Protein AF-F0XCD1-F1 (afdb_monomer)

Nearest PDB structures (foldseek):
  5v8f-assembly1_D  TM=5.297E-01  e=4.197E-03  Saccharomyces cerevisiae S288C

pLDDT: mean 74.61, std 18.07, range [35.56, 98.19]

Radius of gyration: 40.82 Å; Cα contacts (8 Å, |Δi|>4): 539; chains: 1; bounding box: 88×44×117 Å

InterPro domains:
  IPR056125 Domain of unknown function DUF7708 [PF24809] (114-246)

Organism: Grosmannia clavigera (strain kw1407 / UAMH 11150) (NCBI:txid655863)

Structure (mmCIF, N/CA/C/O backbone):
data_AF-F0XCD1-F1
#
_entry.id   AF-F0XCD1-F1
#
loop_
_atom_site.group_PDB
_atom_site.id
_atom_site.type_symbol
_atom_site.label_atom_id
_atom_site.label_alt_id
_atom_site.label_comp_id
_atom_site.label_asym_id
_atom_site.label_entity_id
_atom_site.label_seq_id
_atom_site.pdbx_PDB_ins_code
_atom_site.Cartn_x
_atom_site.Cartn_y
_atom_site.Cartn_z
_atom_site.occupancy
_atom_site.B_iso_or_equiv
_atom_site.auth_seq_id
_atom_site.auth_comp_id
_atom_site.auth_asym_id
_atom_site.auth_atom_id
_atom_site.pdbx_PDB_model_num
ATOM 1 N N . MET A 1 1 ? -14.136 23.575 29.968 1.00 46.84 1 MET A N 1
ATOM 2 C CA . MET A 1 1 ? -15.016 23.875 28.810 1.00 46.84 1 MET A CA 1
ATOM 3 C C . MET A 1 1 ? -15.220 22.649 27.916 1.00 46.84 1 MET A C 1
ATOM 5 O O . MET A 1 1 ? -16.312 22.498 27.382 1.00 46.84 1 MET A O 1
ATOM 9 N N . ASP A 1 2 ? -14.236 21.746 27.810 1.00 53.66 2 ASP A N 1
ATOM 10 C CA . ASP A 1 2 ? -14.365 20.495 27.041 1.00 53.66 2 ASP A CA 1
ATOM 11 C C . ASP A 1 2 ? -15.341 19.472 27.637 1.00 53.66 2 ASP A C 1
ATOM 13 O O . ASP A 1 2 ? -16.077 18.836 26.885 1.00 53.66 2 ASP A O 1
ATOM 17 N N . ASP A 1 3 ? -15.438 19.356 28.962 1.00 37.47 3 ASP A N 1
ATOM 18 C CA . ASP A 1 3 ? -16.327 18.355 29.577 1.00 37.47 3 ASP A CA 1
ATOM 19 C C . ASP A 1 3 ? -17.815 18.687 29.400 1.00 37.47 3 ASP A C 1
ATOM 21 O O . ASP A 1 3 ? -18.630 17.799 29.161 1.00 37.47 3 ASP A O 1
ATOM 25 N N . ALA A 1 4 ? -18.176 19.974 29.395 1.00 43.62 4 ALA A N 1
ATOM 26 C CA . ALA A 1 4 ? -19.545 20.416 29.122 1.00 43.62 4 ALA A CA 1
ATOM 27 C C . ALA A 1 4 ? -19.955 20.180 27.656 1.00 43.62 4 ALA A C 1
ATOM 29 O O . ALA A 1 4 ? -21.098 19.811 27.386 1.00 43.62 4 ALA A O 1
ATOM 30 N N . LYS A 1 5 ? -19.021 20.343 26.705 1.00 54.72 5 LYS A N 1
ATOM 31 C CA . LYS A 1 5 ? -19.255 20.035 25.284 1.00 54.72 5 LYS A CA 1
ATOM 32 C C . LYS A 1 5 ? -19.365 18.531 25.037 1.00 54.72 5 LYS A C 1
ATOM 34 O O . LYS A 1 5 ? -20.237 18.118 24.276 1.00 54.72 5 LYS A O 1
ATOM 39 N N . LYS A 1 6 ? -18.546 17.718 25.714 1.00 47.16 6 LYS A N 1
ATOM 40 C CA . LYS A 1 6 ? -18.667 16.251 25.690 1.00 47.16 6 LYS A CA 1
ATOM 41 C C . LYS A 1 6 ? -20.015 15.798 26.246 1.00 47.16 6 LYS A C 1
ATOM 43 O O . LYS A 1 6 ? -20.677 14.994 25.604 1.00 47.16 6 LYS A O 1
ATOM 48 N N . LEU A 1 7 ? -20.461 16.372 27.366 1.00 43.53 7 LEU A N 1
ATOM 49 C CA . LEU A 1 7 ? -21.765 16.069 27.963 1.00 43.53 7 LEU A CA 1
ATOM 50 C C . LEU A 1 7 ? -22.939 16.459 27.042 1.00 43.53 7 LEU A C 1
ATOM 52 O O . LEU A 1 7 ? -23.928 15.735 26.969 1.00 43.53 7 LEU A O 1
ATOM 56 N N . ALA A 1 8 ? -22.842 17.587 26.328 1.00 53.28 8 ALA A N 1
ATOM 57 C CA . ALA A 1 8 ? -23.880 18.049 25.401 1.00 53.28 8 ALA A CA 1
ATOM 58 C C . ALA A 1 8 ? -23.973 17.178 24.136 1.00 53.28 8 ALA A C 1
ATOM 60 O O . ALA A 1 8 ? -25.048 16.667 23.829 1.00 53.28 8 ALA A O 1
ATOM 61 N N . SER A 1 9 ? -22.840 16.931 23.471 1.00 53.12 9 SER A N 1
ATOM 62 C CA . SER A 1 9 ? -22.757 16.038 22.304 1.00 53.12 9 SER A CA 1
ATOM 63 C C . SER A 1 9 ? -23.208 14.613 22.642 1.00 53.12 9 SER A C 1
ATOM 65 O O . SER A 1 9 ? -23.872 13.951 21.845 1.00 53.12 9 SER A O 1
ATOM 67 N N . TRP A 1 10 ? -22.905 14.159 23.858 1.00 55.69 10 TRP A N 1
ATOM 68 C CA . TRP A 1 10 ? -23.367 12.882 24.377 1.00 55.69 10 TRP A CA 1
ATOM 69 C C . TRP A 1 10 ? -24.892 12.838 24.562 1.00 55.69 10 TRP A C 1
ATOM 71 O O . TRP A 1 10 ? -25.521 11.902 24.073 1.00 55.69 10 TRP A O 1
ATOM 81 N N . LYS A 1 11 ? -25.509 13.863 25.177 1.00 48.62 11 LYS A N 1
ATOM 82 C CA . LYS A 1 11 ? -26.980 13.963 25.319 1.00 48.62 11 LYS A CA 1
ATOM 83 C C . LYS A 1 11 ? -27.703 13.928 23.968 1.00 48.62 11 LYS A C 1
ATOM 85 O O . LYS A 1 11 ? -28.800 13.380 23.882 1.00 48.62 11 LYS A O 1
ATOM 90 N N . GLU A 1 12 ? -27.101 14.501 22.930 1.00 59.84 12 GLU A N 1
ATOM 91 C CA . GLU A 1 12 ? -27.623 14.474 21.558 1.00 59.84 12 GLU A CA 1
ATOM 92 C C . GLU A 1 12 ? -27.529 13.090 20.921 1.00 59.84 12 GLU A C 1
ATOM 94 O O . GLU A 1 12 ? -28.547 12.581 20.462 1.00 59.84 12 GLU A O 1
ATOM 99 N N . SER A 1 13 ? -26.363 12.440 20.991 1.00 52.97 13 SER A N 1
ATOM 100 C CA . SER A 1 13 ? -26.188 11.051 20.534 1.00 52.97 13 SER A CA 1
ATOM 101 C C . SER A 1 13 ? -27.176 10.097 21.226 1.00 52.97 13 SER A C 1
ATOM 103 O O . SER A 1 13 ? -27.713 9.167 20.623 1.00 52.97 13 SER A O 1
ATOM 105 N N . TRP A 1 14 ? -27.499 10.392 22.488 1.00 48.72 14 TRP A N 1
ATOM 106 C CA . TRP A 1 14 ? -28.474 9.647 23.272 1.00 48.72 14 TRP A CA 1
ATOM 107 C C . TRP A 1 14 ? -29.919 9.862 22.838 1.00 48.72 14 TRP A C 1
ATOM 109 O O . TRP A 1 14 ? -30.646 8.891 22.631 1.00 48.72 14 TRP A O 1
ATOM 119 N N . LYS A 1 15 ? -30.341 11.119 22.662 1.00 56.00 15 LYS A N 1
ATOM 120 C CA . LYS A 1 15 ? -31.659 11.423 22.088 1.00 56.00 15 LYS A CA 1
ATOM 121 C C . LYS A 1 15 ? -31.836 10.728 20.744 1.00 56.00 15 LYS A C 1
ATOM 123 O O . LYS A 1 15 ? -32.908 10.193 20.480 1.00 56.00 15 LYS A O 1
ATOM 128 N N . ASP A 1 16 ? -30.789 10.705 19.932 1.00 61.84 16 ASP A N 1
ATOM 129 C CA . ASP A 1 16 ? -30.840 10.104 18.608 1.00 61.84 16 ASP A CA 1
ATOM 130 C C . ASP A 1 16 ? -30.977 8.576 18.678 1.00 61.84 16 ASP A C 1
ATOM 132 O O . ASP A 1 16 ? -31.891 8.013 18.076 1.00 61.84 16 ASP A O 1
ATOM 136 N N . TRP A 1 17 ? -30.172 7.893 19.499 1.00 62.25 17 TRP A N 1
ATOM 137 C CA . TRP A 1 17 ? -30.304 6.444 19.701 1.00 62.25 17 TRP A CA 1
ATOM 138 C C . TRP A 1 17 ? -31.656 6.054 20.319 1.00 62.25 17 TRP A C 1
ATOM 140 O O . TRP A 1 17 ? -32.311 5.126 19.840 1.00 62.25 17 TRP A O 1
ATOM 150 N N . VAL A 1 18 ? -32.117 6.772 21.349 1.00 53.91 18 VAL A N 1
ATOM 151 C CA . VAL A 1 18 ? -33.395 6.481 22.021 1.00 53.91 18 VAL A CA 1
ATOM 152 C C . VAL A 1 18 ? -34.587 6.661 21.082 1.00 53.91 18 VAL A C 1
ATOM 154 O O . VAL A 1 18 ? -35.570 5.913 21.171 1.00 53.91 18 VAL A O 1
ATOM 157 N N . ASN A 1 19 ? -34.538 7.657 20.204 1.00 59.50 19 ASN A N 1
ATOM 158 C CA . ASN A 1 19 ? -35.649 7.944 19.307 1.00 59.50 19 ASN A CA 1
ATOM 159 C C . ASN A 1 19 ? -35.626 7.046 18.068 1.00 59.50 19 ASN A C 1
ATOM 161 O O . ASN A 1 19 ? -36.689 6.599 17.635 1.00 59.50 19 ASN A O 1
ATOM 165 N N . ASN A 1 20 ? -34.437 6.717 17.558 1.00 61.00 20 ASN A N 1
ATOM 166 C CA . ASN A 1 20 ? -34.295 6.148 16.220 1.00 61.00 20 ASN A CA 1
ATOM 167 C C . ASN A 1 20 ? -33.812 4.689 16.190 1.00 61.00 20 ASN A C 1
ATOM 169 O O . ASN A 1 20 ? -33.896 4.056 15.138 1.00 61.00 20 ASN A O 1
ATOM 173 N N . SER A 1 21 ? -33.335 4.107 17.299 1.00 59.03 21 SER A N 1
ATOM 174 C CA . SER A 1 21 ? -32.874 2.712 17.285 1.00 59.03 21 SER A CA 1
ATOM 175 C C . SER A 1 21 ? -34.027 1.721 17.495 1.00 59.03 21 SER A C 1
ATOM 177 O O . SER A 1 21 ? -34.815 1.818 18.440 1.00 59.03 21 SER A O 1
ATOM 179 N N . ALA A 1 22 ? -34.099 0.695 16.639 1.00 55.78 22 ALA A N 1
ATOM 180 C CA . ALA A 1 22 ? -35.046 -0.420 16.785 1.00 55.78 22 ALA A CA 1
ATOM 181 C C . ALA A 1 22 ? -34.909 -1.134 18.148 1.00 55.78 22 ALA A C 1
ATOM 183 O O . ALA A 1 22 ? -35.854 -1.728 18.661 1.00 55.78 22 ALA A O 1
ATOM 184 N N . HIS A 1 23 ? -33.729 -1.038 18.760 1.00 49.94 23 HIS A N 1
ATOM 185 C CA . HIS A 1 23 ? -33.396 -1.661 20.034 1.00 49.94 23 HIS A CA 1
ATOM 186 C C . HIS A 1 23 ? -33.895 -0.840 21.228 1.00 49.94 23 HIS A C 1
ATOM 188 O O . HIS A 1 23 ? -34.321 -1.427 22.220 1.00 49.94 23 HIS A O 1
ATOM 194 N N . SER A 1 24 ? -33.911 0.492 21.120 1.00 53.44 24 SER A N 1
ATOM 195 C CA . SER A 1 24 ? -34.586 1.379 22.072 1.00 53.44 24 SER A CA 1
ATOM 196 C C . SER A 1 24 ? -36.092 1.126 22.070 1.00 53.44 24 SER A C 1
ATOM 198 O O . SER A 1 24 ? -36.702 1.016 23.131 1.00 53.44 24 SER A O 1
ATOM 200 N N . GLN A 1 25 ? -36.691 0.944 20.891 1.00 59.41 25 GLN A N 1
ATOM 201 C CA . GLN A 1 25 ? -38.110 0.589 20.776 1.00 59.41 25 GLN A CA 1
ATOM 202 C C . GLN A 1 25 ? -38.414 -0.770 21.422 1.00 59.41 25 GLN A C 1
ATOM 204 O O . GLN A 1 25 ? -39.426 -0.911 22.102 1.00 59.41 25 GLN A O 1
ATOM 209 N N . GLU A 1 26 ? -37.509 -1.742 21.300 1.00 52.06 26 GLU A N 1
ATOM 210 C CA . GLU A 1 26 ? -37.613 -3.033 21.987 1.00 52.06 26 GLU A CA 1
ATOM 211 C C . GLU A 1 26 ? -37.435 -2.914 23.509 1.00 52.06 26 GLU A C 1
ATOM 213 O O . GLU A 1 26 ? -38.167 -3.545 24.261 1.00 52.06 26 GLU A O 1
ATOM 218 N N . ALA A 1 27 ? -36.508 -2.083 23.995 1.00 49.53 27 ALA A N 1
ATOM 219 C CA . ALA A 1 27 ? -36.354 -1.821 25.427 1.00 49.53 27 ALA A CA 1
ATOM 220 C C . ALA A 1 27 ? -37.584 -1.102 26.007 1.00 49.53 27 ALA A C 1
ATOM 222 O O . ALA A 1 27 ? -38.075 -1.490 27.065 1.00 49.53 27 ALA A O 1
ATOM 223 N N . LYS A 1 28 ? -38.132 -0.117 25.282 1.00 55.97 28 LYS A N 1
ATOM 224 C CA . LYS A 1 28 ? -39.416 0.536 25.585 1.00 55.97 28 LYS A CA 1
ATOM 225 C C . LYS A 1 28 ? -40.557 -0.477 25.593 1.00 55.97 28 LYS A C 1
ATOM 227 O O . LYS A 1 28 ? -41.392 -0.444 26.489 1.00 55.97 28 LYS A O 1
ATOM 232 N N . ARG A 1 29 ? -40.576 -1.411 24.637 1.00 60.72 29 ARG A N 1
ATOM 233 C CA . ARG A 1 29 ? -41.556 -2.499 24.573 1.00 60.72 29 ARG A CA 1
ATOM 234 C C . ARG A 1 29 ? -41.433 -3.438 25.766 1.00 60.72 29 ARG A C 1
ATOM 236 O O . ARG A 1 29 ? -42.436 -3.664 26.422 1.00 60.72 29 ARG A O 1
ATOM 243 N N . ILE A 1 30 ? -40.234 -3.906 26.109 1.00 50.72 30 ILE A N 1
ATOM 244 C CA . ILE A 1 30 ? -39.996 -4.739 27.295 1.00 50.72 30 ILE A CA 1
ATOM 245 C C . ILE A 1 30 ? -40.410 -3.977 28.556 1.00 50.72 30 ILE A C 1
ATOM 247 O O . ILE A 1 30 ? -41.132 -4.539 29.367 1.00 50.72 30 ILE A O 1
ATOM 251 N N . LEU A 1 31 ? -40.054 -2.699 28.713 1.00 48.62 31 LEU A N 1
ATOM 252 C CA . LEU A 1 31 ? -40.506 -1.860 29.835 1.00 48.62 31 LEU A CA 1
ATOM 253 C C . LEU A 1 31 ? -42.032 -1.687 29.867 1.00 48.62 31 LEU A C 1
ATOM 255 O O . LEU A 1 31 ? -42.617 -1.609 30.943 1.00 48.62 31 LEU A O 1
ATOM 259 N N . LYS A 1 32 ? -42.692 -1.679 28.710 1.00 56.66 32 LYS A N 1
ATOM 260 C CA . LYS A 1 32 ? -44.152 -1.597 28.584 1.00 56.66 32 LYS A CA 1
ATOM 261 C C . LYS A 1 32 ? -44.868 -2.929 28.824 1.00 56.66 32 LYS A C 1
ATOM 263 O O . LYS A 1 32 ? -45.964 -2.929 29.371 1.00 56.66 32 LYS A O 1
ATOM 268 N N . GLU A 1 33 ? -44.257 -4.045 28.431 1.00 50.91 33 GLU A N 1
ATOM 269 C CA . GLU A 1 33 ? -44.785 -5.411 28.556 1.00 50.91 33 GLU A CA 1
ATOM 270 C C . GLU A 1 33 ? -44.482 -6.030 29.935 1.00 50.91 33 GLU A C 1
ATOM 272 O O . GLU A 1 33 ? -45.305 -6.768 30.471 1.00 50.91 33 GLU A O 1
ATOM 277 N N . THR A 1 34 ? -43.322 -5.721 30.525 1.00 40.62 34 THR A N 1
ATOM 278 C CA . THR A 1 34 ? -42.881 -6.201 31.854 1.00 40.62 34 THR A CA 1
ATOM 279 C C . THR A 1 34 ? -43.068 -5.178 32.968 1.00 40.62 34 THR A C 1
ATOM 281 O O . THR A 1 34 ? -43.092 -5.553 34.142 1.00 40.62 34 THR A O 1
ATOM 284 N N . GLY A 1 35 ? -43.221 -3.895 32.629 1.00 39.53 35 GLY A N 1
ATOM 285 C CA . GLY A 1 35 ? -43.522 -2.856 33.601 1.00 39.53 35 GLY A CA 1
ATOM 286 C C . GLY A 1 35 ? -44.884 -3.127 34.230 1.00 39.53 35 GLY A C 1
ATOM 287 O O . GLY A 1 35 ? -45.872 -3.276 33.506 1.00 39.53 35 GLY A O 1
ATOM 288 N N . PRO A 1 36 ? -44.983 -3.210 35.565 1.00 38.41 36 PRO A N 1
ATOM 289 C CA . PRO A 1 36 ? -46.274 -3.394 36.195 1.00 38.41 36 PRO A CA 1
ATOM 290 C C . PRO A 1 36 ? -47.176 -2.217 35.804 1.00 38.41 36 PRO A C 1
ATOM 292 O O . PRO A 1 36 ? -46.782 -1.060 35.954 1.00 38.41 36 PRO A O 1
ATOM 295 N N . ARG A 1 37 ? -48.418 -2.488 35.371 1.00 41.28 37 ARG A N 1
ATOM 296 C CA . ARG A 1 37 ? -49.500 -1.525 35.622 1.00 41.28 37 ARG A CA 1
ATOM 297 C C . ARG A 1 37 ? -49.476 -1.311 37.128 1.00 41.28 37 ARG A C 1
ATOM 299 O O . ARG A 1 37 ? -49.800 -2.230 37.878 1.00 41.28 37 ARG A O 1
ATOM 306 N N . VAL A 1 38 ? -48.979 -0.160 37.567 1.00 36.19 38 VAL A N 1
ATOM 307 C CA . VAL A 1 38 ? -48.821 0.147 38.986 1.00 36.19 38 VAL A CA 1
ATOM 308 C C . VAL A 1 38 ? -50.214 0.325 39.579 1.00 36.19 38 VAL A C 1
ATOM 310 O O . VAL A 1 38 ? -50.749 1.424 39.642 1.00 36.19 38 VAL A O 1
ATOM 313 N N . ILE A 1 39 ? -50.830 -0.776 39.990 1.00 37.53 39 ILE A N 1
ATOM 314 C CA . ILE A 1 39 ? -52.027 -0.765 40.819 1.00 37.53 39 ILE A CA 1
ATOM 315 C C . ILE A 1 39 ? -51.503 -0.746 42.260 1.00 37.53 39 ILE A C 1
ATOM 317 O O . ILE A 1 39 ? -51.162 -1.798 42.798 1.00 37.53 39 ILE A O 1
ATOM 321 N N . MET A 1 40 ? -51.350 0.440 42.874 1.00 37.16 40 MET A N 1
ATOM 322 C CA . MET A 1 40 ? -51.051 0.532 44.315 1.00 37.16 40 MET A CA 1
ATOM 323 C C . MET A 1 40 ? -52.345 0.481 45.130 1.00 37.16 40 MET A C 1
ATOM 325 O O . MET A 1 40 ? -52.652 1.371 45.923 1.00 37.16 40 MET A O 1
ATOM 329 N N . GLU A 1 41 ? -53.122 -0.583 44.952 1.00 35.56 41 GLU A N 1
ATOM 330 C CA . GLU A 1 41 ? -54.200 -0.879 45.890 1.00 35.56 41 GLU A CA 1
ATOM 331 C C . GLU A 1 41 ? -53.579 -1.284 47.233 1.00 35.56 41 GLU A C 1
ATOM 333 O O . GLU A 1 41 ? -52.928 -2.322 47.355 1.00 35.56 41 GLU A O 1
ATOM 338 N N . GLY A 1 42 ? -53.757 -0.433 48.249 1.00 40.56 42 GLY A N 1
ATOM 339 C CA . GLY A 1 42 ? -53.349 -0.732 49.624 1.00 40.56 42 GLY A CA 1
ATOM 340 C C . GLY A 1 42 ? -52.239 0.136 50.221 1.00 40.56 42 GLY A C 1
ATOM 341 O O . GLY A 1 42 ? -51.689 -0.251 51.256 1.00 40.56 42 GLY A O 1
ATOM 342 N N . VAL A 1 43 ? -51.928 1.312 49.658 1.00 38.34 43 VAL A N 1
ATOM 343 C CA . VAL A 1 43 ? -51.129 2.325 50.376 1.00 38.34 43 VAL A CA 1
ATOM 344 C C . VAL A 1 43 ? -51.849 2.654 51.687 1.00 38.34 43 VAL A C 1
ATOM 346 O O . VAL A 1 43 ? -52.902 3.285 51.685 1.00 38.34 43 VAL A O 1
ATOM 349 N N . SER A 1 44 ? -51.320 2.163 52.813 1.00 43.59 44 SER A N 1
ATOM 350 C CA . SER A 1 44 ? -52.016 2.265 54.102 1.00 43.59 44 SER A CA 1
ATOM 351 C C . SER A 1 44 ? -52.254 3.726 54.487 1.00 43.59 44 SER A C 1
ATOM 353 O O . SER A 1 44 ? -51.362 4.550 54.271 1.00 43.59 44 SER A O 1
ATOM 355 N N . ASP A 1 45 ? -53.374 4.012 55.156 1.00 45.59 45 ASP A N 1
ATOM 356 C CA . ASP A 1 45 ? -53.732 5.345 55.673 1.00 45.59 45 ASP A CA 1
ATOM 357 C C . ASP A 1 45 ? -52.602 6.014 56.468 1.00 45.59 45 ASP A C 1
ATOM 359 O O . ASP A 1 45 ? -52.515 7.231 56.494 1.00 45.59 45 ASP A O 1
ATOM 363 N N . PHE A 1 46 ? -51.690 5.232 57.057 1.00 42.66 46 PHE A N 1
ATOM 364 C CA . PHE A 1 46 ? -50.477 5.722 57.713 1.00 42.66 46 PHE A CA 1
ATOM 365 C C . PHE A 1 46 ? -49.491 6.391 56.743 1.00 42.66 46 PHE A C 1
ATOM 367 O O . PHE A 1 46 ? -49.004 7.470 57.029 1.00 42.66 46 PHE A O 1
ATOM 374 N N . VAL A 1 47 ? -49.216 5.799 55.574 1.00 41.03 47 VAL A N 1
ATOM 375 C CA . VAL A 1 47 ? -48.331 6.406 54.560 1.00 41.03 47 VAL A CA 1
ATOM 376 C C . VAL A 1 47 ? -48.994 7.644 53.967 1.00 41.03 47 VAL A C 1
ATOM 378 O O . VAL A 1 47 ? -48.307 8.635 53.756 1.00 41.03 47 VAL A O 1
ATOM 381 N N . ALA A 1 48 ? -50.318 7.617 53.771 1.00 43.62 48 ALA A N 1
ATOM 382 C CA . ALA A 1 48 ? -51.095 8.781 53.350 1.00 43.62 48 ALA A CA 1
ATOM 383 C C . ALA A 1 48 ? -51.130 9.885 54.427 1.00 43.62 48 ALA A C 1
ATOM 385 O O . ALA A 1 48 ? -51.019 11.056 54.082 1.00 43.62 48 ALA A O 1
ATOM 386 N N . GLN A 1 49 ? -51.216 9.539 55.716 1.00 43.84 49 GLN A N 1
ATOM 387 C CA . GLN A 1 49 ? -51.142 10.477 56.844 1.00 43.84 49 GLN A CA 1
ATOM 388 C C . GLN A 1 49 ? -49.742 11.059 57.032 1.00 43.84 49 GLN A C 1
ATOM 390 O O . GLN A 1 49 ? -49.625 12.261 57.242 1.00 43.84 49 GLN A O 1
ATOM 395 N N . GLU A 1 50 ? -48.683 10.256 56.912 1.00 42.56 50 GLU A N 1
ATOM 396 C CA . GLU A 1 50 ? -47.306 10.753 56.932 1.00 42.56 50 GLU A CA 1
ATOM 397 C C . GLU A 1 50 ? -47.065 11.671 55.720 1.00 42.56 50 GLU A C 1
ATOM 399 O O . GLU A 1 50 ? -46.472 12.735 55.873 1.00 42.56 50 GLU A O 1
ATOM 404 N N . PHE A 1 51 ? -47.597 11.324 54.535 1.00 39.81 51 PHE A N 1
ATOM 405 C CA . PHE A 1 51 ? -47.592 12.197 53.353 1.00 39.81 51 PHE A CA 1
ATOM 406 C C . PHE A 1 51 ? -48.372 13.494 53.599 1.00 39.81 51 PHE A C 1
ATOM 408 O O . PHE A 1 51 ? -47.865 14.561 53.283 1.00 39.81 51 PHE A O 1
ATOM 415 N N . GLN A 1 52 ? -49.572 13.441 54.190 1.00 41.50 52 GLN A N 1
ATOM 416 C CA . GLN A 1 52 ? -50.384 14.618 54.536 1.00 41.50 52 GLN A CA 1
ATOM 417 C C . GLN A 1 52 ? -49.690 15.517 55.570 1.00 41.50 52 GLN A C 1
ATOM 419 O O . GLN A 1 52 ? -49.692 16.741 55.423 1.00 41.50 52 GLN A O 1
ATOM 424 N N . ALA A 1 53 ? -49.066 14.920 56.589 1.00 42.72 53 ALA A N 1
ATOM 425 C CA . ALA A 1 53 ? -48.280 15.621 57.599 1.00 42.72 53 ALA A CA 1
ATOM 426 C C . ALA A 1 53 ? -47.043 16.285 56.974 1.00 42.72 53 ALA A C 1
ATOM 428 O O . ALA A 1 53 ? -46.705 17.417 57.316 1.00 42.72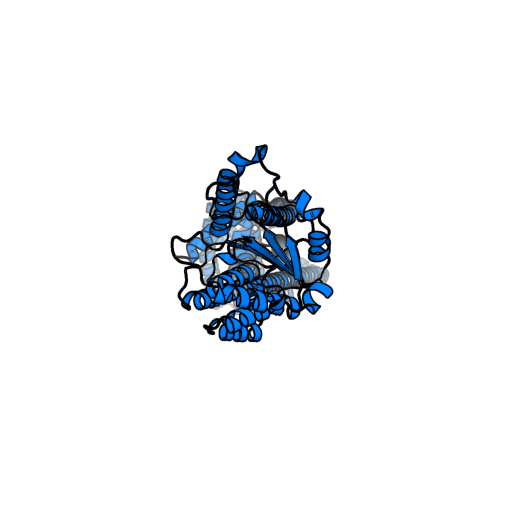 53 ALA A O 1
ATOM 429 N N . MET A 1 54 ? -46.420 15.623 55.996 1.00 36.38 54 MET A N 1
ATOM 430 C CA . MET A 1 54 ? -45.322 16.177 55.208 1.00 36.38 54 MET A CA 1
ATOM 431 C C . MET A 1 54 ? -45.778 17.223 54.183 1.00 36.38 54 MET A C 1
ATOM 433 O O . MET A 1 54 ? -44.976 18.077 53.833 1.00 36.38 54 MET A O 1
ATOM 437 N N . LYS A 1 55 ? -47.039 17.233 53.727 1.00 39.81 55 LYS A N 1
ATOM 438 C CA . LYS A 1 55 ? -47.518 18.154 52.677 1.00 39.81 55 LYS A CA 1
ATOM 439 C C . LYS A 1 55 ? -48.074 19.479 53.195 1.00 39.81 55 LYS A C 1
ATOM 441 O O . LYS A 1 55 ? -48.177 20.419 52.410 1.00 39.81 55 LYS A O 1
ATOM 446 N N . GLY A 1 56 ? -48.454 19.587 54.471 1.00 40.91 56 GLY A N 1
ATOM 447 C CA . GLY A 1 56 ? -49.069 20.806 55.029 1.00 40.91 56 GLY A CA 1
ATOM 448 C C . GLY A 1 56 ? -50.299 21.315 54.252 1.00 40.91 56 GLY A C 1
ATOM 449 O O . GLY A 1 56 ? -50.704 22.460 54.418 1.00 40.91 56 GLY A O 1
ATOM 450 N N . THR A 1 57 ? -50.886 20.491 53.382 1.00 37.78 57 THR A N 1
ATOM 451 C CA . THR A 1 57 ? -51.963 20.863 52.463 1.00 37.78 57 THR A CA 1
ATOM 452 C C . THR A 1 57 ? -53.190 20.012 52.766 1.00 37.78 57 THR A C 1
ATOM 454 O O . THR A 1 57 ? -53.162 18.783 52.718 1.00 37.78 57 THR A O 1
ATOM 457 N N . LYS A 1 58 ? -54.284 20.689 53.128 1.00 38.38 58 LYS A N 1
ATOM 458 C CA . LYS A 1 58 ? -55.602 20.096 53.376 1.00 38.38 58 LYS A CA 1
ATOM 459 C C . LYS A 1 58 ? -56.203 19.687 52.024 1.00 38.38 58 LYS A C 1
ATOM 461 O O . LYS A 1 58 ? -56.706 20.556 51.322 1.00 38.38 58 LYS A O 1
ATOM 466 N N . GLY A 1 59 ? -56.130 18.413 51.632 1.00 39.94 59 GLY A N 1
ATOM 467 C CA . GLY A 1 59 ? -56.680 18.003 50.329 1.00 39.94 59 GLY A CA 1
ATOM 468 C C . GLY A 1 59 ? -56.842 16.504 50.073 1.00 39.94 59 GLY A C 1
ATOM 469 O O . GLY A 1 59 ? -57.968 16.046 49.941 1.00 39.94 59 GLY A O 1
ATOM 470 N N . ALA A 1 60 ? -55.757 15.735 49.993 1.00 38.88 60 ALA A N 1
ATOM 471 C CA . ALA A 1 60 ? -55.799 14.350 49.498 1.00 38.88 60 ALA A CA 1
ATOM 472 C C . ALA A 1 60 ? -56.106 13.354 50.625 1.00 38.88 60 ALA A C 1
ATOM 474 O O . ALA A 1 60 ? -55.307 13.261 51.551 1.00 38.88 60 ALA A O 1
ATOM 475 N N . ARG A 1 61 ? -57.240 12.637 50.594 1.00 40.22 61 ARG A N 1
ATOM 476 C CA . ARG A 1 61 ? -57.775 11.863 51.740 1.00 40.22 61 ARG A CA 1
ATOM 477 C C . ARG A 1 61 ? -57.363 10.386 51.777 1.00 40.22 61 ARG A C 1
ATOM 479 O O . ARG A 1 61 ? -57.598 9.747 52.799 1.00 40.22 61 ARG A O 1
ATOM 486 N N . ASN A 1 62 ? -56.729 9.844 50.739 1.00 45.94 62 ASN A N 1
ATOM 487 C CA . ASN A 1 62 ? -56.281 8.445 50.692 1.00 45.94 62 ASN A CA 1
ATOM 488 C C . ASN A 1 62 ? -55.059 8.255 49.764 1.00 45.94 62 ASN A C 1
ATOM 490 O O . ASN A 1 62 ? -54.663 9.156 49.027 1.00 45.94 62 ASN A O 1
ATOM 494 N N . GLY A 1 63 ? -54.412 7.086 49.829 1.00 37.91 63 GLY A N 1
ATOM 495 C CA . GLY A 1 63 ? -53.199 6.795 49.049 1.00 37.91 63 GLY A CA 1
ATOM 496 C C . GLY A 1 63 ? -53.404 6.743 47.527 1.00 37.91 63 GLY A C 1
ATOM 497 O O . GLY A 1 63 ? -52.444 6.918 46.780 1.00 37.91 63 GLY A O 1
ATOM 498 N N . THR A 1 64 ? -54.647 6.578 47.072 1.00 43.22 64 THR A N 1
ATOM 499 C CA . THR A 1 64 ? -55.051 6.672 45.662 1.00 43.22 64 THR A CA 1
ATOM 500 C C . THR A 1 64 ? -54.975 8.107 45.129 1.00 43.22 64 THR A C 1
ATOM 502 O O . THR A 1 64 ? -54.438 8.293 44.041 1.00 43.22 64 THR A O 1
ATOM 505 N N . ASP A 1 65 ? -55.356 9.124 45.917 1.00 47.53 65 ASP A N 1
ATOM 506 C CA . ASP A 1 65 ? -55.230 10.545 45.529 1.00 47.53 65 ASP A CA 1
ATOM 507 C C . ASP A 1 65 ? -53.762 10.964 45.325 1.00 47.53 65 ASP A C 1
ATOM 509 O O . ASP A 1 65 ? -53.436 11.768 44.452 1.00 47.53 65 ASP A O 1
ATOM 513 N N . VAL A 1 66 ? -52.845 10.426 46.140 1.00 44.69 66 VAL A N 1
ATOM 514 C CA . VAL A 1 66 ? -51.402 10.712 46.030 1.00 44.69 66 VAL A CA 1
ATOM 515 C C . VAL A 1 66 ? -50.834 10.112 44.746 1.00 44.69 66 VAL A C 1
ATOM 517 O O . VAL A 1 66 ? -50.006 10.738 44.088 1.00 44.69 66 VAL A O 1
ATOM 520 N N . GLN A 1 67 ? -51.302 8.925 44.367 1.00 43.62 67 GLN A N 1
ATOM 521 C CA . GLN A 1 67 ? -50.881 8.264 43.142 1.00 43.62 67 GLN A CA 1
ATOM 522 C C . GLN A 1 67 ? -51.447 8.947 41.890 1.00 43.62 67 GLN A C 1
ATOM 524 O O . GLN A 1 67 ? -50.698 9.170 40.943 1.00 43.62 67 GLN A O 1
ATOM 529 N N . GLU A 1 68 ? -52.727 9.327 41.886 1.00 48.03 68 GLU A N 1
ATOM 530 C CA . GLU A 1 68 ? -53.321 10.109 40.793 1.00 48.03 68 GLU A CA 1
ATOM 531 C C . GLU A 1 68 ? -52.625 11.464 40.636 1.00 48.03 68 GLU A C 1
ATOM 533 O O . GLU A 1 68 ? -52.293 11.855 39.521 1.00 48.03 68 GLU A O 1
ATOM 538 N N . SER A 1 69 ? -52.295 12.118 41.754 1.00 46.38 69 SER A N 1
ATOM 539 C CA . SER A 1 69 ? -51.571 13.389 41.771 1.00 46.38 69 SER A CA 1
ATOM 540 C C . SER A 1 69 ? -50.135 13.270 41.246 1.00 46.38 69 SER A C 1
ATOM 542 O O . SER A 1 69 ? -49.695 14.148 40.512 1.00 46.38 69 SER A O 1
ATOM 544 N N . LEU A 1 70 ? -49.401 12.202 41.581 1.00 44.47 70 LEU A N 1
ATOM 545 C CA . LEU A 1 70 ? -48.048 11.961 41.054 1.00 44.47 70 LEU A CA 1
ATOM 546 C C . LEU A 1 70 ? -48.069 11.574 39.569 1.00 44.47 70 LEU A C 1
ATOM 548 O O . LEU A 1 70 ? -47.162 11.947 38.830 1.00 44.47 70 LEU A O 1
ATOM 552 N N . ASN A 1 71 ? -49.110 10.864 39.128 1.00 44.97 71 ASN A N 1
ATOM 553 C CA . ASN A 1 71 ? -49.300 10.486 37.728 1.00 44.97 71 ASN A CA 1
ATOM 554 C C . ASN A 1 71 ? -49.782 11.655 36.851 1.00 44.97 71 ASN A C 1
ATOM 556 O O . ASN A 1 71 ? -49.578 11.621 35.639 1.00 44.97 71 ASN A O 1
ATOM 560 N N . SER A 1 72 ? -50.422 12.672 37.440 1.00 46.53 72 SER A N 1
ATOM 561 C CA . SER A 1 72 ? -50.900 13.866 36.733 1.00 46.53 72 SER A CA 1
ATOM 562 C C . SER A 1 72 ? -49.887 15.015 36.689 1.00 46.53 72 SER A C 1
ATOM 564 O O . SER A 1 72 ? -50.129 15.993 35.987 1.00 46.53 72 SER A O 1
ATOM 566 N N . MET A 1 73 ? -48.796 14.943 37.459 1.00 45.25 73 MET A N 1
ATOM 567 C CA . MET A 1 73 ? -47.770 15.990 37.502 1.00 45.25 73 MET A CA 1
ATOM 568 C C . MET A 1 73 ? -46.900 15.979 36.247 1.00 45.25 73 MET A C 1
ATOM 570 O O . MET A 1 73 ? -46.460 14.933 35.765 1.00 45.25 73 MET A O 1
ATOM 574 N N . THR A 1 74 ? -46.599 17.173 35.750 1.00 44.66 74 THR A N 1
ATOM 575 C CA . THR A 1 74 ? -45.597 17.370 34.704 1.00 44.66 74 THR A CA 1
ATOM 576 C C . THR A 1 74 ? -44.179 17.164 35.249 1.00 44.66 74 THR A C 1
ATOM 578 O O . THR A 1 74 ? -43.935 17.126 36.458 1.00 44.66 74 THR A O 1
ATOM 581 N N . LEU A 1 75 ? -43.211 17.001 34.346 1.00 37.12 75 LEU A N 1
ATOM 582 C CA . LEU A 1 75 ? -41.820 16.678 34.675 1.00 37.12 75 LEU A CA 1
ATOM 583 C C . LEU A 1 75 ? -41.166 17.738 35.584 1.00 37.12 75 LEU A C 1
ATOM 585 O O . LEU A 1 75 ? -40.488 17.395 36.555 1.00 37.12 75 LEU A O 1
ATOM 589 N N . GLU A 1 76 ? -41.380 19.016 35.284 1.00 42.88 76 GLU A N 1
ATOM 590 C CA . GLU A 1 76 ? -40.901 20.154 36.068 1.00 42.88 76 GLU A CA 1
ATOM 591 C C . GLU A 1 76 ? -41.562 20.211 37.452 1.00 42.88 76 GLU A C 1
ATOM 593 O O . GLU A 1 76 ? -40.875 20.464 38.440 1.00 42.88 76 GLU A O 1
ATOM 598 N N . GLU A 1 77 ? -42.852 19.882 37.551 1.00 47.34 77 GLU A N 1
ATOM 599 C CA . GLU A 1 77 ? -43.590 19.837 38.820 1.00 47.34 77 GLU A CA 1
ATOM 600 C C . GLU A 1 77 ? -43.123 18.685 39.710 1.00 47.34 77 GLU A C 1
ATOM 602 O O . GLU A 1 77 ? -42.917 18.884 40.903 1.00 47.34 77 GLU A O 1
ATOM 607 N N . LEU A 1 78 ? -42.871 17.499 39.146 1.00 42.62 78 LEU A N 1
ATOM 608 C CA . LEU A 1 78 ? -42.334 16.365 39.900 1.00 42.62 78 LEU A CA 1
ATOM 609 C C . LEU A 1 78 ? -40.891 16.636 40.359 1.00 42.62 78 LEU A C 1
ATOM 611 O O . LEU A 1 78 ? -40.486 16.213 41.439 1.00 42.62 78 LEU A O 1
ATOM 615 N N . ARG A 1 79 ? -40.099 17.355 39.551 1.00 42.19 79 ARG A N 1
ATOM 616 C CA . ARG A 1 79 ? -38.718 17.733 39.882 1.00 42.19 79 ARG A CA 1
ATOM 617 C C . ARG A 1 79 ? -38.660 18.789 40.981 1.00 42.19 79 ARG A C 1
ATOM 619 O O . ARG A 1 79 ? -37.843 18.638 41.884 1.00 42.19 79 ARG A O 1
ATOM 626 N N . GLU A 1 80 ? -39.503 19.816 40.917 1.00 49.41 80 GLU A N 1
ATOM 627 C CA . GLU A 1 80 ? -39.666 20.799 41.996 1.00 49.41 80 GLU A CA 1
ATOM 628 C C . GLU A 1 80 ? -40.273 20.158 43.250 1.00 49.41 80 GLU A C 1
ATOM 630 O O . GLU A 1 80 ? -39.858 20.480 44.359 1.00 49.41 80 GLU A O 1
ATOM 635 N N . HIS A 1 81 ? -41.159 19.169 43.097 1.00 47.12 81 HIS A N 1
ATOM 636 C CA . HIS A 1 81 ? -41.684 18.391 44.217 1.00 47.12 81 HIS A CA 1
ATOM 637 C C . HIS A 1 81 ? -40.580 17.580 44.909 1.00 47.12 81 HIS A C 1
ATOM 639 O O . HIS A 1 81 ? -40.388 17.725 46.112 1.00 47.12 81 HIS A O 1
ATOM 645 N N . VAL A 1 82 ? -39.781 16.813 44.157 1.00 45.16 82 VAL A N 1
ATOM 646 C CA . VAL A 1 82 ? -38.658 16.027 44.701 1.00 45.16 82 VAL A CA 1
ATOM 647 C C . VAL A 1 82 ? -37.561 16.932 45.274 1.00 45.16 82 VAL A C 1
ATOM 649 O O . VAL A 1 82 ? -37.064 16.666 46.365 1.00 45.16 82 VAL A O 1
ATOM 652 N N . LYS A 1 83 ? -37.196 18.028 44.593 1.00 48.28 83 LYS A N 1
ATOM 653 C CA . LYS A 1 83 ? -36.242 19.019 45.126 1.00 48.28 83 LYS A CA 1
ATOM 654 C C . LYS A 1 83 ? -36.759 19.708 46.384 1.00 48.28 83 LYS A C 1
ATOM 656 O O . LYS A 1 83 ? -35.957 19.985 47.267 1.00 48.28 83 LYS A O 1
ATOM 661 N N . GLY A 1 84 ? -38.056 19.994 46.463 1.00 49.78 84 GLY A N 1
ATOM 662 C CA . GLY A 1 84 ? -38.696 20.565 47.646 1.00 49.78 84 GLY A CA 1
ATOM 663 C C . GLY A 1 84 ? -38.797 19.572 48.805 1.00 49.78 84 GLY A C 1
ATOM 664 O O . GLY A 1 84 ? -38.744 19.974 49.968 1.00 49.78 84 GLY A O 1
ATOM 665 N N . ASP A 1 85 ? -38.880 18.277 48.502 1.00 47.84 85 ASP A N 1
ATOM 666 C CA . ASP A 1 85 ? -38.993 17.214 49.497 1.00 47.84 85 ASP A CA 1
ATOM 667 C C . ASP A 1 85 ? -37.637 16.787 50.076 1.00 47.84 85 ASP A C 1
ATOM 669 O O . ASP A 1 85 ? -37.598 16.376 51.233 1.00 47.84 85 ASP A O 1
ATOM 673 N N . ILE A 1 86 ? -36.520 16.943 49.349 1.00 45.50 86 ILE A N 1
ATOM 674 C CA . ILE A 1 86 ? -35.167 16.616 49.849 1.00 45.50 86 ILE A CA 1
ATOM 675 C C . ILE A 1 86 ? -34.817 17.408 51.134 1.00 45.50 86 ILE A C 1
ATOM 677 O O . ILE A 1 86 ? -34.584 16.773 52.162 1.00 45.50 86 ILE A O 1
ATOM 681 N N . PRO A 1 87 ? -34.892 18.757 51.181 1.00 48.38 87 PRO A N 1
ATOM 682 C CA . PRO A 1 87 ? -34.643 19.516 52.411 1.00 48.38 87 PRO A CA 1
ATOM 683 C C . PRO A 1 87 ? -35.654 19.224 53.529 1.00 48.38 87 PRO A C 1
ATOM 685 O O . PRO A 1 87 ? -35.327 19.336 54.710 1.00 48.38 87 PRO A O 1
ATOM 688 N N . ARG A 1 88 ? -36.897 18.853 53.186 1.00 50.06 88 ARG A N 1
ATOM 689 C CA . ARG A 1 88 ? -37.923 18.466 54.174 1.00 50.06 88 ARG A CA 1
ATOM 690 C C . ARG A 1 88 ? -37.645 17.092 54.762 1.00 50.06 88 ARG A C 1
ATOM 692 O O . ARG A 1 88 ? -37.905 16.879 55.944 1.00 50.06 88 ARG A O 1
ATOM 699 N N . LEU A 1 89 ? -37.109 16.174 53.966 1.00 44.97 89 LEU A N 1
ATOM 700 C CA . LEU A 1 89 ? -36.632 14.884 54.432 1.00 44.97 89 LEU A CA 1
ATOM 701 C C . LEU A 1 89 ? -35.410 15.044 55.322 1.00 44.97 89 LEU A C 1
ATOM 703 O O . LEU A 1 89 ? -35.402 14.424 56.381 1.00 44.97 89 LEU A O 1
ATOM 707 N N . ASP A 1 90 ? -34.448 15.889 54.953 1.00 48.59 90 ASP A N 1
ATOM 708 C CA . ASP A 1 90 ? -33.289 16.213 55.792 1.00 48.59 90 ASP A CA 1
ATOM 709 C C . ASP A 1 90 ? -33.737 16.848 57.110 1.00 48.59 90 ASP A C 1
ATOM 711 O O . ASP A 1 90 ? -33.375 16.383 58.190 1.00 48.59 90 ASP A O 1
ATOM 715 N N . GLY A 1 91 ? -34.644 17.826 57.047 1.00 54.81 91 GLY A N 1
ATOM 716 C CA . GLY A 1 91 ? -35.272 18.415 58.229 1.00 54.81 91 GLY A CA 1
ATOM 717 C C . GLY A 1 91 ? -36.031 17.385 59.072 1.00 54.81 91 GLY A C 1
ATOM 718 O O . GLY A 1 91 ? -35.933 17.393 60.295 1.00 54.81 91 GLY A O 1
ATOM 719 N N . GLY A 1 92 ? -36.733 16.443 58.442 1.00 50.44 92 GLY A N 1
ATOM 720 C CA . GLY A 1 92 ? -37.413 15.338 59.113 1.00 50.44 92 GLY A CA 1
ATOM 721 C C . GLY A 1 92 ? -36.452 14.295 59.691 1.00 50.44 92 GLY A C 1
ATOM 722 O O . GLY A 1 92 ? -36.751 13.704 60.725 1.00 50.44 92 GLY A O 1
ATOM 723 N N . VAL A 1 93 ? -35.293 14.055 59.066 1.00 48.12 93 VAL A N 1
ATOM 724 C CA . VAL A 1 93 ? -34.190 13.243 59.604 1.00 48.12 93 VAL A CA 1
ATOM 725 C C . VAL A 1 93 ? -33.639 13.912 60.858 1.00 48.12 93 VAL A C 1
ATOM 727 O O . VAL A 1 93 ? -33.541 13.244 61.884 1.00 48.12 93 VAL A O 1
ATOM 730 N N . GLU A 1 94 ? -33.345 15.208 60.810 1.00 55.28 94 GLU A N 1
ATOM 731 C CA . GLU A 1 94 ? -32.791 15.961 61.939 1.00 55.28 94 GLU A CA 1
ATOM 732 C C . GLU A 1 94 ? -33.799 16.123 63.083 1.00 55.28 94 GLU A C 1
ATOM 734 O O . GLU A 1 94 ? -33.480 15.856 64.242 1.00 55.28 94 GLU A O 1
ATOM 739 N N . GLN A 1 95 ? -35.061 16.429 62.780 1.00 55.81 95 GLN A N 1
ATOM 740 C CA . GLN A 1 95 ? -36.129 16.510 63.777 1.00 55.81 95 GLN A CA 1
ATOM 741 C C . GLN A 1 95 ? -36.428 15.143 64.404 1.00 55.81 95 GLN A C 1
ATOM 743 O O . GLN A 1 95 ? -36.672 15.038 65.605 1.00 55.81 95 GLN A O 1
ATOM 748 N N . TRP A 1 96 ? -36.380 14.064 63.624 1.00 52.12 96 TRP A N 1
ATOM 749 C CA . TRP A 1 96 ? -36.524 12.707 64.146 1.00 52.12 96 TRP A CA 1
ATOM 750 C C . TRP A 1 96 ? -35.318 12.282 64.993 1.00 52.12 96 TRP A C 1
ATOM 752 O O . TRP A 1 96 ? -35.509 11.667 66.048 1.00 52.12 96 TRP A O 1
ATOM 762 N N . LYS A 1 97 ? -34.092 12.638 64.575 1.00 52.56 97 LYS A N 1
ATOM 763 C CA . LYS A 1 97 ? -32.867 12.457 65.367 1.00 52.56 97 LYS A CA 1
ATOM 764 C C . LYS A 1 97 ? -33.005 13.177 66.711 1.00 52.56 97 LYS A C 1
ATOM 766 O O . LYS A 1 97 ? -32.770 12.556 67.745 1.00 52.56 97 LYS A O 1
ATOM 771 N N . ALA A 1 98 ? -33.491 14.417 66.712 1.00 61.12 98 ALA A N 1
ATOM 772 C CA . ALA A 1 98 ? -33.740 15.209 67.916 1.00 61.12 98 ALA A CA 1
ATOM 773 C C . ALA A 1 98 ? -34.838 14.598 68.813 1.00 61.12 98 ALA A C 1
ATOM 775 O O . ALA A 1 98 ? -34.617 14.353 69.999 1.00 61.12 98 ALA A O 1
ATOM 776 N N . ASN A 1 99 ? -35.991 14.229 68.242 1.00 54.06 99 ASN A N 1
ATOM 777 C CA . ASN A 1 99 ? -37.120 13.646 68.981 1.00 54.06 99 ASN A CA 1
ATOM 778 C C . ASN A 1 99 ? -36.791 12.284 69.623 1.00 54.06 99 ASN A C 1
ATOM 780 O O . ASN A 1 99 ? -37.416 11.892 70.610 1.00 54.06 99 ASN A O 1
ATOM 784 N N . ARG A 1 100 ? -35.811 11.540 69.088 1.00 52.97 100 ARG A N 1
ATOM 785 C CA . ARG A 1 100 ? -35.357 10.250 69.641 1.00 52.97 100 ARG A CA 1
ATOM 786 C C . ARG A 1 100 ? -34.032 10.305 70.403 1.00 52.97 100 ARG A C 1
ATOM 788 O O . ARG A 1 100 ? -33.688 9.319 71.052 1.00 52.97 100 ARG A O 1
ATOM 795 N N . GLN A 1 101 ? -33.329 11.436 70.401 1.00 54.03 101 GLN A N 1
ATOM 796 C CA . GLN A 1 101 ? -32.244 11.703 71.352 1.00 54.03 101 GLN A CA 1
ATOM 797 C C . GLN A 1 101 ? -32.770 11.927 72.781 1.00 54.03 101 GLN A C 1
ATOM 799 O O . GLN A 1 101 ? -32.017 11.737 73.735 1.00 54.03 101 GLN A O 1
ATOM 804 N N . HIS A 1 102 ? -34.050 12.283 72.948 1.00 51.22 102 HIS A N 1
ATOM 805 C CA . HIS A 1 102 ? -34.655 12.587 74.256 1.00 51.22 102 HIS A CA 1
ATOM 806 C C . HIS A 1 102 ? -35.745 11.595 74.716 1.00 51.22 102 HIS A C 1
ATOM 808 O O . HIS A 1 102 ? -36.267 11.729 75.819 1.00 51.22 102 HIS A O 1
ATOM 814 N N . GLY A 1 103 ? -36.078 10.573 73.917 1.00 52.44 103 GLY A N 1
ATOM 815 C CA . GLY A 1 103 ? -37.077 9.549 74.262 1.00 52.44 103 GLY A CA 1
ATOM 816 C C . GLY A 1 103 ? -36.476 8.193 74.662 1.00 52.44 103 GLY A C 1
ATOM 817 O O . GLY A 1 103 ? -35.371 7.845 74.255 1.00 52.44 103 GLY A O 1
ATOM 818 N N . ALA A 1 104 ? -37.248 7.361 75.377 1.00 47.91 104 ALA A N 1
ATOM 819 C CA . ALA A 1 104 ? -36.850 6.026 75.872 1.00 47.91 104 ALA A CA 1
ATOM 820 C C . ALA A 1 104 ? -36.413 5.003 74.790 1.00 47.91 104 ALA A C 1
ATOM 822 O O . ALA A 1 104 ? -35.972 3.901 75.109 1.00 47.91 104 ALA A O 1
ATOM 823 N N . LYS A 1 105 ? -36.513 5.347 73.500 1.00 51.00 105 LYS A N 1
ATOM 824 C CA . LYS A 1 105 ? -36.040 4.542 72.366 1.00 51.00 105 LYS A CA 1
ATOM 825 C C . LYS A 1 105 ? -34.807 5.201 71.749 1.00 51.00 105 LYS A C 1
ATOM 827 O O . LYS A 1 105 ? -34.909 5.883 70.731 1.00 51.00 105 LYS A O 1
ATOM 832 N N . LYS A 1 106 ? -33.651 4.970 72.379 1.00 53.34 106 LYS A N 1
ATOM 833 C CA . LYS A 1 106 ? -32.322 5.369 71.890 1.00 53.34 106 LYS A CA 1
ATOM 834 C C . LYS A 1 106 ? -32.160 4.959 70.421 1.00 53.34 106 LYS A C 1
ATOM 836 O O . LYS A 1 106 ? -32.414 3.806 70.065 1.00 53.34 106 LYS A O 1
ATOM 841 N N . ILE A 1 107 ? -31.737 5.893 69.572 1.00 52.31 107 ILE A N 1
ATOM 842 C CA . ILE A 1 107 ? -31.396 5.612 68.173 1.00 52.31 107 ILE A CA 1
ATOM 843 C C . ILE A 1 107 ? -30.253 4.596 68.173 1.00 52.31 107 ILE A C 1
ATOM 845 O O . ILE A 1 107 ? -29.163 4.875 68.668 1.00 52.31 107 ILE A O 1
ATOM 849 N N . SER A 1 108 ? -30.500 3.392 67.655 1.00 58.50 108 SER A N 1
ATOM 850 C CA . SER A 1 108 ? -29.426 2.416 67.494 1.00 58.50 108 SER A CA 1
ATOM 851 C C . SER A 1 108 ? -28.524 2.870 66.347 1.00 58.50 108 SER A C 1
ATOM 853 O O . SER A 1 108 ? -29.038 3.261 65.297 1.00 58.50 108 SER A O 1
ATOM 855 N N . LYS A 1 109 ? -27.205 2.756 66.522 1.00 63.84 109 LYS A N 1
ATOM 856 C CA . LYS A 1 109 ? -26.167 3.035 65.512 1.00 63.84 109 LYS A CA 1
ATOM 857 C C . LYS A 1 109 ? -26.525 2.528 64.099 1.00 63.84 109 LYS A C 1
ATOM 859 O O . LYS A 1 109 ? -26.292 3.220 63.120 1.00 63.84 109 LYS A O 1
ATOM 864 N N . LYS A 1 110 ? -27.217 1.386 64.019 1.00 58.12 110 LYS A N 1
ATOM 865 C CA . LYS A 1 110 ? -27.671 0.743 62.775 1.00 58.12 110 LYS A CA 1
ATOM 866 C C . LYS A 1 110 ? -28.621 1.583 61.916 1.00 58.12 110 LYS A C 1
ATOM 868 O O . LYS A 1 110 ? -28.676 1.376 60.714 1.00 58.12 110 LYS A O 1
ATOM 873 N N . VAL A 1 111 ? -29.402 2.490 62.510 1.00 59.16 111 VAL A N 1
ATOM 874 C CA . VAL A 1 111 ? -30.321 3.347 61.736 1.00 59.16 111 VAL A CA 1
ATOM 875 C C . VAL A 1 111 ? -29.571 4.501 61.090 1.00 59.16 111 VAL A C 1
ATOM 877 O O . VAL A 1 111 ? -29.906 4.882 59.978 1.00 59.16 111 VAL A O 1
ATOM 880 N N . VAL A 1 112 ? -28.557 5.034 61.773 1.00 63.28 112 VAL A N 1
ATOM 881 C CA . VAL A 1 112 ? -27.683 6.068 61.208 1.00 63.28 112 VAL A CA 1
ATOM 882 C C . VAL A 1 112 ? -26.880 5.475 60.050 1.00 63.28 112 VAL A C 1
ATOM 884 O O . VAL A 1 112 ? -26.958 5.996 58.949 1.00 63.28 112 VAL A O 1
ATOM 887 N N . GLU A 1 113 ? -26.252 4.312 60.264 1.00 68.19 113 GLU A N 1
ATOM 888 C CA . GLU A 1 113 ? -25.533 3.576 59.209 1.00 68.19 113 GLU A CA 1
ATOM 889 C C . GLU A 1 113 ? -26.430 3.269 57.994 1.00 68.19 113 GLU A C 1
ATOM 891 O O . GLU A 1 113 ? -25.985 3.370 56.857 1.00 68.19 113 GLU A O 1
ATOM 896 N N . PHE A 1 114 ? -27.710 2.946 58.216 1.00 66.62 114 PHE A N 1
ATOM 897 C CA . PHE A 1 114 ? -28.664 2.741 57.125 1.00 66.62 114 PHE A CA 1
ATOM 898 C C . PHE A 1 114 ? -28.974 4.020 56.337 1.00 66.62 114 PHE A C 1
ATOM 900 O O . PHE A 1 114 ? -29.090 3.958 55.117 1.00 66.62 114 PHE A O 1
ATOM 907 N N . VAL A 1 115 ? -29.156 5.160 57.013 1.00 66.25 115 VAL A N 1
ATOM 908 C CA . VAL A 1 115 ? -29.441 6.434 56.333 1.00 66.25 115 VAL A CA 1
ATOM 909 C C . VAL A 1 115 ? -28.262 6.829 55.447 1.00 66.25 115 VAL A C 1
ATOM 911 O O . VAL A 1 115 ? -28.495 7.191 54.300 1.00 66.25 115 VAL A O 1
ATOM 914 N N . ASP A 1 116 ? -27.030 6.658 55.925 1.00 69.94 116 ASP A N 1
ATOM 915 C CA . ASP A 1 116 ? -25.819 6.951 55.146 1.00 69.94 116 ASP A CA 1
ATOM 916 C C . ASP A 1 116 ? -25.658 5.996 53.942 1.00 69.94 116 ASP A C 1
ATOM 918 O O . ASP A 1 116 ? -25.373 6.427 52.819 1.00 69.94 116 ASP A O 1
ATOM 922 N N . ASP A 1 117 ? -25.897 4.691 54.143 1.00 67.75 117 ASP A N 1
ATOM 923 C CA . ASP A 1 117 ? -25.883 3.692 53.062 1.00 67.75 117 ASP A CA 1
ATOM 924 C C . ASP A 1 117 ? -26.980 3.983 52.012 1.00 67.75 117 ASP A C 1
ATOM 926 O O . ASP A 1 117 ? -26.788 3.754 50.815 1.00 67.75 117 ASP A O 1
ATOM 930 N N . PHE A 1 118 ? -28.137 4.491 52.446 1.00 68.00 118 PHE A N 1
ATOM 931 C CA . PHE A 1 118 ? -29.252 4.816 51.564 1.00 68.00 118 PHE A CA 1
ATOM 932 C C . PHE A 1 118 ? -29.068 6.134 50.810 1.00 68.00 118 PHE A C 1
ATOM 934 O O . PHE A 1 118 ? -29.435 6.222 49.641 1.00 68.00 118 PHE A O 1
ATOM 941 N N . ASP A 1 119 ? -28.494 7.148 51.446 1.00 66.50 119 ASP A N 1
ATOM 942 C CA . ASP A 1 119 ? -28.174 8.407 50.778 1.00 66.50 119 ASP A CA 1
ATOM 943 C C . ASP A 1 119 ? -27.161 8.162 49.646 1.00 66.50 119 ASP A C 1
ATOM 945 O O . ASP A 1 119 ? -27.353 8.586 48.505 1.00 66.50 119 ASP A O 1
ATOM 949 N N . SER A 1 120 ? -26.169 7.303 49.907 1.00 66.50 120 SER A N 1
ATOM 950 C CA . SER A 1 120 ? -25.237 6.802 48.887 1.00 66.50 120 SER A CA 1
ATOM 951 C C . SER A 1 120 ? -25.949 6.034 47.761 1.00 66.50 120 SER A C 1
ATOM 953 O O . SER A 1 120 ? -25.625 6.201 46.583 1.00 66.50 120 SER A O 1
ATOM 955 N N . PHE A 1 121 ? -26.950 5.213 48.101 1.00 70.00 121 PHE A N 1
ATOM 956 C CA . PHE A 1 121 ? -27.794 4.525 47.121 1.00 70.00 121 PHE A CA 1
ATOM 957 C C . PHE A 1 121 ? -28.579 5.513 46.248 1.00 70.00 121 PHE A C 1
ATOM 959 O O . PHE A 1 121 ? -28.589 5.358 45.028 1.00 70.00 121 PHE A O 1
ATOM 966 N N . LEU A 1 122 ? -29.219 6.527 46.840 1.00 66.69 122 LEU A N 1
ATOM 967 C CA . LEU A 1 122 ? -29.984 7.535 46.104 1.00 66.69 122 LEU A CA 1
ATOM 968 C C . LEU A 1 122 ? -29.093 8.379 45.205 1.00 66.69 122 LEU A C 1
ATOM 970 O O . LEU A 1 122 ? -29.491 8.666 44.080 1.00 66.69 122 LEU A O 1
ATOM 974 N N . ALA A 1 123 ? -27.897 8.743 45.662 1.00 67.00 123 ALA A N 1
ATOM 975 C CA . ALA A 1 123 ? -26.932 9.464 44.845 1.00 67.00 123 ALA A CA 1
ATOM 976 C C . ALA A 1 123 ? -26.567 8.661 43.584 1.00 67.00 123 ALA A C 1
ATOM 978 O O . ALA A 1 123 ? -26.637 9.195 42.476 1.00 67.00 123 ALA A O 1
ATOM 979 N N . GLY A 1 124 ? -26.281 7.361 43.730 1.00 65.69 124 GLY A N 1
ATOM 980 C CA . GLY A 1 124 ? -26.044 6.463 42.595 1.00 65.69 124 GLY A CA 1
ATOM 981 C C . GLY A 1 124 ? -27.284 6.261 41.715 1.00 65.69 124 GLY A C 1
ATOM 982 O O . GLY A 1 124 ? -27.186 6.257 40.491 1.00 65.69 124 GLY A O 1
ATOM 983 N N . PHE A 1 125 ? -28.468 6.141 42.320 1.00 65.56 125 PHE A N 1
ATOM 984 C CA . PHE A 1 125 ? -29.731 5.928 41.609 1.00 65.56 125 PHE A CA 1
ATOM 985 C C . PHE A 1 125 ? -30.254 7.191 40.899 1.00 65.56 125 PHE A C 1
ATOM 987 O O . PHE A 1 125 ? -30.952 7.094 39.893 1.00 65.56 125 PHE A O 1
ATOM 994 N N . SER A 1 126 ? -29.905 8.388 41.369 1.00 61.84 126 SER A N 1
ATOM 995 C CA . SER A 1 126 ? -30.338 9.664 40.786 1.00 61.84 126 SER A CA 1
ATOM 996 C C . SER A 1 126 ? -29.848 9.834 39.344 1.00 61.84 126 SER A C 1
ATOM 998 O O . SER A 1 126 ? -30.647 10.150 38.461 1.00 61.84 126 SER A O 1
ATOM 1000 N N . GLY A 1 127 ? -28.576 9.516 39.067 1.00 62.16 127 GLY A N 1
ATOM 1001 C CA . GLY A 1 127 ? -28.038 9.531 37.698 1.00 62.16 127 GLY A CA 1
ATOM 1002 C C . GLY A 1 127 ? -28.785 8.574 36.760 1.00 62.16 127 GLY A C 1
ATOM 1003 O O . GLY A 1 127 ? -29.035 8.875 35.596 1.00 62.16 127 GLY A O 1
ATOM 1004 N N . ILE A 1 128 ? -29.260 7.455 37.300 1.00 56.25 128 ILE A N 1
ATOM 1005 C CA . ILE A 1 128 ? -30.000 6.421 36.571 1.00 56.25 128 ILE A CA 1
ATOM 1006 C C . ILE A 1 128 ? -31.433 6.862 36.270 1.00 56.25 128 ILE A C 1
ATOM 1008 O O . ILE A 1 128 ? -31.946 6.630 35.175 1.00 56.25 128 ILE A O 1
ATOM 1012 N N . VAL A 1 129 ? -32.088 7.525 37.222 1.00 58.50 129 VAL A N 1
ATOM 1013 C CA . VAL A 1 129 ? -33.410 8.129 37.015 1.00 58.50 129 VAL A CA 1
ATOM 1014 C C . VAL A 1 129 ? -33.365 9.124 35.862 1.00 58.50 129 VAL A C 1
ATOM 1016 O O . VAL A 1 129 ? -34.302 9.168 35.070 1.00 58.50 129 VAL A O 1
ATOM 1019 N N . GLU A 1 130 ? -32.294 9.909 35.737 1.00 58.66 130 GLU A N 1
ATOM 1020 C CA . GLU A 1 130 ? -32.122 10.829 34.607 1.00 58.66 130 GLU A CA 1
ATOM 1021 C C . GLU A 1 130 ? -32.015 10.098 33.260 1.00 58.66 130 GLU A C 1
ATOM 1023 O O . GLU A 1 130 ? -32.587 10.557 32.272 1.00 58.66 130 GLU A O 1
ATOM 1028 N N . VAL A 1 131 ? -31.383 8.924 33.227 1.00 52.88 131 VAL A N 1
ATOM 1029 C CA . VAL A 1 131 ? -31.291 8.074 32.030 1.00 52.88 131 VAL A CA 1
ATOM 1030 C C . VAL A 1 131 ? -32.638 7.447 31.665 1.00 52.88 131 VAL A C 1
ATOM 1032 O O . VAL A 1 131 ? -33.061 7.517 30.512 1.00 52.88 131 VAL A O 1
ATOM 1035 N N . VAL A 1 132 ? -33.358 6.878 32.635 1.00 52.12 132 VAL A N 1
ATOM 1036 C CA . VAL A 1 132 ? -34.686 6.279 32.399 1.00 52.12 132 VAL A CA 1
ATOM 1037 C C . VAL A 1 132 ? -35.698 7.345 31.960 1.00 52.12 132 VAL A C 1
ATOM 1039 O O . VAL A 1 132 ? -36.522 7.075 31.089 1.00 52.12 132 VAL A O 1
ATOM 1042 N N . LYS A 1 133 ? -35.584 8.580 32.474 1.00 56.69 133 LYS A N 1
ATOM 1043 C CA . LYS A 1 133 ? -36.373 9.742 32.022 1.00 56.69 133 LYS A CA 1
ATOM 1044 C C . LYS A 1 133 ? -36.167 10.066 30.541 1.00 56.69 133 LYS A C 1
ATOM 1046 O O . LYS A 1 133 ? -37.118 10.460 29.881 1.00 56.69 133 LYS A O 1
ATOM 1051 N N . LEU A 1 134 ? -34.956 9.889 30.005 1.00 51.38 134 LEU A N 1
ATOM 1052 C CA . LEU A 1 134 ? -34.692 10.109 28.578 1.00 51.38 134 LEU A CA 1
ATOM 1053 C C . LEU A 1 134 ? -35.357 9.047 27.693 1.00 51.38 134 LEU A C 1
ATOM 1055 O O . LEU A 1 134 ? -35.696 9.348 26.551 1.00 51.38 134 LEU A O 1
ATOM 1059 N N . VAL A 1 135 ? -35.552 7.829 28.212 1.00 48.84 135 VAL A N 1
ATOM 1060 C CA . VAL A 1 135 ? -36.201 6.719 27.499 1.00 48.84 135 VAL A CA 1
ATOM 1061 C C . VAL A 1 135 ? -37.723 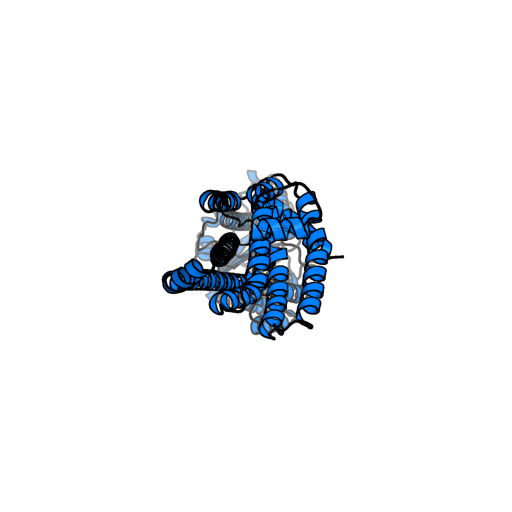6.852 27.536 1.00 48.84 135 VAL A C 1
ATOM 1063 O O . VAL A 1 135 ? -38.359 6.712 26.493 1.00 48.84 135 VAL A O 1
ATOM 1066 N N . ASP A 1 136 ? -38.304 7.142 28.702 1.00 52.62 136 ASP A N 1
ATOM 1067 C CA . ASP A 1 136 ? -39.735 7.406 28.866 1.00 52.62 136 ASP A CA 1
ATOM 1068 C C . ASP A 1 136 ? -40.000 8.201 30.162 1.00 52.62 136 ASP A C 1
ATOM 1070 O O . ASP A 1 136 ? -39.715 7.749 31.279 1.00 52.62 136 ASP A O 1
ATOM 1074 N N . ASN A 1 137 ? -40.581 9.395 30.004 1.00 54.84 137 ASN A N 1
ATOM 1075 C CA . ASN A 1 137 ? -40.877 10.323 31.098 1.00 54.84 137 ASN A CA 1
ATOM 1076 C C . ASN A 1 137 ? -41.774 9.709 32.193 1.00 54.84 137 ASN A C 1
ATOM 1078 O O . ASN A 1 137 ? -41.663 10.111 33.353 1.00 54.84 137 ASN A O 1
ATOM 1082 N N . GLN A 1 138 ? -42.629 8.729 31.873 1.00 52.88 138 GLN A N 1
ATOM 1083 C CA . GLN A 1 138 ? -43.568 8.134 32.835 1.00 52.88 138 GLN A CA 1
ATOM 1084 C C . GLN A 1 138 ? -42.892 7.127 33.780 1.00 52.88 138 GLN A C 1
ATOM 1086 O O . GLN A 1 138 ? -43.187 7.075 34.981 1.00 52.88 138 GLN A O 1
ATOM 1091 N N . TYR A 1 139 ? -41.933 6.351 33.273 1.00 55.22 139 TYR A N 1
ATOM 1092 C CA . TYR A 1 139 ? -41.243 5.330 34.067 1.00 55.22 139 TYR A CA 1
ATOM 1093 C C . TYR A 1 139 ? -40.206 5.940 35.011 1.00 55.22 139 TYR A C 1
ATOM 1095 O O . TYR A 1 139 ? -40.059 5.476 36.143 1.00 55.22 139 TYR A O 1
ATOM 1103 N N . GLY A 1 140 ? -39.543 7.022 34.590 1.00 59.69 140 GLY A N 1
ATOM 1104 C CA . GLY A 1 140 ? -38.583 7.745 35.426 1.00 59.69 140 GLY A CA 1
ATOM 1105 C C . GLY A 1 140 ? -39.210 8.331 36.699 1.00 59.69 140 GLY A C 1
ATOM 1106 O O . GLY A 1 140 ? -38.634 8.215 37.786 1.00 59.69 140 GLY A O 1
ATOM 1107 N N . GLY A 1 141 ? -40.411 8.912 36.583 1.00 62.31 141 GLY A N 1
ATOM 1108 C CA . GLY A 1 141 ? -41.173 9.427 37.728 1.00 62.31 141 GLY A CA 1
ATOM 1109 C C . GLY A 1 141 ? -41.659 8.315 38.662 1.00 62.31 141 GLY A C 1
ATOM 1110 O O . GLY A 1 141 ? -41.469 8.391 39.876 1.00 62.31 141 GLY A O 1
ATOM 1111 N N . THR A 1 142 ? -42.188 7.232 38.089 1.00 62.50 142 THR A N 1
ATOM 1112 C CA . THR A 1 142 ? -42.672 6.063 38.842 1.00 62.50 142 THR A CA 1
ATOM 1113 C C . THR A 1 142 ? -41.552 5.387 39.638 1.00 62.50 142 THR A C 1
ATOM 1115 O O . THR A 1 142 ? -41.724 5.091 40.820 1.00 62.50 142 THR A O 1
ATOM 1118 N N . ALA A 1 143 ? -40.378 5.185 39.032 1.00 63.16 143 ALA A N 1
ATOM 1119 C CA . ALA A 1 143 ? -39.226 4.576 39.697 1.00 63.16 143 ALA A CA 1
ATOM 1120 C C . ALA A 1 143 ? -38.738 5.411 40.893 1.00 63.16 143 ALA A C 1
ATOM 1122 O O . ALA A 1 143 ? -38.469 4.865 41.964 1.00 63.16 143 ALA A O 1
ATOM 1123 N N . SER A 1 144 ? -38.689 6.739 40.733 1.00 63.41 144 SER A N 1
ATOM 1124 C CA . SER A 1 144 ? -38.336 7.661 41.822 1.00 63.41 144 SER A CA 1
ATOM 1125 C C . SER A 1 144 ? -39.344 7.601 42.968 1.00 63.41 144 SER A C 1
ATOM 1127 O O . SER A 1 144 ? -38.948 7.499 44.127 1.00 63.41 144 SER A O 1
ATOM 1129 N N . ALA A 1 145 ? -40.643 7.594 42.654 1.00 64.00 145 ALA A N 1
ATOM 1130 C CA . ALA A 1 145 ? -41.698 7.502 43.658 1.00 64.00 145 ALA A CA 1
ATOM 1131 C C . ALA A 1 145 ? -41.647 6.171 44.429 1.00 64.00 145 ALA A C 1
ATOM 1133 O O . ALA A 1 145 ? -41.710 6.167 45.656 1.00 64.00 145 ALA A O 1
ATOM 1134 N N . VAL A 1 146 ? -41.467 5.040 43.738 1.00 67.38 146 VAL A N 1
ATOM 1135 C CA . VAL A 1 146 ? -41.372 3.714 44.375 1.00 67.38 146 VAL A CA 1
ATOM 1136 C C . VAL A 1 146 ? -40.185 3.641 45.337 1.00 67.38 146 VAL A C 1
ATOM 1138 O O . VAL A 1 146 ? -40.327 3.127 46.446 1.00 67.38 146 VAL A O 1
ATOM 1141 N N . LEU A 1 147 ? -39.030 4.190 44.962 1.00 67.12 147 LEU A N 1
ATOM 1142 C CA . LEU A 1 147 ? -37.847 4.199 45.826 1.00 67.12 147 LEU A CA 1
ATOM 1143 C C . LEU A 1 147 ? -37.967 5.158 47.001 1.00 67.12 147 LEU A C 1
ATOM 1145 O O . LEU A 1 147 ? -37.509 4.844 48.098 1.00 67.12 147 LEU A O 1
ATOM 1149 N N . PHE A 1 148 ? -38.628 6.291 46.801 1.00 68.69 148 PHE A N 1
ATOM 1150 C CA . PHE A 1 148 ? -38.942 7.219 47.877 1.00 68.69 148 PHE A CA 1
ATOM 1151 C C . PHE A 1 148 ? -39.887 6.585 48.906 1.00 68.69 148 PHE A C 1
ATOM 1153 O O . PHE A 1 148 ? -39.657 6.664 50.115 1.00 68.69 148 PHE A O 1
ATOM 1160 N N . ILE A 1 149 ? -40.931 5.892 48.442 1.00 65.44 149 ILE A N 1
ATOM 1161 C CA . ILE A 1 149 ? -41.850 5.168 49.325 1.00 65.44 149 ILE A CA 1
ATOM 1162 C C . ILE A 1 149 ? -41.097 4.042 50.037 1.00 65.44 149 ILE A C 1
ATOM 1164 O O . ILE A 1 149 ? -41.244 3.887 51.252 1.00 65.44 149 ILE A O 1
ATOM 1168 N N . MET A 1 150 ? -40.247 3.295 49.329 1.00 69.75 150 MET A N 1
ATOM 1169 C 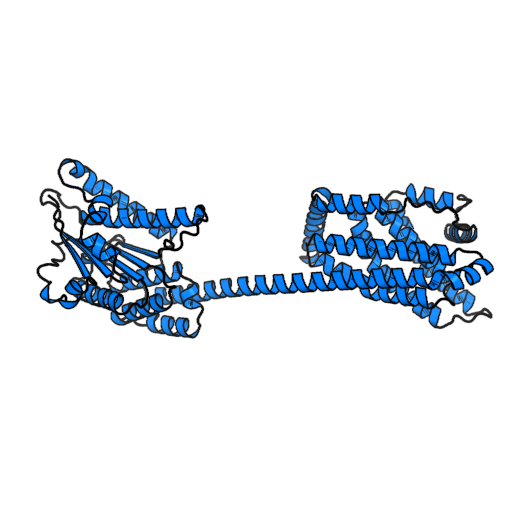CA . MET A 1 150 ? -39.386 2.283 49.935 1.00 69.75 150 MET A CA 1
ATOM 1170 C C . MET A 1 150 ? -38.534 2.895 51.048 1.00 69.75 150 MET A C 1
ATOM 1172 O O . MET A 1 150 ? -38.540 2.371 52.158 1.00 69.75 150 MET A O 1
ATOM 1176 N N . PHE A 1 151 ? -37.887 4.036 50.807 1.00 67.69 151 PHE A N 1
ATOM 1177 C CA . PHE A 1 151 ? -37.090 4.733 51.811 1.00 67.69 151 PHE A CA 1
ATOM 1178 C C . PHE A 1 151 ? -37.885 5.081 53.059 1.00 67.69 151 PHE A C 1
ATOM 1180 O O . PHE A 1 151 ? -37.499 4.699 54.163 1.00 67.69 151 PHE A O 1
ATOM 1187 N N . ALA A 1 152 ? -39.011 5.777 52.889 1.00 63.50 152 ALA A N 1
ATOM 1188 C CA . ALA A 1 152 ? -39.861 6.187 53.997 1.00 63.50 152 ALA A CA 1
ATOM 1189 C C . ALA A 1 152 ? -40.317 4.965 54.810 1.00 63.50 152 ALA A C 1
ATOM 1191 O O . ALA A 1 152 ? -40.318 4.977 56.044 1.00 63.50 152 ALA A O 1
ATOM 1192 N N . THR A 1 153 ? -40.629 3.869 54.114 1.00 63.12 153 THR A N 1
ATOM 1193 C CA . THR A 1 153 ? -41.126 2.645 54.736 1.00 63.12 153 THR A CA 1
ATOM 1194 C C . THR A 1 153 ? -40.016 1.868 55.460 1.00 63.12 153 THR A C 1
ATOM 1196 O O . THR A 1 153 ? -40.225 1.413 56.587 1.00 63.12 153 THR A O 1
ATOM 1199 N N . VAL A 1 154 ? -38.823 1.760 54.868 1.00 63.81 154 VAL A N 1
ATOM 1200 C CA . VAL A 1 154 ? -37.636 1.126 55.464 1.00 63.81 154 VAL A CA 1
ATOM 1201 C C . VAL A 1 154 ? -37.156 1.963 56.659 1.00 63.81 154 VAL A C 1
ATOM 1203 O O . VAL A 1 154 ? -37.020 1.436 57.759 1.00 63.81 154 VAL A O 1
ATOM 1206 N N . LYS A 1 155 ? -37.056 3.290 56.539 1.00 64.88 155 LYS A N 1
ATOM 1207 C CA . LYS A 1 155 ? -36.716 4.203 57.649 1.00 64.88 155 LYS A CA 1
ATOM 1208 C C . LYS A 1 155 ? -37.670 4.065 58.845 1.00 64.88 155 LYS A C 1
ATOM 1210 O O . LYS A 1 155 ? -37.232 4.092 59.996 1.00 64.88 155 LYS A O 1
ATOM 1215 N N . ALA A 1 156 ? -38.965 3.864 58.595 1.00 62.00 156 ALA A N 1
ATOM 1216 C CA . ALA A 1 156 ? -39.964 3.695 59.650 1.00 62.00 156 ALA A CA 1
ATOM 1217 C C . ALA A 1 156 ? -39.937 2.304 60.322 1.00 62.00 156 ALA A C 1
ATOM 1219 O O . ALA A 1 156 ? -40.334 2.185 61.485 1.00 62.00 156 ALA A O 1
ATOM 1220 N N . LYS A 1 157 ? -39.514 1.244 59.610 1.00 63.31 157 LYS A N 1
ATOM 1221 C CA . LYS A 1 157 ? -39.780 -0.157 60.009 1.00 63.31 157 LYS A CA 1
ATOM 1222 C C . LYS A 1 157 ? -38.578 -1.117 59.969 1.00 63.31 157 LYS A C 1
ATOM 1224 O O . LYS A 1 157 ? -38.703 -2.227 60.481 1.00 63.31 157 LYS A O 1
ATOM 1229 N N . ALA A 1 158 ? -37.425 -0.725 59.430 1.00 57.66 158 ALA A N 1
ATOM 1230 C CA . ALA A 1 158 ? -36.323 -1.636 59.088 1.00 57.66 158 ALA A CA 1
ATOM 1231 C C . ALA A 1 158 ? -35.360 -1.999 60.220 1.00 57.66 158 ALA A C 1
ATOM 1233 O O . ALA A 1 158 ? -34.430 -2.768 60.002 1.00 57.66 158 ALA A O 1
ATOM 1234 N N . LEU A 1 159 ? -35.596 -1.532 61.448 1.00 55.88 159 LEU A N 1
ATOM 1235 C CA . LEU A 1 159 ? -34.754 -1.885 62.599 1.00 55.88 159 LEU A CA 1
ATOM 1236 C C . LEU A 1 159 ? -34.618 -3.405 62.837 1.00 55.88 159 LEU A C 1
ATOM 1238 O O . LEU A 1 159 ? -33.664 -3.824 63.490 1.00 55.88 159 LEU A O 1
ATOM 1242 N N . ASN A 1 160 ? -35.530 -4.218 62.291 1.00 58.12 160 ASN A N 1
ATOM 1243 C CA . ASN A 1 160 ? -35.605 -5.652 62.560 1.00 58.12 160 ASN A CA 1
ATOM 1244 C C . ASN A 1 160 ? -35.269 -6.572 61.371 1.00 58.12 160 ASN A C 1
ATOM 1246 O O . ASN A 1 160 ? -35.183 -7.775 61.600 1.00 58.12 160 ASN A O 1
ATOM 1250 N N . ASP A 1 161 ? -35.055 -6.070 60.145 1.00 71.19 161 ASP A N 1
ATOM 1251 C CA . ASP A 1 161 ? -34.926 -6.945 58.964 1.00 71.19 161 ASP A CA 1
ATOM 1252 C C . ASP A 1 161 ? -33.582 -6.798 58.233 1.00 71.19 161 ASP A C 1
ATOM 1254 O O . ASP A 1 161 ? -33.372 -5.909 57.408 1.00 71.19 161 ASP A O 1
ATOM 1258 N N . LYS A 1 162 ? -32.636 -7.680 58.578 1.00 72.44 162 LYS A N 1
ATOM 1259 C CA . LYS A 1 162 ? -31.251 -7.644 58.082 1.00 72.44 162 LYS A CA 1
ATOM 1260 C C . LYS A 1 162 ? -31.122 -7.992 56.597 1.00 72.44 162 LYS A C 1
ATOM 1262 O O . LYS A 1 162 ? -30.175 -7.524 55.974 1.00 72.44 162 LYS A O 1
ATOM 1267 N N . ALA A 1 163 ? -32.023 -8.808 56.046 1.00 71.75 163 ALA A N 1
ATOM 1268 C CA . ALA A 1 163 ? -31.905 -9.296 54.672 1.00 71.75 163 ALA A CA 1
ATOM 1269 C C . ALA A 1 163 ? -32.089 -8.152 53.667 1.00 71.75 163 ALA A C 1
ATOM 1271 O O . ALA A 1 163 ? -31.201 -7.888 52.866 1.00 71.75 163 ALA A O 1
ATOM 1272 N N . ILE A 1 164 ? -33.177 -7.386 53.805 1.00 75.50 164 ILE A N 1
ATOM 1273 C CA . ILE A 1 164 ? -33.465 -6.239 52.932 1.00 75.50 164 ILE A CA 1
ATOM 1274 C C . ILE A 1 164 ? -32.370 -5.169 53.050 1.00 75.50 164 ILE A C 1
ATOM 1276 O O . ILE A 1 164 ? -31.934 -4.625 52.039 1.00 75.50 164 ILE A O 1
ATOM 1280 N N . LEU A 1 165 ? -31.878 -4.907 54.268 1.00 75.69 165 LEU A N 1
ATOM 1281 C CA . LEU A 1 165 ? -30.766 -3.977 54.496 1.00 75.69 165 LEU A CA 1
ATOM 1282 C C . LEU A 1 165 ? -29.479 -4.424 53.784 1.00 75.69 165 LEU A C 1
ATOM 1284 O O . LEU A 1 165 ? -28.794 -3.599 53.183 1.00 75.69 165 LEU A O 1
ATOM 1288 N N . SER A 1 166 ? -29.165 -5.722 53.818 1.00 79.56 166 SER A N 1
ATOM 1289 C CA . SER A 1 166 ? -28.002 -6.293 53.129 1.00 79.56 166 SER A CA 1
ATOM 1290 C C . SER A 1 166 ? -28.109 -6.131 51.612 1.00 79.56 166 SER A C 1
ATOM 1292 O O . SER A 1 166 ? -27.179 -5.617 50.988 1.00 79.56 166 SER A O 1
ATOM 1294 N N . SER A 1 167 ? -29.253 -6.491 51.017 1.00 80.00 167 SER A N 1
ATOM 1295 C CA . SER A 1 167 ? -29.452 -6.363 49.569 1.00 80.00 167 SER A CA 1
ATOM 1296 C C . SER A 1 167 ? -29.433 -4.890 49.128 1.00 80.00 167 SER A C 1
ATOM 1298 O O . SER A 1 167 ? -28.864 -4.567 48.090 1.00 80.00 167 SER A O 1
ATOM 1300 N N . MET A 1 168 ? -29.972 -3.966 49.935 1.00 75.56 168 MET A N 1
ATOM 1301 C CA . MET A 1 168 ? -29.886 -2.523 49.665 1.00 75.56 168 MET A CA 1
ATOM 1302 C C . MET A 1 168 ? -28.446 -2.009 49.685 1.00 75.56 168 MET A C 1
ATOM 1304 O O . MET A 1 168 ? -28.049 -1.275 48.784 1.00 75.56 168 MET A O 1
ATOM 1308 N N . LYS A 1 169 ? -27.647 -2.416 50.675 1.00 79.19 169 LYS A N 1
ATOM 1309 C CA . LYS A 1 169 ? -26.238 -2.013 50.779 1.00 79.19 169 LYS A CA 1
ATOM 1310 C C . LYS A 1 169 ? -25.416 -2.506 49.587 1.00 79.19 169 LYS A C 1
ATOM 1312 O O . LYS A 1 169 ? -24.580 -1.774 49.054 1.00 79.19 169 LYS A O 1
ATOM 1317 N N . LEU A 1 170 ? -25.683 -3.734 49.150 1.00 81.44 170 LEU A N 1
ATOM 1318 C CA . LEU A 1 170 ? -25.090 -4.316 47.953 1.00 81.44 170 LEU A CA 1
ATOM 1319 C C . LEU A 1 170 ? -25.461 -3.516 46.694 1.00 81.44 170 LEU A C 1
ATOM 1321 O O . LEU A 1 170 ? -24.586 -3.223 45.882 1.00 81.44 170 LEU A O 1
ATOM 1325 N N . LEU A 1 171 ? -26.731 -3.126 46.549 1.00 79.12 171 LEU A N 1
ATOM 1326 C CA . LEU A 1 171 ? -27.188 -2.288 45.439 1.00 79.12 171 LEU A CA 1
ATOM 1327 C C . LEU A 1 171 ? -26.538 -0.905 45.451 1.00 79.12 171 LEU A C 1
ATOM 1329 O O . LEU A 1 171 ? -26.070 -0.450 44.409 1.00 79.12 171 LEU A O 1
ATOM 1333 N N . ALA A 1 172 ? -26.436 -0.280 46.624 1.00 76.19 172 ALA A N 1
ATOM 1334 C CA . ALA A 1 172 ? -25.790 1.019 46.800 1.00 76.19 172 ALA A CA 1
ATOM 1335 C C . ALA A 1 172 ? -24.347 1.018 46.273 1.00 76.19 172 ALA A C 1
ATOM 1337 O O . ALA A 1 172 ? -23.918 1.969 45.630 1.00 76.19 172 ALA A O 1
ATOM 1338 N N . HIS A 1 173 ? -23.620 -0.084 46.483 1.00 79.94 173 HIS A N 1
ATOM 1339 C CA . HIS A 1 173 ? -22.246 -0.236 46.003 1.00 79.94 173 HIS A CA 1
ATOM 1340 C C . HIS A 1 173 ? -22.139 -0.504 44.496 1.00 79.94 173 HIS A C 1
ATOM 1342 O O . HIS A 1 173 ? -21.082 -0.267 43.924 1.00 79.94 173 HIS A O 1
ATOM 1348 N N . ARG A 1 174 ? -23.183 -1.039 43.850 1.00 80.56 174 ARG A N 1
ATOM 1349 C CA . ARG A 1 174 ? -23.134 -1.482 42.442 1.00 80.56 174 ARG A CA 1
ATOM 1350 C C . ARG A 1 174 ? -23.746 -0.500 41.457 1.00 80.56 174 ARG A C 1
ATOM 1352 O O . ARG A 1 174 ? -23.359 -0.497 40.295 1.00 80.56 174 ARG A O 1
ATOM 1359 N N . LEU A 1 175 ? -24.694 0.319 41.895 1.00 74.62 175 LEU A N 1
ATOM 1360 C CA . LEU A 1 175 ? -25.367 1.282 41.025 1.00 74.62 175 LEU A CA 1
ATOM 1361 C C . LEU A 1 175 ? -24.434 2.359 40.445 1.00 74.62 175 LEU A C 1
ATOM 1363 O O . LEU A 1 175 ? -24.580 2.640 39.256 1.00 74.62 175 LEU A O 1
ATOM 1367 N N . PRO A 1 176 ? -23.447 2.903 41.189 1.00 74.81 176 PRO A N 1
ATOM 1368 C CA . PRO A 1 176 ? -22.487 3.848 40.615 1.00 74.81 176 PRO A CA 1
ATOM 1369 C C . PRO A 1 176 ? -21.662 3.247 39.467 1.00 74.81 176 PRO A C 1
ATOM 1371 O O . PRO A 1 176 ? -21.401 3.926 38.477 1.00 74.81 176 PRO A O 1
ATOM 1374 N N . ASP A 1 177 ? -21.307 1.957 39.552 1.00 77.50 177 ASP A N 1
ATOM 1375 C CA . ASP A 1 177 ? -20.568 1.264 38.487 1.00 77.50 177 ASP A CA 1
ATOM 1376 C C . ASP A 1 177 ? -21.368 1.247 37.173 1.00 77.50 177 ASP A C 1
ATOM 1378 O O . ASP A 1 177 ? -20.794 1.349 36.089 1.00 77.50 177 ASP A O 1
ATOM 1382 N N . LEU A 1 178 ? -22.700 1.143 37.260 1.00 73.00 178 LEU A N 1
ATOM 1383 C CA . LEU A 1 178 ? -23.567 1.108 36.085 1.00 73.00 178 LEU A CA 1
ATOM 1384 C C . LEU A 1 178 ? -23.573 2.430 35.317 1.00 73.00 178 LEU A C 1
ATOM 1386 O O . LEU A 1 178 ? -23.575 2.401 34.088 1.00 73.00 178 LEU A O 1
ATOM 1390 N N . ASP A 1 179 ? -23.537 3.561 36.023 1.00 66.44 179 ASP A N 1
ATOM 1391 C CA . ASP A 1 179 ? -23.445 4.887 35.402 1.00 66.44 179 ASP A CA 1
ATOM 1392 C C . ASP A 1 179 ? -22.116 5.040 34.645 1.00 66.44 179 ASP A C 1
ATOM 1394 O O . ASP A 1 179 ? -22.087 5.443 33.483 1.00 66.44 179 ASP A O 1
ATOM 1398 N N . ILE A 1 180 ? -21.013 4.581 35.243 1.00 73.50 180 ILE A N 1
ATOM 1399 C CA . ILE A 1 180 ? -19.697 4.580 34.590 1.00 73.50 180 ILE A CA 1
ATOM 1400 C C . ILE A 1 180 ? -19.707 3.691 33.339 1.00 73.50 180 ILE A C 1
ATOM 1402 O O . ILE A 1 180 ? -19.246 4.103 32.273 1.00 73.50 180 ILE A O 1
ATOM 1406 N N . TYR A 1 181 ? -20.234 2.467 33.432 1.00 73.19 181 TYR A N 1
ATOM 1407 C CA . TYR A 1 181 ? -20.298 1.549 32.290 1.00 73.19 181 TYR A CA 1
ATOM 1408 C C . TYR A 1 181 ? -21.127 2.110 31.141 1.00 73.19 181 TYR A C 1
ATOM 1410 O O . TYR A 1 181 ? -20.754 1.988 29.974 1.00 73.19 181 TYR A O 1
ATOM 1418 N N . TYR A 1 182 ? -22.215 2.775 31.481 1.00 64.88 182 TYR A N 1
ATOM 1419 C CA . TYR A 1 182 ? -23.093 3.415 30.531 1.00 64.88 182 TYR A CA 1
ATOM 1420 C C . TYR A 1 182 ? -22.459 4.643 29.851 1.00 64.88 182 TYR A C 1
ATOM 1422 O O . TYR A 1 182 ? -22.586 4.812 28.639 1.00 64.88 182 TYR A O 1
ATOM 1430 N N . GLN A 1 183 ? -21.715 5.468 30.593 1.00 68.50 183 GLN A N 1
ATOM 1431 C CA . GLN A 1 183 ? -21.006 6.626 30.035 1.00 68.50 183 GLN A CA 1
ATOM 1432 C C . GLN A 1 183 ? -19.864 6.227 29.091 1.00 68.50 183 GLN A C 1
ATOM 1434 O O . GLN A 1 183 ? -19.569 6.937 28.129 1.00 68.50 183 GLN A O 1
ATOM 1439 N N . VAL A 1 184 ? -19.204 5.098 29.356 1.00 69.19 184 VAL A N 1
ATOM 1440 C CA . VAL A 1 184 ? -17.996 4.696 28.624 1.00 69.19 184 VAL A CA 1
ATOM 1441 C C . VAL A 1 184 ? -18.314 3.884 27.361 1.00 69.19 184 VAL A C 1
ATOM 1443 O O . VAL A 1 184 ? -17.572 3.992 26.374 1.00 69.19 184 VAL A O 1
ATOM 1446 N N . TYR A 1 185 ? -19.391 3.090 27.336 1.00 69.31 185 TYR A N 1
ATOM 1447 C CA . TYR A 1 185 ? -19.664 2.136 26.251 1.00 69.31 185 TYR A CA 1
ATOM 1448 C C . TYR A 1 185 ? -21.020 2.363 25.566 1.00 69.31 185 TYR A C 1
ATOM 1450 O O . TYR A 1 185 ? -22.073 2.111 26.141 1.00 69.31 185 TYR A O 1
ATOM 1458 N N . ALA A 1 186 ? -20.991 2.743 24.284 1.00 70.62 186 ALA A N 1
ATOM 1459 C CA . ALA A 1 186 ? -22.159 2.708 23.404 1.00 70.62 186 ALA A CA 1
ATOM 1460 C C . ALA A 1 186 ? -22.335 1.285 22.836 1.00 70.62 186 ALA A C 1
ATOM 1462 O O . ALA A 1 186 ? -21.888 0.998 21.729 1.00 70.62 186 ALA A O 1
ATOM 1463 N N . ASP A 1 187 ? -22.903 0.374 23.632 1.00 80.44 187 ASP A N 1
ATOM 1464 C CA . ASP A 1 187 ? -23.172 -1.020 23.246 1.00 80.44 187 ASP A CA 1
ATOM 1465 C C . ASP A 1 187 ? -24.640 -1.381 23.515 1.00 80.44 187 ASP A C 1
ATOM 1467 O O . ASP A 1 187 ? -25.120 -1.279 24.645 1.00 80.44 187 ASP A O 1
ATOM 1471 N N . ASP A 1 188 ? -25.354 -1.832 22.481 1.00 75.56 188 ASP A N 1
ATOM 1472 C CA . ASP A 1 188 ? -26.794 -2.123 22.557 1.00 75.56 188 ASP A CA 1
ATOM 1473 C C . ASP A 1 188 ? -27.112 -3.269 23.526 1.00 75.56 188 ASP A C 1
ATOM 1475 O O . ASP A 1 188 ? -28.141 -3.267 24.207 1.00 75.56 188 ASP A O 1
ATOM 1479 N N . ILE A 1 189 ? -26.228 -4.268 23.592 1.00 81.56 189 ILE A N 1
ATOM 1480 C CA . ILE A 1 189 ? -26.387 -5.420 24.482 1.00 81.56 189 ILE A CA 1
ATOM 1481 C C . ILE A 1 189 ? -26.217 -4.959 25.930 1.00 81.56 189 ILE A C 1
ATOM 1483 O O . ILE A 1 189 ? -27.077 -5.239 26.766 1.00 81.56 189 ILE A O 1
ATOM 1487 N N . LEU A 1 190 ? -25.167 -4.187 26.214 1.00 81.06 190 LEU A N 1
ATOM 1488 C CA . LEU A 1 190 ? -24.938 -3.589 27.522 1.00 81.06 190 LEU A CA 1
ATOM 1489 C C . LEU A 1 190 ? -26.108 -2.696 27.953 1.00 81.06 190 LEU A C 1
ATOM 1491 O O . LEU A 1 190 ? -26.560 -2.813 29.088 1.00 81.06 190 LEU A O 1
ATOM 1495 N N . ALA A 1 191 ? -26.661 -1.874 27.054 1.00 75.56 191 ALA A N 1
ATOM 1496 C CA . ALA A 1 191 ? -27.823 -1.033 27.348 1.00 75.56 191 ALA A CA 1
ATOM 1497 C C . ALA A 1 191 ? -29.056 -1.858 27.765 1.00 75.56 191 ALA A C 1
ATOM 1499 O O . ALA A 1 191 ? -29.747 -1.508 28.727 1.00 75.56 191 ALA A O 1
ATOM 1500 N N . LYS A 1 192 ? -29.310 -2.995 27.100 1.00 77.25 192 LYS A N 1
ATOM 1501 C CA . LYS A 1 192 ? -30.384 -3.930 27.484 1.00 77.25 192 LYS A CA 1
ATOM 1502 C C . LYS A 1 192 ? -30.130 -4.569 28.850 1.00 77.25 192 LYS A C 1
ATOM 1504 O O . LYS A 1 192 ? -31.052 -4.674 29.657 1.00 77.25 192 LYS A O 1
ATOM 1509 N N . MET A 1 193 ? -28.892 -4.975 29.125 1.00 82.44 193 MET A N 1
ATOM 1510 C CA . MET A 1 193 ? -28.511 -5.582 30.405 1.00 82.44 193 MET A CA 1
ATOM 1511 C C . MET A 1 193 ? -28.629 -4.584 31.562 1.00 82.44 193 MET A C 1
ATOM 1513 O O . MET A 1 193 ? -29.197 -4.921 32.599 1.00 82.44 193 MET A O 1
ATOM 1517 N N . LEU A 1 194 ? -28.177 -3.344 31.353 1.00 78.69 194 LEU A N 1
ATOM 1518 C CA . LEU A 1 194 ? -28.348 -2.224 32.282 1.00 78.69 194 LEU A CA 1
ATOM 1519 C C . LEU A 1 194 ? -29.831 -1.962 32.562 1.00 78.69 194 LEU A C 1
ATOM 1521 O O . LEU A 1 194 ? -30.243 -1.933 33.718 1.00 78.69 194 LEU A O 1
ATOM 1525 N N . SER A 1 195 ? -30.650 -1.871 31.509 1.00 75.44 195 SER A N 1
ATOM 1526 C CA . SER A 1 195 ? -32.104 -1.684 31.629 1.00 75.44 195 SER A CA 1
ATOM 1527 C C . SER A 1 195 ? -32.751 -2.787 32.470 1.00 75.44 195 SER A C 1
ATOM 1529 O O . SER A 1 195 ? -33.542 -2.501 33.366 1.00 75.44 195 SER A O 1
ATOM 1531 N N . LYS A 1 196 ? -32.373 -4.050 32.236 1.00 79.06 196 LYS A N 1
ATOM 1532 C CA . LYS A 1 196 ? -32.857 -5.194 33.017 1.00 79.06 196 LYS A CA 1
ATOM 1533 C C . LYS A 1 196 ? -32.434 -5.110 34.488 1.00 79.06 196 LYS A C 1
ATOM 1535 O O . LYS A 1 196 ? -33.265 -5.328 35.365 1.00 79.06 196 LYS A O 1
ATOM 1540 N N . ALA A 1 197 ? -31.180 -4.753 34.772 1.00 82.56 197 ALA A N 1
ATOM 1541 C CA . ALA A 1 197 ? -30.714 -4.561 36.145 1.00 82.56 197 ALA A CA 1
ATOM 1542 C C . ALA A 1 197 ? -31.509 -3.460 36.868 1.00 82.56 197 ALA A C 1
ATOM 1544 O O . ALA A 1 197 ? -31.852 -3.624 38.036 1.00 82.56 197 ALA A O 1
ATOM 1545 N N . TYR A 1 198 ? -31.880 -2.378 36.177 1.00 74.38 198 TYR A N 1
ATOM 1546 C CA . TYR A 1 198 ? -32.719 -1.326 36.759 1.00 74.38 198 TYR A CA 1
ATOM 1547 C C . TYR A 1 198 ? -34.150 -1.774 37.039 1.00 74.38 198 TYR A C 1
ATOM 1549 O O . TYR A 1 198 ? -34.686 -1.455 38.102 1.00 74.38 198 TYR A O 1
ATOM 1557 N N . VAL A 1 199 ? -34.755 -2.541 36.129 1.00 76.88 199 VAL A N 1
ATOM 1558 C CA . VAL A 1 199 ? -36.074 -3.146 36.363 1.00 76.88 199 VAL A CA 1
ATOM 1559 C C . VAL A 1 199 ? -36.043 -4.016 37.619 1.00 76.88 199 VAL A C 1
ATOM 1561 O O . VAL A 1 199 ? -36.921 -3.879 38.470 1.00 76.88 199 VAL A O 1
ATOM 1564 N N . ASP A 1 200 ? -35.004 -4.834 37.795 1.00 80.19 200 ASP A N 1
ATOM 1565 C CA . ASP A 1 200 ? -34.866 -5.674 38.987 1.00 80.19 200 ASP A CA 1
ATOM 1566 C C . ASP A 1 200 ? -34.770 -4.843 40.282 1.00 80.19 200 ASP A C 1
ATOM 1568 O O . ASP A 1 200 ? -35.395 -5.204 41.282 1.00 80.19 200 ASP A O 1
ATOM 1572 N N . VAL A 1 201 ? -34.068 -3.701 40.268 1.00 79.19 201 VAL A N 1
ATOM 1573 C CA . VAL A 1 201 ? -33.987 -2.788 41.427 1.00 79.19 201 VAL A CA 1
ATOM 1574 C C . VAL A 1 201 ? -35.341 -2.163 41.758 1.00 79.19 201 VAL A C 1
ATOM 1576 O O . VAL A 1 201 ? -35.715 -2.089 42.930 1.00 79.19 201 VAL A O 1
ATOM 1579 N N . ILE A 1 202 ? -36.108 -1.749 40.747 1.00 74.75 202 ILE A N 1
ATOM 1580 C CA . ILE A 1 202 ? -37.453 -1.189 40.943 1.00 74.75 202 ILE A CA 1
ATOM 1581 C C . ILE A 1 202 ? -38.394 -2.257 41.512 1.00 74.75 202 ILE A C 1
ATOM 1583 O O . ILE A 1 202 ? -39.116 -1.997 42.477 1.00 74.75 202 ILE A O 1
ATOM 1587 N N . LEU A 1 203 ? -38.356 -3.476 40.966 1.00 77.94 203 LEU A N 1
ATOM 1588 C CA . LEU A 1 203 ? -39.155 -4.600 41.457 1.00 77.94 203 LEU A CA 1
ATOM 1589 C C . LEU A 1 203 ? -38.778 -4.980 42.892 1.00 77.94 203 LEU A C 1
ATOM 1591 O O . LEU A 1 203 ? -39.660 -5.261 43.710 1.00 77.94 203 LEU A O 1
ATOM 1595 N N . PHE A 1 204 ? -37.485 -4.964 43.218 1.00 82.56 204 PHE A N 1
ATOM 1596 C CA . PHE A 1 204 ? -37.001 -5.160 44.580 1.00 82.56 204 PHE A CA 1
ATOM 1597 C C . PHE A 1 204 ? -37.558 -4.088 45.523 1.00 82.56 204 PHE A C 1
ATOM 1599 O O . PHE A 1 204 ? -38.133 -4.424 46.562 1.00 82.56 204 PHE A O 1
ATOM 1606 N N . ALA A 1 205 ? -37.476 -2.813 45.139 1.00 78.56 205 ALA A N 1
ATOM 1607 C CA . ALA A 1 205 ? -37.980 -1.699 45.934 1.00 78.56 205 ALA A CA 1
ATOM 1608 C C . ALA A 1 205 ? -39.494 -1.763 46.165 1.00 78.56 205 ALA A C 1
ATOM 1610 O O . ALA A 1 205 ? -39.974 -1.557 47.285 1.00 78.56 205 ALA A O 1
ATOM 1611 N N . GLN A 1 206 ? -40.252 -2.124 45.130 1.00 75.88 206 GLN A N 1
ATOM 1612 C CA . GLN A 1 206 ? -41.696 -2.309 45.215 1.00 75.88 206 GLN A CA 1
ATOM 1613 C C . GLN A 1 206 ? -42.054 -3.453 46.172 1.00 75.88 206 GLN A C 1
ATOM 1615 O O . GLN A 1 206 ? -42.878 -3.289 47.074 1.00 75.88 206 GLN A O 1
ATOM 1620 N N . LYS A 1 207 ? -41.405 -4.615 46.026 1.00 78.69 207 LYS A N 1
ATOM 1621 C CA . LYS A 1 207 ? -41.650 -5.770 46.899 1.00 78.69 207 LYS A CA 1
ATOM 1622 C C . LYS A 1 207 ? -41.243 -5.489 48.341 1.00 78.69 207 LYS A C 1
ATOM 1624 O O . LYS A 1 207 ? -41.974 -5.867 49.254 1.00 78.69 207 LYS A O 1
ATOM 1629 N N . ALA A 1 208 ? -40.116 -4.817 48.571 1.00 77.88 208 ALA A N 1
ATOM 1630 C CA . ALA A 1 208 ? -39.691 -4.398 49.906 1.00 77.88 208 ALA A CA 1
ATOM 1631 C C . ALA A 1 208 ? -40.728 -3.463 50.551 1.00 77.88 208 ALA A C 1
ATOM 1633 O O . ALA A 1 208 ? -41.142 -3.678 51.691 1.00 77.88 208 ALA A O 1
ATOM 1634 N N . THR A 1 209 ? -41.219 -2.480 49.796 1.00 72.88 209 THR A N 1
ATOM 1635 C CA . THR A 1 209 ? -42.268 -1.553 50.239 1.00 72.88 209 THR A CA 1
ATOM 1636 C C . THR A 1 209 ? -43.538 -2.289 50.661 1.00 72.88 209 THR A C 1
ATOM 1638 O O . THR A 1 209 ? -44.012 -2.109 51.786 1.00 72.88 209 THR A O 1
ATOM 1641 N N . ASN A 1 210 ? -44.052 -3.171 49.799 1.00 75.06 210 ASN A N 1
ATOM 1642 C CA . ASN A 1 210 ? -45.271 -3.939 50.060 1.00 75.06 210 ASN A CA 1
ATOM 1643 C C . ASN A 1 210 ? -45.150 -4.802 51.323 1.00 75.06 210 ASN A C 1
ATOM 1645 O O . ASN A 1 210 ? -46.079 -4.879 52.130 1.00 75.06 210 ASN A O 1
ATOM 1649 N N . TYR A 1 211 ? -43.986 -5.418 51.536 1.00 75.25 211 TYR A N 1
ATOM 1650 C CA . TYR A 1 211 ? -43.716 -6.199 52.740 1.00 75.25 211 TYR A CA 1
ATOM 1651 C C . TYR A 1 211 ? -43.770 -5.354 54.009 1.00 75.25 211 TYR A C 1
ATOM 1653 O O . TYR A 1 211 ? -44.445 -5.721 54.978 1.00 75.25 211 TYR A O 1
ATOM 1661 N N . PHE A 1 212 ? -43.141 -4.180 54.004 1.00 69.25 212 PHE A N 1
ATOM 1662 C CA . PHE A 1 212 ? -43.188 -3.308 55.168 1.00 69.25 212 PHE A CA 1
ATOM 1663 C C . PHE A 1 212 ? -44.570 -2.670 55.387 1.00 69.25 212 PHE A C 1
ATOM 1665 O O . PHE A 1 212 ? -44.912 -2.352 56.532 1.00 69.25 212 PHE A O 1
ATOM 1672 N N . GLN A 1 213 ? -45.399 -2.505 54.353 1.00 69.38 213 GLN A N 1
ATOM 1673 C CA . GLN A 1 213 ? -46.757 -1.957 54.477 1.00 69.38 213 GLN A CA 1
ATOM 1674 C C . GLN A 1 213 ? -47.755 -2.894 55.193 1.00 69.38 213 GLN A C 1
ATOM 1676 O O . GLN A 1 213 ? -48.712 -2.401 55.789 1.00 69.38 213 GLN A O 1
ATOM 1681 N N . GLY A 1 214 ? -47.515 -4.211 55.259 1.00 71.75 214 GLY A N 1
ATOM 1682 C CA . GLY A 1 214 ? -48.416 -5.160 55.938 1.00 71.75 214 GLY A CA 1
ATOM 1683 C C . GLY A 1 214 ? -48.671 -4.862 57.433 1.00 71.75 214 GLY A C 1
ATOM 1684 O O . GLY A 1 214 ? -47.814 -4.323 58.138 1.00 71.75 214 GLY A O 1
ATOM 1685 N N . ARG A 1 215 ? -49.846 -5.218 57.981 1.00 69.38 215 ARG A N 1
ATOM 1686 C CA . ARG A 1 215 ? -50.161 -5.056 59.425 1.00 69.38 215 ARG A CA 1
ATOM 1687 C C . ARG A 1 215 ? -49.343 -6.026 60.307 1.00 69.38 215 ARG A C 1
ATOM 1689 O O . ARG A 1 215 ? -49.004 -7.126 59.880 1.00 69.38 215 ARG A O 1
ATOM 1696 N N . GLY A 1 216 ? -49.016 -5.602 61.535 1.00 58.97 216 GLY A N 1
ATOM 1697 C CA . GLY A 1 216 ? -47.922 -6.130 62.376 1.00 58.97 216 GLY A CA 1
ATOM 1698 C C . GLY A 1 216 ? -47.868 -7.645 62.631 1.00 58.97 216 GLY A C 1
ATOM 1699 O O . GLY A 1 216 ? -46.773 -8.193 62.634 1.00 58.97 216 GLY A O 1
ATOM 1700 N N . LEU A 1 217 ? -49.001 -8.341 62.773 1.00 48.88 217 LEU A N 1
ATOM 1701 C CA . LEU A 1 217 ? -49.022 -9.803 62.976 1.00 48.88 217 LEU A CA 1
ATOM 1702 C C . LEU A 1 217 ? -48.949 -10.595 61.660 1.00 48.88 217 LEU A C 1
ATOM 1704 O O . LEU A 1 217 ? -48.236 -11.591 61.575 1.00 48.88 217 LEU A O 1
ATOM 1708 N N . GLY A 1 218 ? -49.599 -10.107 60.598 1.00 57.84 218 GLY A N 1
ATOM 1709 C CA . GLY A 1 218 ? -49.493 -10.701 59.260 1.00 57.84 218 GLY A CA 1
ATOM 1710 C C . GLY A 1 218 ? -48.090 -10.572 58.660 1.00 57.84 218 GLY A C 1
ATOM 1711 O O . GLY A 1 218 ? -47.701 -11.388 57.832 1.00 57.84 218 GLY A O 1
ATOM 1712 N N . ARG A 1 219 ? -47.311 -9.581 59.115 1.00 60.44 219 ARG A N 1
ATOM 1713 C CA . ARG A 1 219 ? -45.904 -9.380 58.736 1.00 60.44 219 ARG A CA 1
ATOM 1714 C C . ARG A 1 219 ? -44.988 -10.467 59.289 1.00 60.44 219 ARG A C 1
ATOM 1716 O O . ARG A 1 219 ? -44.147 -10.965 58.557 1.00 60.44 219 ARG A O 1
ATOM 1723 N N . VAL A 1 220 ? -45.183 -10.860 60.548 1.00 52.59 220 VAL A N 1
ATOM 1724 C CA . VAL A 1 220 ? -44.397 -11.933 61.176 1.00 52.59 220 VAL A CA 1
ATOM 1725 C C . VAL A 1 220 ? -44.703 -13.266 60.494 1.00 52.59 220 VAL A C 1
ATOM 1727 O O . VAL A 1 220 ? -43.782 -13.963 60.088 1.00 52.59 220 VAL A O 1
ATOM 1730 N N . VAL A 1 221 ? -45.983 -13.576 60.260 1.00 52.59 221 VAL A N 1
ATOM 1731 C CA . VAL A 1 221 ? -46.390 -14.818 59.579 1.00 52.59 221 VAL A CA 1
ATOM 1732 C C . VAL A 1 221 ? -45.901 -14.857 58.125 1.00 52.59 221 VAL A C 1
ATOM 1734 O O . VAL A 1 221 ? -45.326 -15.858 57.707 1.00 52.59 221 VAL A O 1
ATOM 1737 N N . LYS A 1 222 ? -46.036 -13.759 57.362 1.00 56.62 222 LYS A N 1
ATOM 1738 C CA . LYS A 1 222 ? -45.492 -13.688 55.993 1.00 56.62 222 LYS A CA 1
ATOM 1739 C C . LYS A 1 222 ? -43.963 -13.731 55.964 1.00 56.62 222 LYS A C 1
ATOM 1741 O O . LYS A 1 222 ? -43.414 -14.388 55.083 1.00 56.62 222 LYS A O 1
ATOM 1746 N N . GLY A 1 223 ? -43.294 -13.112 56.936 1.00 53.66 223 GLY A N 1
ATOM 1747 C CA . GLY A 1 223 ? -41.837 -13.140 57.092 1.00 53.66 223 GLY A CA 1
ATOM 1748 C C . GLY A 1 223 ? -41.275 -14.546 57.320 1.00 53.66 223 GLY A C 1
ATOM 1749 O O . GLY A 1 223 ? -40.196 -14.846 56.825 1.00 53.66 223 GLY A O 1
ATOM 1750 N N . PHE A 1 224 ? -42.030 -15.443 57.967 1.00 51.75 224 PHE A N 1
ATOM 1751 C CA . PHE A 1 224 ? -41.659 -16.860 58.089 1.00 51.75 224 PHE A CA 1
ATOM 1752 C C . PHE A 1 224 ? -41.885 -17.676 56.801 1.00 51.75 224 PHE A C 1
ATOM 1754 O O . PHE A 1 224 ? -41.233 -18.697 56.615 1.00 51.75 224 PHE A O 1
ATOM 1761 N N . THR A 1 225 ? -42.764 -17.233 55.893 1.00 49.66 225 THR A N 1
ATOM 1762 C CA . THR A 1 225 ? -43.116 -17.976 54.660 1.00 49.66 225 THR A CA 1
ATOM 1763 C C . THR A 1 225 ? -42.487 -17.446 53.365 1.00 49.66 225 THR A C 1
ATOM 1765 O O . THR A 1 225 ? -42.464 -18.167 52.375 1.00 49.66 225 THR A O 1
ATOM 1768 N N . GLN A 1 226 ? -41.986 -16.205 53.337 1.00 58.66 226 GLN A N 1
ATOM 1769 C CA . GLN A 1 226 ? -41.428 -15.555 52.137 1.00 58.66 226 GLN A CA 1
ATOM 1770 C C . GLN A 1 226 ? -39.912 -15.206 52.133 1.00 58.66 226 GLN A C 1
ATOM 1772 O O . GLN A 1 226 ? -39.530 -14.382 51.297 1.00 58.66 226 GLN A O 1
ATOM 1777 N N . PRO A 1 227 ? -39.006 -15.793 52.955 1.00 60.62 227 PRO A N 1
ATOM 1778 C CA . PRO A 1 227 ? -37.564 -15.502 52.855 1.00 60.62 227 PRO A CA 1
ATOM 1779 C C . PRO A 1 227 ? -36.972 -15.723 51.454 1.00 60.62 227 PRO A C 1
ATOM 1781 O O . PRO A 1 227 ? -36.047 -15.022 51.047 1.00 60.62 227 PRO A O 1
ATOM 1784 N N . THR A 1 228 ? -37.521 -16.681 50.704 1.00 71.06 228 THR A N 1
ATOM 1785 C CA . THR A 1 228 ? -37.018 -17.081 49.385 1.00 71.06 228 THR A CA 1
ATOM 1786 C C . THR A 1 228 ? -37.184 -15.988 48.334 1.00 71.06 228 THR A C 1
ATOM 1788 O O . THR A 1 228 ? -36.286 -15.782 47.531 1.00 71.06 228 THR A O 1
ATOM 1791 N N . VAL A 1 229 ? -38.259 -15.196 48.385 1.00 75.06 229 VAL A N 1
ATOM 1792 C CA . VAL A 1 229 ? -38.555 -14.203 47.338 1.00 75.06 229 VAL A CA 1
ATOM 1793 C C . VAL A 1 229 ? -37.498 -13.094 47.273 1.00 75.06 229 VAL A C 1
ATOM 1795 O O . VAL A 1 229 ? -37.153 -12.641 46.183 1.00 75.06 229 VAL A O 1
ATOM 1798 N N . TYR A 1 230 ? -36.980 -12.646 48.421 1.00 74.88 230 TYR A N 1
ATOM 1799 C CA . TYR A 1 230 ? -35.923 -11.628 48.462 1.00 74.88 230 TYR A CA 1
ATOM 1800 C C . TYR A 1 230 ? -34.559 -12.204 48.105 1.00 74.88 230 TYR A C 1
ATOM 1802 O O . TYR A 1 230 ? -33.810 -11.553 47.381 1.00 74.88 230 TYR A O 1
ATOM 1810 N N . ALA A 1 231 ? -34.272 -13.428 48.552 1.00 78.25 231 ALA A N 1
ATOM 1811 C CA . ALA A 1 231 ? -33.057 -14.139 48.176 1.00 78.25 231 ALA A CA 1
ATOM 1812 C C . ALA A 1 231 ? -32.986 -14.376 46.656 1.00 78.25 231 ALA A C 1
ATOM 1814 O O . ALA A 1 231 ? -31.944 -14.135 46.049 1.00 78.25 231 ALA A O 1
ATOM 1815 N N . ASP A 1 232 ? -34.101 -14.751 46.025 1.00 81.06 232 ASP A N 1
ATOM 1816 C CA . ASP A 1 232 ? -34.184 -14.971 44.578 1.00 81.06 232 ASP A CA 1
ATOM 1817 C C . ASP A 1 232 ? -33.987 -13.665 43.788 1.00 81.06 232 ASP A C 1
ATOM 1819 O O . ASP A 1 232 ? -33.285 -13.642 42.775 1.00 81.06 232 ASP A O 1
ATOM 1823 N N . LEU A 1 233 ? -34.562 -12.551 44.262 1.00 78.81 233 LEU A N 1
ATOM 1824 C CA . LEU A 1 233 ? -34.364 -11.226 43.656 1.00 78.81 233 LEU A CA 1
ATOM 1825 C C . LEU A 1 233 ? -32.926 -10.743 43.802 1.00 78.81 233 LEU A C 1
ATOM 1827 O O . LEU A 1 233 ? -32.347 -10.249 42.838 1.00 78.81 233 LEU A O 1
ATOM 1831 N N . GLU A 1 234 ? -32.345 -10.896 44.990 1.00 82.75 234 GLU A N 1
ATOM 1832 C CA . GLU A 1 234 ? -30.946 -10.562 45.236 1.00 82.75 234 GLU A CA 1
ATOM 1833 C C . GLU A 1 234 ? -30.026 -11.378 44.326 1.00 82.75 234 GLU A C 1
ATOM 1835 O O . GLU A 1 234 ? -29.136 -10.817 43.685 1.00 82.75 234 GLU A O 1
ATOM 1840 N N . GLN A 1 235 ? -30.281 -12.681 44.189 1.00 85.94 235 GLN A N 1
ATOM 1841 C CA . GLN A 1 235 ? -29.507 -13.544 43.306 1.00 85.94 235 GLN A CA 1
ATOM 1842 C C . GLN A 1 235 ? -29.675 -13.163 41.826 1.00 85.94 235 GLN A C 1
ATOM 1844 O O . GLN A 1 235 ? -28.685 -13.161 41.092 1.00 85.94 235 GLN A O 1
ATOM 1849 N N . SER A 1 236 ? -30.888 -12.814 41.381 1.00 85.00 236 SER A N 1
ATOM 1850 C CA . SER A 1 236 ? -31.138 -12.320 40.016 1.00 85.00 236 SER A CA 1
ATOM 1851 C C . SER A 1 236 ? -30.362 -11.034 39.734 1.00 85.00 236 SER A C 1
ATOM 1853 O O . SER A 1 236 ? -29.641 -10.951 38.737 1.00 85.00 236 SER A O 1
ATOM 1855 N N . MET A 1 237 ? -30.439 -10.061 40.647 1.00 84.12 237 MET A N 1
ATOM 1856 C CA . MET A 1 237 ? -29.715 -8.794 40.538 1.00 84.12 237 MET A CA 1
ATOM 1857 C C . MET A 1 237 ? -28.205 -9.025 40.482 1.00 84.12 237 MET A C 1
ATOM 1859 O O . MET A 1 237 ? -27.534 -8.503 39.595 1.00 84.12 237 MET A O 1
ATOM 1863 N N . LEU A 1 238 ? -27.668 -9.858 41.380 1.00 85.88 238 LEU A N 1
ATOM 1864 C CA . LEU A 1 238 ? -26.250 -10.218 41.402 1.00 85.88 238 LEU A CA 1
ATOM 1865 C C . LEU A 1 238 ? -25.778 -10.831 40.083 1.00 85.88 238 LEU A C 1
ATOM 1867 O O . LEU A 1 238 ? -24.719 -10.442 39.591 1.00 85.88 238 LEU A O 1
ATOM 1871 N N . ARG A 1 239 ? -26.558 -11.749 39.502 1.00 89.19 239 ARG A N 1
ATOM 1872 C CA . ARG A 1 239 ? -26.249 -12.335 38.190 1.00 89.19 239 ARG A CA 1
ATOM 1873 C C . ARG A 1 239 ? -26.245 -11.268 37.099 1.00 89.19 239 ARG A C 1
ATOM 1875 O O . ARG A 1 239 ? -25.256 -11.154 36.387 1.00 89.19 239 ARG A O 1
ATOM 1882 N N . ASN A 1 240 ? -27.270 -10.415 37.036 1.00 86.38 240 ASN A N 1
ATOM 1883 C CA . ASN A 1 240 ? -27.321 -9.340 36.041 1.00 86.38 240 ASN A CA 1
ATOM 1884 C C . ASN A 1 240 ? -26.128 -8.369 36.176 1.00 86.38 240 ASN A C 1
ATOM 1886 O O . ASN A 1 240 ? -25.526 -8.006 35.169 1.00 86.38 240 ASN A O 1
ATOM 1890 N N . PHE A 1 241 ? -25.722 -7.988 37.395 1.00 87.06 241 PHE A N 1
ATOM 1891 C CA . PHE A 1 241 ? -24.528 -7.152 37.599 1.00 87.06 241 PHE A CA 1
ATOM 1892 C C . PHE A 1 241 ? -23.230 -7.854 37.177 1.00 87.06 241 PHE A C 1
ATOM 1894 O O . PHE A 1 241 ? -22.337 -7.212 36.620 1.00 87.06 241 PHE A O 1
ATOM 1901 N N . GLN A 1 242 ? -23.104 -9.157 37.441 1.00 88.38 242 GLN A N 1
ATOM 1902 C CA . GLN A 1 242 ? -21.951 -9.947 37.001 1.00 88.38 242 GLN A CA 1
ATOM 1903 C C . GLN A 1 242 ? -21.881 -10.022 35.476 1.00 88.38 242 GLN A C 1
ATOM 1905 O O . GLN A 1 242 ? -20.809 -9.794 34.912 1.00 88.38 242 GLN A O 1
ATOM 1910 N N . ASP A 1 243 ? -23.014 -10.258 34.818 1.00 89.75 243 ASP A N 1
ATOM 1911 C CA . ASP A 1 243 ? -23.092 -10.315 33.362 1.00 89.75 243 ASP A CA 1
ATOM 1912 C C . ASP A 1 243 ? -22.731 -8.954 32.745 1.00 89.75 243 ASP A C 1
ATOM 1914 O O . ASP A 1 243 ? -21.937 -8.890 31.803 1.00 89.75 243 ASP A O 1
ATOM 1918 N N . ILE A 1 244 ? -23.244 -7.850 33.308 1.00 86.31 244 ILE A N 1
ATOM 1919 C CA . ILE A 1 244 ? -22.893 -6.481 32.888 1.00 86.31 244 ILE A CA 1
ATOM 1920 C C . ILE A 1 244 ? -21.382 -6.278 32.986 1.00 86.31 244 ILE A C 1
ATOM 1922 O O . ILE A 1 244 ? -20.744 -5.843 32.029 1.00 86.31 244 ILE A O 1
ATOM 1926 N N . ARG A 1 245 ? -20.784 -6.641 34.125 1.00 88.19 245 ARG A N 1
ATOM 1927 C CA . ARG A 1 245 ? -19.342 -6.502 34.337 1.00 88.19 245 ARG A CA 1
ATOM 1928 C C . ARG A 1 245 ? -18.535 -7.338 33.344 1.00 88.19 245 ARG A C 1
ATOM 1930 O O . ARG A 1 245 ? -17.522 -6.862 32.834 1.00 88.19 245 ARG A O 1
ATOM 1937 N N . TYR A 1 246 ? -18.974 -8.561 33.051 1.00 90.19 246 TYR A N 1
ATOM 1938 C CA . TYR A 1 246 ? -18.340 -9.412 32.047 1.00 90.19 246 TYR A CA 1
ATOM 1939 C C . TYR A 1 246 ? -18.392 -8.766 30.657 1.00 90.19 246 TYR A C 1
ATOM 1941 O O . TYR A 1 246 ? -17.365 -8.684 29.980 1.00 90.19 246 TYR A O 1
ATOM 1949 N N . ARG A 1 247 ? -19.554 -8.228 30.260 1.00 88.75 247 ARG A N 1
ATOM 1950 C CA . ARG A 1 247 ? -19.715 -7.514 28.986 1.00 88.75 247 ARG A CA 1
ATOM 1951 C C . ARG A 1 247 ? -18.814 -6.283 28.909 1.00 88.75 247 ARG A C 1
ATOM 1953 O O . ARG A 1 247 ? -18.130 -6.108 27.904 1.00 88.75 247 ARG A O 1
ATOM 1960 N N . CYS A 1 248 ? -18.744 -5.481 29.969 1.00 84.75 248 CYS A N 1
ATOM 1961 C CA . CYS A 1 248 ? -17.841 -4.332 30.040 1.00 84.75 248 CYS A CA 1
ATOM 1962 C C . CYS A 1 248 ? -16.376 -4.742 29.882 1.00 84.75 248 CYS A C 1
ATOM 1964 O O . CYS A 1 248 ? -15.662 -4.136 29.091 1.00 84.75 248 CYS A O 1
ATOM 1966 N N . ASN A 1 249 ? -15.931 -5.796 30.572 1.00 85.44 249 ASN A N 1
ATOM 1967 C CA . ASN A 1 249 ? -14.564 -6.300 30.428 1.00 85.44 249 ASN A CA 1
ATOM 1968 C C . ASN A 1 249 ? -14.272 -6.752 28.989 1.00 85.44 249 ASN A C 1
ATOM 1970 O O . ASN A 1 249 ? -13.207 -6.443 28.462 1.00 85.44 249 ASN A O 1
ATOM 1974 N N . ALA A 1 250 ? -15.220 -7.423 28.328 1.00 85.06 250 ALA A N 1
ATOM 1975 C CA . ALA A 1 250 ? -15.072 -7.809 26.926 1.00 85.06 250 ALA A CA 1
ATOM 1976 C C . ALA A 1 250 ? -14.943 -6.584 25.998 1.00 85.06 250 ALA A C 1
ATOM 1978 O O . ALA A 1 250 ? -14.070 -6.562 25.130 1.00 85.06 250 ALA A O 1
ATOM 1979 N N . LEU A 1 251 ? -15.751 -5.540 26.216 1.00 83.19 251 LEU A N 1
ATOM 1980 C CA . LEU A 1 251 ? -15.687 -4.286 25.453 1.00 83.19 251 LEU A CA 1
ATOM 1981 C C . LEU A 1 251 ? -14.378 -3.517 25.699 1.00 83.19 251 LEU A C 1
ATOM 1983 O O . LEU A 1 251 ? -13.798 -2.978 24.757 1.00 83.19 251 LEU A O 1
ATOM 1987 N N . VAL A 1 252 ? -13.875 -3.501 26.940 1.00 85.94 252 VAL A N 1
ATOM 1988 C CA . VAL A 1 252 ? -12.537 -2.974 27.268 1.00 85.94 252 VAL A CA 1
ATOM 1989 C C . VAL A 1 252 ? -11.477 -3.715 26.464 1.00 85.94 252 VAL A C 1
ATOM 1991 O O . VAL A 1 252 ? -10.661 -3.079 25.801 1.00 85.94 252 VAL A O 1
ATOM 1994 N N . SER A 1 253 ? -11.481 -5.050 26.503 1.00 82.56 253 SER A N 1
ATOM 1995 C CA . SER A 1 253 ? -10.502 -5.868 25.785 1.00 82.56 253 SER A CA 1
ATOM 1996 C C . SER A 1 253 ? -10.551 -5.631 24.276 1.00 82.56 253 SER A C 1
ATOM 1998 O O . SER A 1 253 ? -9.498 -5.496 23.654 1.00 82.56 253 SER A O 1
ATOM 2000 N N . GLN A 1 254 ? -11.749 -5.503 23.699 1.00 81.81 254 GLN A N 1
ATOM 2001 C CA . GLN A 1 254 ? -11.923 -5.152 22.292 1.00 81.81 254 GLN A CA 1
ATOM 2002 C C . GLN A 1 254 ? -11.300 -3.785 21.978 1.00 81.81 254 GLN A C 1
ATOM 2004 O O . GLN A 1 254 ? -10.461 -3.691 21.084 1.00 81.81 254 GLN A O 1
ATOM 2009 N N . ARG A 1 255 ? -11.627 -2.742 22.752 1.00 83.31 255 ARG A N 1
ATOM 2010 C CA . ARG A 1 255 ? -11.060 -1.399 22.550 1.00 83.31 255 ARG A CA 1
ATOM 2011 C C . ARG A 1 255 ? -9.548 -1.354 22.746 1.00 83.31 255 ARG A C 1
ATOM 2013 O O . ARG A 1 255 ? -8.869 -0.649 22.010 1.00 83.31 255 ARG A O 1
ATOM 2020 N N . ILE A 1 256 ? -9.001 -2.095 23.712 1.00 82.94 256 ILE A N 1
ATOM 2021 C CA . ILE A 1 256 ? -7.547 -2.212 23.899 1.00 82.94 256 ILE A CA 1
ATOM 2022 C C . ILE A 1 256 ? -6.906 -2.849 22.661 1.00 82.94 256 ILE A C 1
ATOM 2024 O O . ILE A 1 256 ? -5.869 -2.370 22.207 1.00 82.94 256 ILE A O 1
ATOM 2028 N N . SER A 1 257 ? -7.523 -3.888 22.092 1.00 82.19 257 SER A N 1
ATOM 2029 C CA . SER A 1 257 ? -7.045 -4.524 20.860 1.00 82.19 257 SER A CA 1
ATOM 2030 C C . SER A 1 257 ? -7.091 -3.561 19.670 1.00 82.19 257 SER A C 1
ATOM 2032 O O . SER A 1 257 ? -6.099 -3.421 18.957 1.00 82.19 257 SER A O 1
ATOM 2034 N N . GLU A 1 258 ? -8.205 -2.849 19.482 1.00 81.44 258 GLU A N 1
ATOM 2035 C CA . GLU A 1 258 ? -8.369 -1.838 18.428 1.00 81.44 258 GLU A CA 1
ATOM 2036 C C . GLU A 1 258 ? -7.361 -0.690 18.583 1.00 81.44 258 GLU A C 1
ATOM 2038 O O . GLU A 1 258 ? -6.707 -0.297 17.617 1.00 81.44 258 GLU A O 1
ATOM 2043 N N . LEU A 1 259 ? -7.168 -0.185 19.805 1.00 83.44 259 LEU A N 1
ATOM 2044 C CA . LEU A 1 259 ? -6.207 0.877 20.094 1.00 83.44 259 LEU A CA 1
ATOM 2045 C C . LEU A 1 259 ? -4.764 0.402 19.894 1.00 83.44 259 LEU A C 1
ATOM 2047 O O . LEU A 1 259 ? -3.945 1.142 19.355 1.00 83.44 259 LEU A O 1
ATOM 2051 N N . SER A 1 260 ? -4.445 -0.833 20.283 1.00 83.25 260 SER A N 1
ATOM 2052 C CA . SER A 1 260 ? -3.140 -1.448 20.022 1.00 83.25 260 SER A CA 1
ATOM 2053 C C . SER A 1 260 ? -2.881 -1.575 18.516 1.00 83.25 260 SER A C 1
ATOM 2055 O O . SER A 1 260 ? -1.811 -1.200 18.027 1.00 83.25 260 SER A O 1
ATOM 2057 N N . GLN A 1 261 ? -3.887 -1.997 17.748 1.00 80.56 261 GLN A N 1
ATOM 2058 C CA . GLN A 1 261 ? -3.819 -2.061 16.289 1.00 80.56 261 GLN A CA 1
ATOM 2059 C C . GLN A 1 261 ? -3.683 -0.666 15.652 1.00 80.56 261 GLN A C 1
ATOM 2061 O O . GLN A 1 261 ? -2.895 -0.470 14.729 1.00 80.56 261 GLN A O 1
ATOM 2066 N N . SER A 1 262 ? -4.391 0.338 16.167 1.00 80.50 262 SER A N 1
ATOM 2067 C CA . SER A 1 262 ? -4.265 1.719 15.695 1.00 80.50 262 SER A CA 1
ATOM 2068 C C . SER A 1 262 ? -2.887 2.304 16.015 1.00 80.50 262 SER A C 1
ATOM 2070 O O . SER A 1 262 ? -2.267 2.928 15.157 1.00 80.50 262 SER A O 1
ATOM 2072 N N . ASN A 1 263 ? -2.370 2.079 17.224 1.00 80.81 263 ASN A N 1
ATOM 2073 C CA . ASN A 1 263 ? -1.050 2.557 17.637 1.00 80.81 263 ASN A CA 1
ATOM 2074 C C . ASN A 1 263 ? 0.073 1.902 16.831 1.00 80.81 263 ASN A C 1
ATOM 2076 O O . ASN A 1 263 ? 1.019 2.587 16.448 1.00 80.81 263 ASN A O 1
ATOM 2080 N N . THR A 1 264 ? -0.034 0.604 16.532 1.00 79.38 264 THR A N 1
ATOM 2081 C CA . THR A 1 264 ? 0.924 -0.077 15.647 1.00 79.38 264 THR A CA 1
ATOM 2082 C C . THR A 1 264 ? 0.885 0.510 14.236 1.00 79.38 264 THR A C 1
ATOM 2084 O O . THR A 1 264 ? 1.937 0.858 13.710 1.00 79.38 264 THR A O 1
ATOM 2087 N N . ASN A 1 265 ? -0.302 0.761 13.672 1.00 75.69 265 ASN A N 1
ATOM 2088 C CA . ASN A 1 265 ? -0.436 1.424 12.370 1.00 75.69 265 ASN A CA 1
ATOM 2089 C C . ASN A 1 265 ? 0.160 2.848 12.354 1.00 75.69 265 ASN A C 1
ATOM 2091 O O . ASN A 1 265 ? 0.875 3.199 11.418 1.00 75.69 265 ASN A O 1
ATOM 2095 N N . ILE A 1 266 ? -0.092 3.667 13.383 1.00 80.94 266 ILE A N 1
ATOM 2096 C CA . ILE A 1 266 ? 0.465 5.031 13.491 1.00 80.94 266 ILE A CA 1
ATOM 2097 C C . ILE A 1 266 ? 1.989 4.990 13.648 1.00 80.94 266 ILE A C 1
ATOM 2099 O O . ILE A 1 266 ? 2.704 5.807 13.064 1.00 80.94 266 ILE A O 1
ATOM 2103 N N . ASN A 1 267 ? 2.508 4.046 14.433 1.00 81.50 267 ASN A N 1
ATOM 2104 C CA . ASN A 1 267 ? 3.945 3.880 14.598 1.00 81.50 267 ASN A CA 1
ATOM 2105 C C . ASN A 1 267 ? 4.613 3.464 13.277 1.00 81.50 267 ASN A C 1
ATOM 2107 O O . ASN A 1 267 ? 5.615 4.066 12.893 1.00 81.50 267 ASN A O 1
ATOM 2111 N N . ASP A 1 268 ? 4.011 2.525 12.540 1.00 76.00 268 ASP A N 1
ATOM 2112 C CA . ASP A 1 268 ? 4.462 2.123 11.202 1.00 76.00 268 ASP A CA 1
ATOM 2113 C C . ASP A 1 268 ? 4.478 3.316 10.228 1.00 76.00 268 ASP A C 1
ATOM 2115 O O . ASP A 1 268 ? 5.422 3.485 9.452 1.00 76.00 268 ASP A O 1
ATOM 2119 N N . GLU A 1 269 ? 3.459 4.183 10.277 1.00 78.62 269 GLU A N 1
ATOM 2120 C CA . GLU A 1 269 ? 3.414 5.415 9.483 1.00 78.62 269 GLU A CA 1
ATOM 2121 C C . GLU A 1 269 ? 4.528 6.394 9.849 1.00 78.62 269 GLU A C 1
ATOM 2123 O O . GLU A 1 269 ? 5.148 6.987 8.962 1.00 78.62 269 GLU A O 1
ATOM 2128 N N . ASN A 1 270 ? 4.794 6.577 11.141 1.00 80.06 270 ASN A N 1
ATOM 2129 C CA . ASN A 1 270 ? 5.825 7.493 11.611 1.00 80.06 270 ASN A CA 1
ATOM 2130 C C . ASN A 1 270 ? 7.230 7.012 11.244 1.00 80.06 270 ASN A C 1
ATOM 2132 O O . ASN A 1 270 ? 8.030 7.819 10.767 1.00 80.06 270 ASN A O 1
ATOM 2136 N N . GLU A 1 271 ? 7.527 5.722 11.402 1.00 79.00 271 GLU A N 1
ATOM 2137 C CA . GLU A 1 271 ? 8.814 5.152 10.989 1.00 79.00 271 GLU A CA 1
ATOM 2138 C C . GLU A 1 271 ? 8.985 5.199 9.468 1.00 79.00 271 GLU A C 1
ATOM 2140 O O . GLU A 1 271 ? 10.024 5.649 8.981 1.00 79.00 271 GLU A O 1
ATOM 2145 N N . SER A 1 272 ? 7.929 4.894 8.705 1.00 76.06 272 SER A N 1
ATOM 2146 C CA . SER A 1 272 ? 7.929 5.084 7.248 1.00 76.06 272 SER A CA 1
ATOM 2147 C C . SER A 1 272 ? 8.218 6.536 6.869 1.00 76.06 272 SER A C 1
ATOM 2149 O O . SER A 1 272 ? 9.068 6.801 6.023 1.00 76.06 272 SER A O 1
ATOM 2151 N N . ARG A 1 273 ? 7.577 7.510 7.526 1.00 79.50 273 ARG A N 1
ATOM 2152 C CA . ARG A 1 273 ? 7.835 8.939 7.282 1.00 79.50 273 ARG A CA 1
ATOM 2153 C C . ARG A 1 273 ? 9.259 9.353 7.654 1.00 79.50 273 ARG A C 1
ATOM 2155 O O . ARG A 1 273 ? 9.841 10.167 6.940 1.00 79.50 273 ARG A O 1
ATOM 2162 N N . LYS A 1 274 ? 9.826 8.833 8.748 1.00 83.75 274 LYS A N 1
ATOM 2163 C CA . LYS A 1 274 ? 11.216 9.112 9.150 1.00 83.75 274 LYS A CA 1
ATOM 2164 C C . LYS A 1 274 ? 12.208 8.566 8.131 1.00 83.75 274 LYS A C 1
ATOM 2166 O O . LYS A 1 274 ? 13.105 9.306 7.730 1.00 83.75 274 LYS A O 1
ATOM 2171 N N . LEU A 1 275 ? 12.032 7.320 7.692 1.00 77.94 275 LEU A N 1
ATOM 2172 C CA . LEU A 1 275 ? 12.910 6.715 6.696 1.00 77.94 275 LEU A CA 1
ATOM 2173 C C . LEU A 1 275 ? 12.807 7.442 5.357 1.00 77.94 275 LEU A C 1
ATOM 2175 O O . LEU A 1 275 ? 13.834 7.799 4.793 1.00 77.94 275 LEU A O 1
ATOM 2179 N N . ARG A 1 276 ? 11.588 7.760 4.897 1.00 77.88 276 ARG A N 1
ATOM 2180 C CA . ARG A 1 276 ? 11.392 8.586 3.696 1.00 77.88 276 ARG A CA 1
ATOM 2181 C C . ARG A 1 276 ? 12.133 9.911 3.828 1.00 77.88 276 ARG A C 1
ATOM 2183 O O . ARG A 1 276 ? 12.931 10.245 2.971 1.00 77.88 276 ARG A O 1
ATOM 2190 N N . LYS A 1 277 ? 11.992 10.623 4.952 1.00 82.38 277 LYS A N 1
ATOM 2191 C CA . LYS A 1 277 ? 12.760 11.857 5.202 1.00 82.38 277 LYS A CA 1
ATOM 2192 C C . LYS A 1 277 ? 14.277 11.662 5.141 1.00 82.38 277 LYS A C 1
ATOM 2194 O O . LYS A 1 277 ? 14.961 12.592 4.731 1.00 82.38 277 LYS A O 1
ATOM 2199 N N . LYS A 1 278 ? 14.810 10.507 5.549 1.00 79.62 278 LYS A N 1
ATOM 2200 C CA . LYS A 1 278 ? 16.242 10.197 5.419 1.00 79.62 278 LYS A CA 1
ATOM 2201 C C . LYS A 1 278 ? 16.646 9.923 3.972 1.00 79.62 278 LYS A C 1
ATOM 2203 O O . LYS A 1 278 ? 17.612 10.525 3.525 1.00 79.62 278 LYS A O 1
ATOM 2208 N N . LEU A 1 279 ? 15.860 9.134 3.236 1.00 72.56 279 LEU A N 1
ATOM 2209 C CA . LEU A 1 279 ? 16.051 8.916 1.795 1.00 72.56 279 LEU A CA 1
ATOM 2210 C C . LEU A 1 279 ? 16.010 10.225 0.996 1.00 72.56 279 LEU A C 1
ATOM 2212 O O . LEU A 1 279 ? 16.620 10.320 -0.051 1.00 72.56 279 LEU A O 1
ATOM 2216 N N . LEU A 1 280 ? 15.338 11.260 1.503 1.00 69.62 280 LEU A N 1
ATOM 2217 C CA . LEU A 1 280 ? 15.323 12.586 0.878 1.00 69.62 280 LEU A CA 1
ATOM 2218 C C . LEU A 1 280 ? 16.517 13.468 1.241 1.00 69.62 280 LEU A C 1
ATOM 2220 O O . LEU A 1 280 ? 16.837 14.405 0.509 1.00 69.62 280 LEU A O 1
ATOM 2224 N N . ARG A 1 281 ? 17.180 13.211 2.375 1.00 68.88 281 ARG A N 1
ATOM 2225 C CA . ARG A 1 281 ? 18.338 14.004 2.817 1.00 68.88 281 ARG A CA 1
ATOM 2226 C C . ARG A 1 281 ? 19.574 13.776 1.945 1.00 68.88 281 ARG A C 1
ATOM 2228 O O . ARG A 1 281 ? 20.447 14.637 1.969 1.00 68.88 281 ARG A O 1
ATOM 2235 N N . SER A 1 282 ? 19.621 12.710 1.136 1.00 62.03 282 SER A N 1
ATOM 2236 C CA . SER A 1 282 ? 20.633 12.530 0.079 1.00 62.03 282 SER A CA 1
ATOM 2237 C C . SER A 1 282 ? 20.523 13.547 -1.065 1.00 62.03 282 SER A C 1
ATOM 2239 O O . SER A 1 282 ? 21.415 13.612 -1.903 1.00 62.03 282 SER A O 1
ATOM 2241 N N . GLY A 1 283 ? 19.510 14.422 -1.051 1.00 53.03 283 GLY A N 1
ATOM 2242 C CA . GLY A 1 283 ? 19.569 15.715 -1.732 1.00 53.03 283 GLY A CA 1
ATOM 2243 C C . GLY A 1 283 ? 18.984 15.755 -3.138 1.00 53.03 283 GLY A C 1
ATOM 2244 O O . GLY A 1 283 ? 19.156 16.766 -3.820 1.00 53.03 283 GLY A O 1
ATOM 2245 N N . HIS A 1 284 ? 18.303 14.710 -3.607 1.00 60.09 284 HIS A N 1
ATOM 2246 C CA . HIS A 1 284 ? 17.759 14.664 -4.966 1.00 60.09 284 HIS A CA 1
ATOM 2247 C C . HIS A 1 284 ? 16.239 14.469 -4.917 1.00 60.09 284 HIS A C 1
ATOM 2249 O O . HIS A 1 284 ? 15.716 13.366 -4.970 1.00 60.09 284 HIS A O 1
ATOM 2255 N N . SER A 1 285 ? 15.545 15.609 -4.822 1.00 60.22 285 SER A N 1
ATOM 2256 C CA . SER A 1 285 ? 14.099 15.787 -5.010 1.00 60.22 285 SER A CA 1
ATOM 2257 C C . SER A 1 285 ? 13.151 15.240 -3.931 1.00 60.22 285 SER A C 1
ATOM 2259 O O . SER A 1 285 ? 13.274 14.117 -3.464 1.00 60.22 285 SER A O 1
ATOM 2261 N N . GLU A 1 286 ? 12.112 16.018 -3.595 1.00 69.62 286 GLU A N 1
ATOM 2262 C CA . GLU A 1 286 ? 10.992 15.526 -2.780 1.00 69.62 286 GLU A CA 1
ATOM 2263 C C . GLU A 1 286 ? 10.321 14.307 -3.440 1.00 69.62 286 GLU A C 1
ATOM 2265 O O . GLU A 1 286 ? 10.156 14.287 -4.674 1.00 69.62 286 GLU A O 1
ATOM 2270 N N . PRO A 1 287 ? 9.913 13.297 -2.643 1.00 70.75 287 PRO A N 1
ATOM 2271 C CA . PRO A 1 287 ? 9.313 12.098 -3.174 1.00 70.75 287 PRO A CA 1
ATOM 2272 C C . PRO A 1 287 ? 7.936 12.494 -3.668 1.00 70.75 287 PRO A C 1
ATOM 2274 O O . PRO A 1 287 ? 7.115 13.067 -2.946 1.00 70.75 287 PRO A O 1
ATOM 2277 N N . LEU A 1 288 ? 7.691 12.214 -4.936 1.00 78.81 288 LEU A N 1
ATOM 2278 C CA . LEU A 1 288 ? 6.433 12.583 -5.546 1.00 78.81 288 LEU A CA 1
ATOM 2279 C C . LEU A 1 288 ? 5.319 11.731 -4.924 1.00 78.81 288 LEU A C 1
ATOM 2281 O O . LEU A 1 288 ? 5.448 10.502 -4.894 1.00 78.81 288 LEU A O 1
ATOM 2285 N N . PRO A 1 289 ? 4.225 12.351 -4.444 1.00 84.56 289 PRO A N 1
ATOM 2286 C CA . PRO A 1 289 ? 3.062 11.613 -3.974 1.00 84.56 289 PRO A CA 1
ATOM 2287 C C . PRO A 1 289 ? 2.595 10.599 -5.022 1.00 84.56 289 PRO A C 1
ATOM 2289 O O . PRO A 1 289 ? 2.657 10.878 -6.222 1.00 84.56 289 PRO A O 1
ATOM 2292 N N . LYS A 1 290 ? 2.071 9.444 -4.587 1.00 86.25 290 LYS A N 1
ATOM 2293 C CA . LYS A 1 290 ? 1.543 8.405 -5.493 1.00 86.25 290 LYS A CA 1
ATOM 2294 C C . LYS A 1 290 ? 0.589 8.969 -6.557 1.00 86.25 290 LYS A C 1
ATOM 2296 O O . LYS A 1 290 ? 0.680 8.576 -7.715 1.00 86.25 290 LYS A O 1
ATOM 2301 N N . SER A 1 291 ? -0.288 9.905 -6.185 1.00 85.94 291 SER A N 1
ATOM 2302 C CA . SER A 1 291 ? -1.189 10.591 -7.122 1.00 85.94 291 SER A CA 1
ATOM 2303 C C . SER A 1 291 ? -0.421 11.356 -8.199 1.00 85.94 291 SER A C 1
ATOM 2305 O O . SER A 1 291 ? -0.695 11.180 -9.379 1.00 85.94 291 SER A O 1
ATOM 2307 N N . THR A 1 292 ? 0.586 12.140 -7.813 1.00 86.88 292 THR A N 1
ATOM 2308 C CA . THR A 1 292 ? 1.439 12.887 -8.742 1.00 86.88 292 THR A CA 1
ATOM 2309 C C . THR A 1 292 ? 2.225 11.963 -9.666 1.00 86.88 292 THR A C 1
ATOM 2311 O O . THR A 1 292 ? 2.311 12.249 -10.856 1.00 86.88 292 THR A O 1
ATOM 2314 N N . ARG A 1 293 ? 2.754 10.838 -9.161 1.00 86.06 293 ARG A N 1
ATOM 2315 C CA . ARG A 1 293 ? 3.443 9.840 -10.001 1.00 86.06 293 ARG A CA 1
ATOM 2316 C C . ARG A 1 293 ? 2.507 9.217 -11.030 1.00 86.06 293 ARG A C 1
ATOM 2318 O O . ARG A 1 293 ? 2.881 9.100 -12.189 1.00 86.06 293 ARG A O 1
ATOM 2325 N N . ASN A 1 294 ? 1.286 8.867 -10.628 1.00 87.81 294 ASN A N 1
ATOM 2326 C CA . ASN A 1 294 ? 0.286 8.344 -11.557 1.00 87.81 294 ASN A CA 1
ATOM 2327 C C . ASN A 1 294 ? -0.079 9.388 -12.621 1.00 87.81 294 ASN A C 1
ATOM 2329 O O . ASN A 1 294 ? -0.096 9.065 -13.802 1.00 87.81 294 ASN A O 1
ATOM 2333 N N . THR A 1 295 ? -0.265 10.652 -12.230 1.00 89.19 295 THR A N 1
ATOM 2334 C CA . THR A 1 295 ? -0.493 11.749 -13.181 1.00 89.19 295 THR A CA 1
ATOM 2335 C C . THR A 1 295 ? 0.689 11.936 -14.134 1.00 89.19 295 THR A C 1
ATOM 2337 O O . THR A 1 295 ? 0.483 12.166 -15.320 1.00 89.19 295 THR A O 1
ATOM 2340 N N . GLN A 1 296 ? 1.931 11.825 -13.654 1.00 87.88 296 GLN A N 1
ATOM 2341 C CA . GLN A 1 296 ? 3.119 11.882 -14.511 1.00 87.88 296 GLN A CA 1
ATOM 2342 C C . GLN A 1 296 ? 3.184 10.706 -15.482 1.00 87.88 296 GLN A C 1
ATOM 2344 O O . GLN A 1 296 ? 3.466 10.921 -16.656 1.00 87.88 296 GLN A O 1
ATOM 2349 N N . LEU A 1 297 ? 2.875 9.489 -15.025 1.00 89.88 297 LEU A N 1
ATOM 2350 C CA . LEU A 1 297 ? 2.799 8.310 -15.884 1.00 89.88 297 LEU A CA 1
ATOM 2351 C C . LEU A 1 297 ? 1.722 8.485 -16.962 1.00 89.88 297 LEU A C 1
ATOM 2353 O O . LEU A 1 297 ? 1.979 8.204 -18.127 1.00 89.88 297 LEU A O 1
ATOM 2357 N N . ASP A 1 298 ? 0.551 9.011 -16.603 1.00 90.81 298 ASP A N 1
ATOM 2358 C CA . ASP A 1 298 ? -0.530 9.291 -17.550 1.00 90.81 298 ASP A CA 1
ATOM 2359 C C . ASP A 1 298 ? -0.152 10.393 -18.545 1.00 90.81 298 ASP A C 1
ATOM 2361 O O . ASP A 1 298 ? -0.417 10.271 -19.741 1.00 90.81 298 ASP A O 1
ATOM 2365 N N . ASN A 1 299 ? 0.501 11.459 -18.079 1.00 91.00 299 ASN A N 1
ATOM 2366 C CA . ASN A 1 299 ? 1.009 12.521 -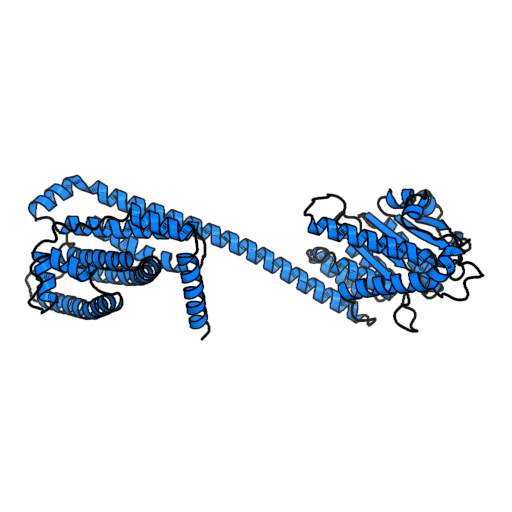18.942 1.00 91.00 299 ASN A CA 1
ATOM 2367 C C . ASN A 1 299 ? 2.095 11.996 -19.887 1.00 91.00 299 ASN A C 1
ATOM 2369 O O . ASN A 1 299 ? 2.097 12.345 -21.066 1.00 91.00 299 ASN A O 1
ATOM 2373 N N . HIS A 1 300 ? 2.980 11.122 -19.398 1.00 91.44 300 HIS A N 1
ATOM 2374 C CA . HIS A 1 300 ? 3.979 10.436 -20.215 1.00 91.44 300 HIS A CA 1
ATOM 2375 C C . HIS A 1 300 ? 3.324 9.547 -21.268 1.00 91.44 300 HIS A C 1
ATOM 2377 O O . HIS A 1 300 ? 3.681 9.626 -22.438 1.00 91.44 300 HIS A O 1
ATOM 2383 N N . ALA A 1 301 ? 2.314 8.764 -20.883 1.00 92.25 301 ALA A N 1
ATOM 2384 C CA . ALA A 1 301 ? 1.554 7.922 -21.802 1.00 92.25 301 ALA A CA 1
ATOM 2385 C C . ALA A 1 301 ? 0.909 8.756 -22.918 1.00 92.25 301 ALA A C 1
ATOM 2387 O O . ALA A 1 301 ? 0.996 8.398 -24.089 1.00 92.25 301 ALA A O 1
ATOM 2388 N N . ARG A 1 302 ? 0.306 9.901 -22.567 1.00 93.12 302 ARG A N 1
ATOM 2389 C CA . ARG A 1 302 ? -0.284 10.837 -23.537 1.00 93.12 302 ARG A CA 1
ATOM 2390 C C . ARG A 1 302 ? 0.764 11.457 -24.453 1.00 93.12 302 ARG A C 1
ATOM 2392 O O . ARG A 1 302 ? 0.504 11.573 -25.644 1.00 93.12 302 ARG A O 1
ATOM 2399 N N . LEU A 1 303 ? 1.928 11.832 -23.921 1.00 91.56 303 LEU A N 1
ATOM 2400 C CA . LEU A 1 303 ? 3.037 12.370 -24.711 1.00 91.56 303 LEU A CA 1
ATOM 2401 C C . LEU A 1 303 ? 3.558 11.331 -25.712 1.00 91.56 303 LEU A C 1
ATOM 2403 O O . LEU A 1 303 ? 3.723 11.643 -26.887 1.00 91.56 303 LEU A O 1
ATOM 2407 N N . LEU A 1 304 ? 3.775 10.092 -25.263 1.00 91.94 304 LEU A N 1
ATOM 2408 C CA . LEU A 1 304 ? 4.185 8.982 -26.123 1.00 91.94 304 LEU A CA 1
ATOM 2409 C C . LEU A 1 304 ? 3.141 8.710 -27.203 1.00 91.94 304 LEU A C 1
ATOM 2411 O O . LEU A 1 304 ? 3.488 8.640 -28.378 1.00 91.94 304 LEU A O 1
ATOM 2415 N N . ALA A 1 305 ? 1.867 8.608 -26.818 1.00 92.12 305 ALA A N 1
ATOM 2416 C CA . ALA A 1 305 ? 0.779 8.427 -27.765 1.00 92.12 305 ALA A CA 1
ATOM 2417 C C . ALA A 1 305 ? 0.773 9.561 -28.793 1.00 92.12 305 ALA A C 1
ATOM 2419 O O . ALA A 1 305 ? 0.841 9.280 -29.976 1.00 92.12 305 ALA A O 1
ATOM 2420 N N . HIS A 1 306 ? 0.803 10.826 -28.371 1.00 92.00 306 HIS A N 1
ATOM 2421 C CA . HIS A 1 306 ? 0.818 11.969 -29.284 1.00 92.00 306 HIS A CA 1
ATOM 2422 C C . HIS A 1 306 ? 2.001 11.938 -30.266 1.00 92.00 306 HIS A C 1
ATOM 2424 O O . HIS A 1 306 ? 1.802 12.100 -31.468 1.00 92.00 306 HIS A O 1
ATOM 2430 N N . ASN A 1 307 ? 3.216 11.668 -29.776 1.00 90.44 307 ASN A N 1
ATOM 2431 C CA . ASN A 1 307 ? 4.421 11.653 -30.608 1.00 90.44 307 ASN A CA 1
ATOM 2432 C C . ASN A 1 307 ? 4.414 10.519 -31.645 1.00 90.44 307 ASN A C 1
ATOM 2434 O O . ASN A 1 307 ? 4.972 10.690 -32.732 1.00 90.44 307 ASN A O 1
ATOM 2438 N N . PHE A 1 308 ? 3.802 9.375 -31.316 1.00 90.75 308 PHE A N 1
ATOM 2439 C CA . PHE A 1 308 ? 3.781 8.188 -32.174 1.00 90.75 308 PHE A CA 1
ATOM 2440 C C . PHE A 1 308 ? 2.464 7.973 -32.943 1.00 90.75 308 PHE A C 1
ATOM 2442 O O . PHE A 1 308 ? 2.457 7.202 -33.901 1.00 90.75 308 PHE A O 1
ATOM 2449 N N . ASP A 1 309 ? 1.368 8.657 -32.599 1.00 90.50 309 ASP A N 1
ATOM 2450 C CA . ASP A 1 309 ? 0.055 8.483 -33.247 1.00 90.50 309 ASP A CA 1
ATOM 2451 C C . ASP A 1 309 ? 0.069 8.960 -34.703 1.00 90.50 309 ASP A C 1
ATOM 2453 O O . ASP A 1 309 ? -0.494 8.298 -35.574 1.00 90.50 309 ASP A O 1
ATOM 2457 N N . GLN A 1 310 ? 0.827 10.021 -35.003 1.00 88.56 310 GLN A N 1
ATOM 2458 C CA . GLN A 1 310 ? 1.047 10.487 -36.379 1.00 88.56 310 GLN A CA 1
ATOM 2459 C C . GLN A 1 310 ? 1.670 9.413 -37.289 1.00 88.56 310 GLN A C 1
ATOM 2461 O O . GLN A 1 310 ? 1.454 9.427 -38.498 1.00 88.56 310 GLN A O 1
ATOM 2466 N N . TYR A 1 311 ? 2.385 8.443 -36.710 1.00 87.44 311 TYR A N 1
ATOM 2467 C CA . TYR A 1 311 ? 3.037 7.357 -37.439 1.00 87.44 311 TYR A CA 1
ATOM 2468 C C . TYR A 1 311 ? 2.283 6.023 -37.354 1.00 87.44 311 TYR A C 1
ATOM 2470 O O . TYR A 1 311 ? 2.734 5.016 -37.900 1.00 87.44 311 TYR A O 1
ATOM 2478 N N . ARG A 1 312 ? 1.125 5.985 -36.683 1.00 86.69 312 ARG A N 1
ATOM 2479 C CA . ARG A 1 312 ? 0.381 4.747 -36.401 1.00 86.69 312 ARG A CA 1
ATOM 2480 C C . ARG A 1 312 ? -0.062 3.996 -37.655 1.00 86.69 312 ARG A C 1
ATOM 2482 O O . ARG A 1 312 ? -0.170 2.774 -37.621 1.00 86.69 312 ARG A O 1
ATOM 2489 N N . ASN A 1 313 ? -0.323 4.728 -38.736 1.00 89.31 313 ASN A N 1
ATOM 2490 C CA . ASN A 1 313 ? -0.726 4.160 -40.025 1.00 89.31 313 ASN A CA 1
ATOM 2491 C C . ASN A 1 313 ? 0.470 3.760 -40.901 1.00 89.31 313 ASN A C 1
ATOM 2493 O O . ASN A 1 313 ? 0.279 3.061 -41.891 1.00 89.31 313 ASN A O 1
ATOM 2497 N N . MET A 1 314 ? 1.676 4.221 -40.559 1.00 88.88 314 MET A N 1
ATOM 2498 C CA . MET A 1 314 ? 2.892 3.996 -41.343 1.00 88.88 314 MET A CA 1
ATOM 2499 C C . MET A 1 314 ? 3.713 2.832 -40.792 1.00 88.88 314 MET A C 1
ATOM 2501 O O . MET A 1 314 ? 4.241 2.050 -41.574 1.00 88.88 314 MET A O 1
ATOM 2505 N N . PHE A 1 315 ? 3.773 2.678 -39.464 1.00 90.12 315 PHE A N 1
ATOM 2506 C CA . PHE A 1 315 ? 4.636 1.690 -38.814 1.00 90.12 315 PHE A CA 1
ATOM 2507 C C . PHE A 1 315 ? 3.878 0.723 -37.916 1.00 90.12 315 PHE A C 1
ATOM 2509 O O . PHE A 1 315 ? 2.802 1.006 -37.379 1.00 90.12 315 PHE A O 1
ATOM 2516 N N . THR A 1 316 ? 4.493 -0.433 -37.680 1.00 88.62 316 THR A N 1
ATOM 2517 C CA . THR A 1 316 ? 3.926 -1.428 -36.768 1.00 88.62 316 THR A CA 1
ATOM 2518 C C . THR A 1 316 ? 3.993 -0.945 -35.319 1.00 88.62 316 THR A C 1
ATOM 2520 O O . THR A 1 316 ? 5.067 -0.708 -34.775 1.00 88.62 316 THR A O 1
ATOM 2523 N N . THR A 1 317 ? 2.845 -0.888 -34.639 1.00 90.38 317 THR A N 1
ATOM 2524 C CA . THR A 1 317 ? 2.785 -0.614 -33.194 1.00 90.38 317 THR A CA 1
ATOM 2525 C C . THR A 1 317 ? 2.905 -1.895 -32.366 1.00 90.38 317 THR A C 1
ATOM 2527 O O . THR A 1 317 ? 2.354 -2.951 -32.718 1.00 90.38 317 THR A O 1
ATOM 2530 N N . MET A 1 318 ? 3.622 -1.806 -31.244 1.00 95.25 318 MET A N 1
ATOM 2531 C CA . MET A 1 318 ? 3.702 -2.860 -30.238 1.00 95.25 318 MET A CA 1
ATOM 2532 C C . MET A 1 318 ? 2.589 -2.622 -29.226 1.00 95.25 318 MET A C 1
ATOM 2534 O O . MET A 1 318 ? 2.585 -1.606 -28.544 1.00 95.25 318 MET A O 1
ATOM 2538 N N . THR A 1 319 ? 1.643 -3.552 -29.139 1.00 95.50 319 THR A N 1
ATOM 2539 C CA . THR A 1 319 ? 0.571 -3.512 -28.138 1.00 95.50 319 THR A CA 1
ATOM 2540 C C . THR A 1 319 ? 0.904 -4.452 -26.990 1.00 95.50 319 THR A C 1
ATOM 2542 O O . THR A 1 319 ? 1.685 -5.393 -27.162 1.00 95.50 319 THR A O 1
ATOM 2545 N N . VAL A 1 320 ? 0.267 -4.266 -25.832 1.00 96.50 320 VAL A N 1
ATOM 2546 C CA . VAL A 1 320 ? 0.445 -5.186 -24.697 1.00 96.50 320 VAL A CA 1
ATOM 2547 C C . VAL A 1 320 ? 0.084 -6.625 -25.078 1.00 96.50 320 VAL A C 1
ATOM 2549 O O . VAL A 1 320 ? 0.825 -7.542 -24.746 1.00 96.50 320 VAL A O 1
ATOM 2552 N N . ALA A 1 321 ? -0.980 -6.834 -25.858 1.00 97.06 321 ALA A N 1
ATOM 2553 C CA . ALA A 1 321 ? -1.355 -8.165 -26.342 1.00 97.06 321 ALA A CA 1
ATOM 2554 C C . ALA A 1 321 ? -0.271 -8.790 -27.242 1.00 97.06 321 ALA A C 1
ATOM 2556 O O . ALA A 1 321 ? 0.047 -9.972 -27.101 1.00 97.06 321 ALA A O 1
ATOM 2557 N N . LYS A 1 322 ? 0.340 -7.996 -28.137 1.00 97.12 322 LYS A N 1
ATOM 2558 C CA . LYS A 1 322 ? 1.468 -8.460 -28.960 1.00 97.12 322 LYS A CA 1
ATOM 2559 C C . LYS A 1 322 ? 2.670 -8.812 -28.089 1.00 97.12 322 LYS A C 1
ATOM 2561 O O . LYS A 1 322 ? 3.226 -9.890 -28.276 1.00 97.12 322 LYS A O 1
ATOM 2566 N N . LEU A 1 323 ? 3.023 -7.968 -27.117 1.00 97.50 323 LEU A N 1
ATOM 2567 C CA . LEU A 1 323 ? 4.081 -8.256 -26.147 1.00 97.50 323 LEU A CA 1
ATOM 2568 C C . LEU A 1 323 ? 3.794 -9.562 -25.390 1.00 97.50 323 LEU A C 1
ATOM 2570 O O . LEU A 1 323 ? 4.645 -10.439 -25.345 1.00 97.50 323 LEU A O 1
ATOM 2574 N N . GLN A 1 324 ? 2.578 -9.737 -24.876 1.00 97.19 324 GLN A N 1
ATOM 2575 C CA . GLN A 1 324 ? 2.168 -10.933 -24.135 1.00 97.19 324 GLN A CA 1
ATOM 2576 C C . GLN A 1 324 ? 2.205 -12.217 -24.971 1.00 97.19 324 GLN A C 1
ATOM 2578 O O . GLN A 1 324 ? 2.417 -13.304 -24.434 1.00 97.19 324 GLN A O 1
ATOM 2583 N N . SER A 1 325 ? 2.020 -12.099 -26.287 1.00 97.69 325 SER A N 1
ATOM 2584 C CA . SER A 1 325 ? 2.092 -13.236 -27.205 1.00 97.69 325 SER A CA 1
ATOM 2585 C C . SER A 1 325 ? 3.522 -13.715 -27.486 1.00 97.69 325 SER A C 1
ATOM 2587 O O . SER A 1 325 ? 3.699 -14.824 -27.998 1.00 97.69 325 SER A O 1
ATOM 2589 N N . THR A 1 326 ? 4.552 -12.923 -27.161 1.00 98.19 326 THR A N 1
ATOM 2590 C CA . THR A 1 326 ? 5.932 -13.300 -27.483 1.00 98.19 326 THR A CA 1
ATOM 2591 C C . THR A 1 326 ? 6.461 -14.397 -26.547 1.00 98.19 326 THR A C 1
ATOM 2593 O O . THR A 1 326 ? 6.068 -14.482 -25.376 1.00 98.19 326 THR A O 1
ATOM 2596 N N . PRO A 1 327 ? 7.351 -15.287 -27.028 1.00 98.06 327 PRO A N 1
ATOM 2597 C CA . PRO A 1 327 ? 7.986 -16.284 -26.167 1.00 98.06 327 PRO A CA 1
ATOM 2598 C C . PRO A 1 327 ? 8.813 -15.639 -25.048 1.00 98.06 327 PRO A C 1
ATOM 2600 O O . PRO A 1 327 ? 8.784 -16.132 -23.925 1.00 98.06 327 PRO A O 1
ATOM 2603 N N . GLU A 1 328 ? 9.461 -14.505 -25.316 1.00 98.06 328 GLU A N 1
ATOM 2604 C CA . GLU A 1 328 ? 10.261 -13.758 -24.345 1.00 98.06 328 GLU A CA 1
ATOM 2605 C C . GLU A 1 328 ? 9.411 -13.273 -23.166 1.00 98.06 328 GLU A C 1
ATOM 2607 O O . GLU A 1 328 ? 9.789 -13.451 -22.009 1.00 98.06 328 GLU A O 1
ATOM 2612 N N . TYR A 1 329 ? 8.227 -12.710 -23.433 1.00 97.69 329 TYR A N 1
ATOM 2613 C CA . TYR A 1 329 ? 7.321 -12.303 -22.362 1.00 97.69 329 TYR A CA 1
ATOM 2614 C C . TYR A 1 329 ? 6.849 -13.504 -21.547 1.00 97.69 329 TYR A C 1
ATOM 2616 O O . TYR A 1 329 ? 6.813 -13.433 -20.321 1.00 97.69 329 TYR A O 1
ATOM 2624 N N . ARG A 1 330 ? 6.505 -14.622 -22.200 1.00 97.56 330 ARG A N 1
ATOM 2625 C CA . ARG A 1 330 ? 6.071 -15.837 -21.494 1.00 97.56 330 ARG A CA 1
ATOM 2626 C C . ARG A 1 330 ? 7.168 -16.364 -20.575 1.00 97.56 330 ARG A C 1
ATOM 2628 O O . ARG A 1 330 ? 6.894 -16.594 -19.401 1.00 97.56 330 ARG A O 1
ATOM 2635 N N . ASP A 1 331 ? 8.400 -16.450 -21.064 1.00 97.38 331 ASP A N 1
ATOM 2636 C CA . ASP A 1 331 ? 9.566 -16.845 -20.272 1.00 97.38 331 ASP A CA 1
ATOM 2637 C C . ASP A 1 331 ? 9.811 -15.893 -19.097 1.00 97.38 331 ASP A C 1
ATOM 2639 O O . ASP A 1 331 ? 9.961 -16.332 -17.953 1.00 97.38 331 ASP A O 1
ATOM 2643 N N . TRP A 1 332 ? 9.775 -14.584 -19.358 1.00 97.19 332 TRP A N 1
ATOM 2644 C CA . TRP A 1 332 ? 9.910 -13.574 -18.318 1.00 97.19 332 TRP A CA 1
ATOM 2645 C C . TRP A 1 332 ? 8.798 -13.692 -17.279 1.00 97.19 332 TRP A C 1
ATOM 2647 O O . TRP A 1 332 ? 9.092 -13.699 -16.090 1.00 97.19 332 TRP A O 1
ATOM 2657 N N . SER A 1 333 ? 7.538 -13.813 -17.687 1.00 95.31 333 SER A N 1
ATOM 2658 C CA . SER A 1 333 ? 6.389 -13.878 -16.781 1.00 95.31 333 SER A CA 1
ATOM 2659 C C . SER A 1 333 ? 6.390 -15.152 -15.926 1.00 95.31 333 SER A C 1
ATOM 2661 O O . SER A 1 333 ? 6.122 -15.064 -14.729 1.00 95.31 333 SER A O 1
ATOM 2663 N N . ALA A 1 334 ? 6.785 -16.297 -16.495 1.00 95.00 334 ALA A N 1
ATOM 2664 C CA . ALA A 1 334 ? 6.758 -17.604 -15.841 1.00 95.00 334 ALA A CA 1
ATOM 2665 C C . ALA A 1 334 ? 7.873 -17.818 -14.804 1.00 95.00 334 ALA A C 1
ATOM 2667 O O . ALA A 1 334 ? 7.700 -18.605 -13.875 1.00 95.00 334 ALA A O 1
ATOM 2668 N N . ALA A 1 335 ? 9.017 -17.137 -14.937 1.00 95.25 335 ALA A N 1
ATOM 2669 C CA . ALA A 1 335 ? 10.097 -17.225 -13.951 1.00 95.25 335 ALA A CA 1
ATOM 2670 C C . ALA A 1 335 ? 9.645 -16.733 -12.554 1.00 95.25 335 ALA A C 1
ATOM 2672 O O . ALA A 1 335 ? 8.630 -16.057 -12.423 1.00 95.25 335 ALA A O 1
ATOM 2673 N N . GLN A 1 336 ? 10.391 -17.005 -11.483 1.00 93.25 336 GLN A N 1
ATOM 2674 C CA . GLN A 1 336 ? 10.066 -16.424 -10.168 1.00 93.25 336 GLN A CA 1
ATOM 2675 C C . GLN A 1 336 ? 10.513 -14.958 -10.089 1.00 93.25 336 GLN A C 1
ATOM 2677 O O . GLN A 1 336 ? 9.698 -14.062 -9.865 1.00 93.25 336 GLN A O 1
ATOM 2682 N N . SER A 1 337 ? 11.803 -14.737 -10.335 1.00 95.94 337 SER A N 1
ATOM 2683 C CA . SER A 1 337 ? 12.428 -13.424 -10.430 1.00 95.94 337 SER A CA 1
ATOM 2684 C C . SER A 1 337 ? 13.153 -13.335 -11.764 1.00 95.94 337 SER A C 1
ATOM 2686 O O . SER A 1 337 ? 13.926 -14.229 -12.109 1.00 95.94 337 SER A O 1
ATOM 2688 N N . SER A 1 338 ? 12.863 -12.298 -12.541 1.00 97.44 338 SER A N 1
ATOM 2689 C CA . SER A 1 338 ? 13.397 -12.136 -13.892 1.00 97.44 338 SER A CA 1
ATOM 2690 C C . SER A 1 338 ? 13.354 -10.683 -14.353 1.00 97.44 338 SER A C 1
ATOM 2692 O O . SER A 1 338 ? 12.505 -9.884 -13.947 1.00 97.44 338 SER A O 1
ATOM 2694 N N . MET A 1 339 ? 14.269 -10.356 -15.256 1.00 97.94 339 MET A N 1
ATOM 2695 C CA . MET A 1 339 ? 14.353 -9.075 -15.937 1.00 97.94 339 MET A CA 1
ATOM 2696 C C . MET A 1 339 ? 14.054 -9.252 -17.422 1.00 97.94 339 MET A C 1
ATOM 2698 O O . MET A 1 339 ? 14.620 -10.137 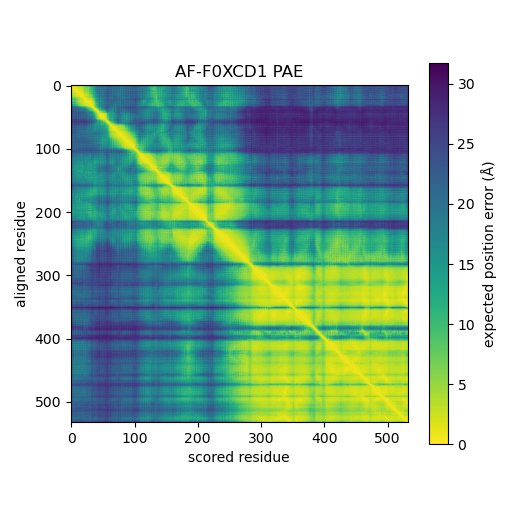-18.056 1.00 97.94 339 MET A O 1
ATOM 2702 N N . LEU A 1 340 ? 13.191 -8.405 -17.974 1.00 98.12 340 LEU A N 1
ATOM 2703 C CA . LEU A 1 340 ? 12.935 -8.294 -19.405 1.00 98.12 340 LEU A CA 1
ATOM 2704 C C . LEU A 1 340 ? 13.458 -6.950 -19.901 1.00 98.12 340 LEU A C 1
ATOM 2706 O O . LEU A 1 340 ? 13.060 -5.905 -19.392 1.00 98.12 340 LEU A O 1
ATOM 2710 N N . ILE A 1 341 ? 14.332 -6.985 -20.901 1.00 97.81 341 ILE A N 1
ATOM 2711 C CA . ILE A 1 341 ? 14.838 -5.803 -21.596 1.00 97.81 341 ILE A CA 1
ATOM 2712 C C . ILE A 1 341 ? 14.130 -5.700 -22.946 1.00 97.81 341 ILE A C 1
ATOM 2714 O O . ILE A 1 341 ? 14.341 -6.531 -23.831 1.00 97.81 341 ILE A O 1
ATOM 2718 N N . LEU A 1 342 ? 13.297 -4.671 -23.097 1.00 97.69 342 LEU A N 1
ATOM 2719 C CA . LEU A 1 342 ? 12.695 -4.263 -24.362 1.00 97.69 342 LEU A CA 1
ATOM 2720 C C . LEU A 1 342 ? 13.598 -3.228 -25.023 1.00 97.69 342 LEU A C 1
ATOM 2722 O O . LEU A 1 342 ? 13.825 -2.158 -24.461 1.00 97.69 342 LEU A O 1
ATOM 2726 N N . TYR A 1 343 ? 14.109 -3.525 -26.211 1.00 97.38 343 TYR A N 1
ATOM 2727 C CA . TYR A 1 343 ? 14.983 -2.598 -26.925 1.00 97.38 343 TYR A CA 1
ATOM 2728 C C . TYR A 1 343 ? 14.810 -2.700 -28.434 1.00 97.38 343 TYR A C 1
ATOM 2730 O O . TYR A 1 343 ? 14.388 -3.723 -28.972 1.00 97.38 343 TYR A O 1
ATOM 2738 N N . GLY A 1 344 ? 15.160 -1.628 -29.127 1.00 96.19 344 GLY A N 1
ATOM 2739 C CA . GLY A 1 344 ? 15.180 -1.596 -30.578 1.00 96.19 344 GLY A CA 1
ATOM 2740 C C . GLY A 1 344 ? 15.333 -0.186 -31.108 1.00 96.19 344 GLY A C 1
ATOM 2741 O O . GLY A 1 344 ? 15.430 0.769 -30.329 1.00 96.19 344 GLY A O 1
ATOM 2742 N N . ASN A 1 345 ? 15.399 -0.093 -32.428 1.00 95.31 345 ASN A N 1
ATOM 2743 C CA . ASN A 1 345 ? 15.514 1.173 -33.128 1.00 95.31 345 ASN A CA 1
ATOM 2744 C C . ASN A 1 345 ? 14.138 1.795 -33.384 1.00 95.31 345 ASN A C 1
ATOM 2746 O O . ASN A 1 345 ? 13.176 1.082 -33.689 1.00 95.31 345 ASN A O 1
ATOM 2750 N N . ASN A 1 346 ? 14.064 3.120 -33.304 1.00 94.44 346 ASN A N 1
ATOM 2751 C CA . ASN A 1 346 ? 12.975 3.868 -33.924 1.00 94.44 346 ASN A CA 1
ATOM 2752 C C . ASN A 1 346 ? 13.165 3.833 -35.452 1.00 94.44 346 ASN A C 1
ATOM 2754 O O . ASN A 1 346 ? 14.290 3.714 -35.943 1.00 94.44 346 ASN A O 1
ATOM 2758 N N . ASN A 1 347 ? 12.078 3.952 -36.217 1.00 93.69 347 ASN A N 1
ATOM 2759 C CA . ASN A 1 347 ? 12.185 4.032 -37.672 1.00 93.69 347 ASN A CA 1
ATOM 2760 C C . ASN A 1 347 ? 12.915 5.338 -38.049 1.00 93.69 347 ASN A C 1
ATOM 2762 O O . ASN A 1 347 ? 12.693 6.376 -37.424 1.00 93.69 347 ASN A O 1
ATOM 2766 N N . THR A 1 348 ? 13.788 5.303 -39.058 1.00 90.44 348 THR A N 1
ATOM 2767 C CA . THR A 1 348 ? 14.560 6.475 -39.507 1.00 90.44 348 THR A CA 1
ATOM 2768 C C . THR A 1 348 ? 13.687 7.620 -40.023 1.00 90.44 348 THR A C 1
ATOM 2770 O O . THR A 1 348 ? 14.116 8.769 -39.993 1.00 90.44 348 THR A O 1
ATOM 2773 N N . GLU A 1 349 ? 12.468 7.321 -40.477 1.00 88.62 349 GLU A N 1
ATOM 2774 C CA . GLU A 1 349 ? 11.477 8.308 -40.922 1.00 88.62 349 GLU A CA 1
ATOM 2775 C C . GLU A 1 349 ? 10.774 9.020 -39.754 1.00 88.62 349 GLU A C 1
ATOM 2777 O O . GLU A 1 349 ? 10.192 10.089 -39.942 1.00 88.62 349 GLU A O 1
ATOM 2782 N N . CYS A 1 350 ? 10.855 8.481 -38.531 1.00 84.88 350 CYS A N 1
ATOM 2783 C CA . CYS A 1 350 ? 10.386 9.167 -37.331 1.00 84.88 350 CYS A CA 1
ATOM 2784 C C . CYS A 1 350 ? 11.362 10.302 -36.993 1.00 84.88 350 CYS A C 1
ATOM 2786 O O . CYS A 1 350 ? 12.300 10.122 -36.209 1.00 84.88 350 CYS A O 1
ATOM 2788 N N . THR A 1 351 ? 11.146 11.490 -37.559 1.00 71.88 351 THR A N 1
ATOM 2789 C CA . THR A 1 351 ? 11.967 12.667 -37.262 1.00 71.88 351 THR A CA 1
ATOM 2790 C C . THR A 1 351 ? 11.811 13.073 -35.792 1.00 71.88 351 THR A C 1
ATOM 2792 O O . THR A 1 351 ? 10.869 13.759 -35.402 1.00 71.88 351 THR A O 1
ATOM 2795 N N . HIS A 1 352 ? 12.780 12.645 -34.982 1.00 65.31 352 HIS A N 1
ATOM 2796 C CA . HIS A 1 352 ? 13.172 13.207 -33.687 1.00 65.31 352 HIS A CA 1
ATOM 2797 C C . HIS A 1 352 ? 12.237 13.104 -32.459 1.00 65.31 352 HIS A C 1
ATOM 2799 O O . HIS A 1 352 ? 12.312 13.998 -31.614 1.00 65.31 352 HIS A O 1
ATOM 2805 N N . PRO A 1 353 ? 11.449 12.039 -32.201 1.00 76.06 353 PRO A N 1
ATOM 2806 C CA . PRO A 1 353 ? 11.055 11.788 -30.820 1.00 76.06 353 PRO A CA 1
ATOM 2807 C C . PRO A 1 353 ? 12.303 11.336 -30.034 1.00 76.06 353 PRO A C 1
ATOM 2809 O O . PRO A 1 353 ? 12.917 10.317 -30.376 1.00 76.06 353 PRO A O 1
ATOM 2812 N N . PRO A 1 354 ? 12.721 12.045 -28.966 1.00 82.69 354 PRO A N 1
ATOM 2813 C CA . PRO A 1 354 ? 13.776 11.543 -28.093 1.00 82.69 354 PRO A CA 1
ATOM 2814 C C . PRO A 1 354 ? 13.352 10.241 -27.396 1.00 82.69 354 PRO A C 1
ATOM 2816 O O . PRO A 1 354 ? 14.224 9.523 -26.914 1.00 82.69 354 PRO A O 1
ATOM 2819 N N . GLN A 1 355 ? 12.054 9.908 -27.367 1.00 90.19 355 GLN A N 1
ATOM 2820 C CA . GLN A 1 355 ? 11.457 8.713 -26.756 1.00 90.19 355 GLN A CA 1
ATOM 2821 C C . GLN A 1 355 ? 11.697 7.410 -27.547 1.00 90.19 355 GLN A C 1
ATOM 2823 O O . GLN A 1 355 ? 11.956 7.444 -28.748 1.00 90.19 355 GLN A O 1
ATOM 2828 N N . SER A 1 356 ? 11.604 6.256 -26.872 1.00 93.12 356 SER A N 1
ATOM 2829 C CA . SER A 1 356 ? 11.573 4.940 -27.534 1.00 93.12 356 SER A CA 1
ATOM 2830 C C . SER A 1 356 ? 10.146 4.628 -27.962 1.00 93.12 356 SER A C 1
ATOM 2832 O O . SER A 1 356 ? 9.219 4.807 -27.169 1.00 93.12 356 SER A O 1
ATOM 2834 N N . TRP A 1 357 ? 9.950 4.102 -29.168 1.00 94.69 357 TRP A N 1
ATOM 2835 C CA . TRP A 1 357 ? 8.629 3.624 -29.587 1.00 94.69 357 TRP A CA 1
ATOM 2836 C C . TRP A 1 357 ? 8.124 2.456 -28.711 1.00 94.69 357 TRP A C 1
ATOM 2838 O O . TRP A 1 357 ? 6.918 2.278 -28.537 1.00 94.69 357 TRP A O 1
ATOM 2848 N N . LEU A 1 358 ? 9.039 1.706 -28.080 1.00 96.12 358 LEU A N 1
ATOM 2849 C CA . LEU A 1 358 ? 8.725 0.638 -27.123 1.00 96.12 358 LEU A CA 1
ATOM 2850 C C . LEU A 1 358 ? 8.336 1.158 -25.729 1.00 96.12 358 LEU A C 1
ATOM 2852 O O . LEU A 1 358 ? 7.759 0.407 -24.941 1.00 96.12 358 LEU A O 1
ATOM 2856 N N . SER A 1 359 ? 8.587 2.434 -25.416 1.00 95.62 359 SER A N 1
ATOM 2857 C CA . SER A 1 359 ? 8.138 3.037 -24.152 1.00 95.62 359 SER A CA 1
ATOM 2858 C C . SER A 1 359 ? 6.613 3.012 -24.037 1.00 95.62 359 SER A C 1
ATOM 2860 O O . SER A 1 359 ? 6.088 2.829 -22.940 1.00 95.62 359 SER A O 1
ATOM 2862 N N . LEU A 1 360 ? 5.895 3.120 -25.165 1.00 94.12 360 LEU A N 1
ATOM 2863 C CA . LEU A 1 360 ? 4.431 3.098 -25.188 1.00 94.12 360 LEU A CA 1
ATOM 2864 C C . LEU A 1 360 ? 3.884 1.795 -24.592 1.00 94.12 360 LEU A C 1
ATOM 2866 O O . LEU A 1 360 ? 3.094 1.843 -23.653 1.00 94.12 360 LEU A O 1
ATOM 2870 N N . VAL A 1 361 ? 4.367 0.635 -25.055 1.00 96.06 361 VAL A N 1
ATOM 2871 C CA . VAL A 1 361 ? 3.904 -0.660 -24.530 1.00 96.06 361 VAL A CA 1
ATOM 2872 C C . VAL A 1 361 ? 4.314 -0.877 -23.071 1.00 96.06 361 VAL A C 1
ATOM 2874 O O . VAL A 1 361 ? 3.546 -1.459 -22.307 1.00 96.06 361 VAL A O 1
ATOM 2877 N N . GLY A 1 362 ? 5.488 -0.391 -22.649 1.00 95.12 362 GLY A N 1
ATOM 2878 C CA . GLY A 1 362 ? 5.926 -0.491 -21.252 1.00 95.12 362 GLY A CA 1
ATOM 2879 C C . GLY A 1 362 ? 5.018 0.295 -20.299 1.00 95.12 362 GLY A C 1
ATOM 2880 O O . GLY A 1 362 ? 4.616 -0.209 -19.244 1.00 95.12 362 GLY A O 1
ATOM 2881 N N . VAL A 1 363 ? 4.637 1.510 -20.701 1.00 94.44 363 VAL A N 1
ATOM 2882 C CA . VAL A 1 363 ? 3.730 2.380 -19.941 1.00 94.44 363 VAL A CA 1
ATOM 2883 C C . VAL A 1 363 ? 2.301 1.835 -19.948 1.00 94.44 363 VAL A C 1
ATOM 2885 O O . VAL A 1 363 ? 1.693 1.736 -18.882 1.00 94.44 363 VAL A O 1
ATOM 2888 N N . GLU A 1 364 ? 1.784 1.410 -21.105 1.00 94.38 364 GLU A N 1
ATOM 2889 C CA . GLU A 1 364 ? 0.458 0.785 -21.217 1.00 94.38 364 GLU A CA 1
ATOM 2890 C C . GLU A 1 364 ? 0.354 -0.474 -20.348 1.00 94.38 364 GLU A C 1
ATOM 2892 O O . GLU A 1 364 ? -0.623 -0.649 -19.617 1.00 94.38 364 GLU A O 1
ATOM 2897 N N . TYR A 1 365 ? 1.384 -1.326 -20.369 1.00 95.25 365 TYR A N 1
ATOM 2898 C CA . TYR A 1 365 ? 1.449 -2.520 -19.530 1.00 95.25 365 TYR A CA 1
ATOM 2899 C C . TYR A 1 365 ? 1.390 -2.167 -18.039 1.00 95.25 365 TYR A C 1
ATOM 2901 O O . TYR A 1 365 ? 0.650 -2.777 -17.269 1.00 95.25 365 TYR A O 1
ATOM 2909 N N . THR A 1 366 ? 2.115 -1.128 -17.632 1.00 93.06 366 THR A N 1
ATOM 2910 C CA . THR A 1 366 ? 2.111 -0.646 -16.245 1.00 93.06 366 THR A CA 1
ATOM 2911 C C . THR A 1 366 ? 0.745 -0.107 -15.835 1.00 93.06 366 THR A C 1
ATOM 2913 O O . THR A 1 366 ? 0.240 -0.456 -14.769 1.00 93.06 366 THR A O 1
ATOM 2916 N N . GLN A 1 367 ? 0.100 0.693 -16.686 1.00 92.94 367 GLN A N 1
ATOM 2917 C CA . GLN A 1 367 ? -1.258 1.177 -16.438 1.00 92.94 367 GLN A CA 1
ATOM 2918 C C . GLN A 1 367 ? -2.264 0.022 -16.348 1.00 92.94 367 GLN A C 1
ATOM 2920 O O . GLN A 1 367 ? -3.149 0.054 -15.492 1.00 92.94 367 GLN A O 1
ATOM 2925 N N . GLN A 1 368 ? -2.119 -1.013 -17.180 1.00 93.25 368 GLN A N 1
ATOM 2926 C CA . GLN A 1 368 ? -2.946 -2.217 -17.105 1.00 93.25 368 GLN A CA 1
ATOM 2927 C C . GLN A 1 368 ? -2.777 -2.932 -15.759 1.00 93.25 368 GLN A C 1
ATOM 2929 O O . GLN A 1 368 ? -3.781 -3.264 -15.130 1.00 93.25 368 GLN A O 1
ATOM 2934 N N . LEU A 1 369 ? -1.541 -3.113 -15.282 1.00 91.12 369 LEU A N 1
ATOM 2935 C CA . LEU A 1 369 ? -1.284 -3.704 -13.966 1.00 91.12 369 LEU A CA 1
ATOM 2936 C C . LEU A 1 369 ? -1.899 -2.861 -12.835 1.00 91.12 369 LEU A C 1
ATOM 2938 O O . LEU A 1 369 ? -2.494 -3.412 -11.908 1.00 91.12 369 LEU A O 1
ATOM 2942 N N . ILE A 1 370 ? -1.802 -1.527 -12.913 1.00 89.69 370 ILE A N 1
ATOM 2943 C CA . ILE A 1 370 ? -2.380 -0.623 -11.904 1.00 89.69 370 ILE A CA 1
ATOM 2944 C C . ILE A 1 370 ? -3.906 -0.761 -11.873 1.00 89.69 370 ILE A C 1
ATOM 2946 O O . ILE A 1 370 ? -4.483 -0.864 -10.793 1.00 89.69 370 ILE A O 1
ATOM 2950 N N . ARG A 1 371 ? -4.563 -0.800 -13.040 1.00 90.12 371 ARG A N 1
ATOM 2951 C CA . ARG A 1 371 ? -6.022 -0.981 -13.139 1.00 90.12 371 ARG A CA 1
ATOM 2952 C C . ARG A 1 371 ? -6.463 -2.317 -12.544 1.00 90.12 371 ARG A C 1
ATOM 2954 O O . ARG A 1 371 ? -7.347 -2.332 -11.698 1.00 90.12 371 ARG A O 1
ATOM 2961 N N . GLN A 1 372 ? -5.772 -3.405 -12.887 1.00 88.56 372 GLN A N 1
ATOM 2962 C CA . GLN A 1 372 ? -6.050 -4.737 -12.336 1.00 88.56 372 GLN A CA 1
ATOM 2963 C C . GLN A 1 372 ? -5.922 -4.779 -10.803 1.00 88.56 372 GLN A C 1
ATOM 2965 O O . GLN A 1 372 ? -6.737 -5.413 -10.130 1.00 88.56 372 GLN A O 1
ATOM 2970 N N . SER A 1 373 ? -4.936 -4.071 -10.242 1.00 84.50 373 SER A N 1
ATOM 2971 C CA . SER A 1 373 ? -4.771 -3.935 -8.790 1.00 84.50 373 SER A CA 1
ATOM 2972 C C . SER A 1 373 ? -5.935 -3.172 -8.139 1.00 84.50 373 SER A C 1
ATOM 2974 O O . SER A 1 373 ? -6.429 -3.586 -7.090 1.00 84.50 373 SER A O 1
ATOM 2976 N N . VAL A 1 374 ? -6.407 -2.084 -8.758 1.00 85.25 374 VAL A N 1
ATOM 2977 C CA . VAL A 1 374 ? -7.528 -1.280 -8.239 1.00 85.25 374 VAL A CA 1
ATOM 2978 C C . VAL A 1 374 ? -8.850 -2.048 -8.310 1.00 85.25 374 VAL A C 1
ATOM 2980 O O . VAL A 1 374 ? -9.589 -2.071 -7.326 1.00 85.25 374 VAL A O 1
ATOM 2983 N N . ASP A 1 375 ? -9.128 -2.723 -9.425 1.00 83.81 375 ASP A N 1
ATOM 2984 C CA . ASP A 1 375 ? -10.364 -3.493 -9.612 1.00 83.81 375 ASP A CA 1
ATOM 2985 C C . ASP A 1 375 ? -10.468 -4.651 -8.605 1.00 83.81 375 ASP A C 1
ATOM 2987 O O . ASP A 1 375 ? -11.538 -4.914 -8.046 1.00 83.81 375 ASP A O 1
ATOM 2991 N N . SER A 1 376 ? -9.338 -5.298 -8.301 1.00 79.75 376 SER A N 1
ATOM 2992 C CA . SER A 1 376 ? -9.260 -6.349 -7.276 1.00 79.75 376 SER A CA 1
ATOM 2993 C C . SER A 1 376 ? -9.570 -5.800 -5.876 1.00 79.75 376 SER A C 1
ATOM 2995 O O . SER A 1 376 ? -10.291 -6.431 -5.103 1.00 79.75 376 SER A O 1
ATOM 2997 N N . ALA A 1 377 ? -9.100 -4.586 -5.562 1.00 79.44 377 ALA A N 1
ATOM 2998 C CA . ALA A 1 377 ? -9.379 -3.934 -4.284 1.00 79.44 377 ALA A CA 1
ATOM 2999 C C . ALA A 1 377 ? -10.857 -3.522 -4.133 1.00 79.44 377 ALA A C 1
ATOM 3001 O O . ALA A 1 377 ? -11.415 -3.652 -3.045 1.00 79.44 377 ALA A O 1
ATOM 3002 N N . ILE A 1 378 ? -11.500 -3.046 -5.208 1.00 81.94 378 ILE A N 1
ATOM 3003 C CA . ILE A 1 378 ? -12.908 -2.605 -5.190 1.00 81.94 378 ILE A CA 1
ATOM 3004 C C . ILE A 1 378 ? -13.862 -3.793 -5.082 1.00 81.94 378 ILE A C 1
ATOM 3006 O O . ILE A 1 378 ? -14.822 -3.755 -4.315 1.00 81.94 378 ILE A O 1
ATOM 3010 N N . THR A 1 379 ? -13.613 -4.850 -5.853 1.00 81.06 379 THR A N 1
ATOM 3011 C CA . THR A 1 379 ? -14.521 -6.004 -5.919 1.00 81.06 379 THR A CA 1
ATOM 3012 C C . THR A 1 379 ? -14.472 -6.875 -4.666 1.00 81.06 379 THR A C 1
ATOM 3014 O O . THR A 1 379 ? -15.315 -7.758 -4.509 1.00 81.06 379 THR A O 1
ATOM 3017 N N . GLY A 1 380 ? -13.493 -6.664 -3.774 1.00 70.38 380 GLY A N 1
ATOM 3018 C CA . GLY A 1 380 ? -13.281 -7.499 -2.589 1.00 70.38 380 GLY A CA 1
ATOM 3019 C C . GLY A 1 380 ? -13.020 -8.968 -2.932 1.00 70.38 380 GLY A C 1
ATOM 3020 O O . GLY A 1 380 ? -12.997 -9.822 -2.040 1.00 70.38 380 GLY A O 1
ATOM 3021 N N . ALA A 1 381 ? -12.836 -9.279 -4.220 1.00 70.56 381 ALA A N 1
ATOM 3022 C CA . ALA A 1 381 ? -12.487 -10.597 -4.676 1.00 70.56 381 ALA A CA 1
ATOM 3023 C C . ALA A 1 381 ? -11.105 -10.888 -4.102 1.00 70.56 381 ALA A C 1
ATOM 3025 O O . ALA A 1 381 ? -10.121 -10.237 -4.445 1.00 70.56 381 ALA A O 1
ATOM 3026 N N . LYS A 1 382 ? -11.030 -11.873 -3.203 1.00 55.34 382 LYS A N 1
ATOM 3027 C CA . LYS A 1 382 ? -9.766 -12.475 -2.776 1.00 55.34 382 LYS A CA 1
ATOM 3028 C C . LYS A 1 382 ? -9.164 -13.230 -3.962 1.00 55.34 382 LYS A C 1
ATOM 3030 O O . LYS A 1 382 ? -9.096 -14.455 -3.963 1.00 55.34 382 LYS A O 1
ATOM 3035 N N . THR A 1 383 ? -8.773 -12.523 -5.015 1.00 52.00 383 THR A N 1
ATOM 3036 C CA . THR A 1 383 ? -7.880 -13.074 -6.022 1.00 52.00 383 THR A CA 1
ATOM 3037 C C . THR A 1 383 ? -6.540 -13.223 -5.326 1.00 52.00 383 THR A C 1
ATOM 3039 O O . THR A 1 383 ? -5.822 -12.246 -5.128 1.00 52.00 383 THR A O 1
ATOM 3042 N N . ASN A 1 384 ? -6.243 -14.446 -4.891 1.00 50.53 384 ASN A N 1
ATOM 3043 C CA . ASN A 1 384 ? -5.082 -14.789 -4.068 1.00 50.53 384 ASN A CA 1
ATOM 3044 C C . ASN A 1 384 ? -3.713 -14.436 -4.697 1.00 50.53 384 ASN A C 1
ATOM 3046 O O . ASN A 1 384 ? -2.701 -14.618 -4.029 1.00 50.53 384 ASN A O 1
ATOM 3050 N N . ASP A 1 385 ? -3.662 -13.902 -5.924 1.00 51.81 385 ASP A N 1
ATOM 3051 C CA . ASP A 1 385 ? -2.429 -13.731 -6.705 1.00 51.81 385 ASP A CA 1
ATOM 3052 C C . ASP A 1 385 ? -2.181 -12.327 -7.305 1.00 51.81 385 ASP A C 1
ATOM 3054 O O . ASP A 1 385 ? -1.156 -12.150 -7.958 1.00 51.81 385 ASP A O 1
ATOM 3058 N N . LEU A 1 386 ? -3.053 -11.321 -7.113 1.00 52.62 386 LEU A N 1
ATOM 3059 C CA . LEU A 1 386 ? -2.967 -10.053 -7.880 1.00 52.62 386 LEU A CA 1
ATOM 3060 C C . LEU A 1 386 ? -2.721 -8.766 -7.076 1.00 52.62 386 LEU A C 1
ATOM 3062 O O . LEU A 1 386 ? -2.734 -7.678 -7.656 1.00 52.62 386 LEU A O 1
ATOM 3066 N N . ASP A 1 387 ? -2.403 -8.858 -5.783 1.00 61.97 387 ASP A N 1
ATOM 3067 C CA . ASP A 1 387 ? -1.837 -7.722 -5.036 1.00 61.97 387 ASP A CA 1
ATOM 3068 C C . ASP A 1 387 ? -0.372 -7.490 -5.467 1.00 61.97 387 ASP A C 1
ATOM 3070 O O . ASP A 1 387 ? 0.577 -7.747 -4.721 1.00 61.97 387 ASP A O 1
ATOM 3074 N N . ASN A 1 388 ? -0.195 -7.055 -6.711 1.00 72.94 388 ASN A N 1
ATOM 3075 C CA . ASN A 1 388 ? 1.089 -6.775 -7.336 1.00 72.94 388 ASN A CA 1
ATOM 3076 C C . ASN A 1 388 ? 1.609 -5.413 -6.858 1.00 72.94 388 ASN A C 1
ATOM 3078 O O . ASN A 1 388 ? 0.883 -4.418 -6.910 1.00 72.94 388 ASN A O 1
ATOM 3082 N N . PHE A 1 389 ? 2.877 -5.338 -6.446 1.00 77.44 389 PHE A N 1
ATOM 3083 C CA . PHE A 1 389 ? 3.527 -4.045 -6.199 1.00 77.44 389 PHE A CA 1
ATOM 3084 C C . PHE A 1 389 ? 4.046 -3.503 -7.511 1.00 77.44 389 PHE A C 1
ATOM 3086 O O . PHE A 1 389 ? 4.793 -4.193 -8.191 1.00 77.44 389 PHE A O 1
ATOM 3093 N N . ILE A 1 390 ? 3.635 -2.298 -7.889 1.00 83.31 390 ILE A N 1
ATOM 3094 C CA . ILE A 1 390 ? 3.961 -1.739 -9.201 1.00 83.31 390 ILE A CA 1
ATOM 3095 C C . ILE A 1 390 ? 4.738 -0.459 -8.985 1.00 83.31 390 ILE A C 1
ATOM 3097 O O . ILE A 1 390 ? 4.212 0.532 -8.480 1.00 83.31 390 ILE A O 1
ATOM 3101 N N . VAL A 1 391 ? 6.000 -0.497 -9.372 1.00 80.75 391 VAL A N 1
ATOM 3102 C CA . VAL A 1 391 ? 6.921 0.625 -9.325 1.00 80.75 391 VAL A CA 1
ATOM 3103 C C . VAL A 1 391 ? 7.159 1.064 -10.753 1.00 80.75 391 VAL A C 1
ATOM 3105 O O . VAL A 1 391 ? 7.613 0.269 -11.569 1.00 80.75 391 VAL A O 1
ATOM 3108 N N . ALA A 1 392 ? 6.849 2.316 -11.057 1.00 79.94 392 ALA A N 1
ATOM 3109 C CA . ALA A 1 392 ? 7.058 2.874 -12.384 1.00 79.94 392 ALA A CA 1
ATOM 3110 C C . ALA A 1 392 ? 7.985 4.077 -12.272 1.00 79.94 392 ALA A C 1
ATOM 3112 O O . ALA A 1 392 ? 7.691 5.033 -11.546 1.00 79.94 392 ALA A O 1
ATOM 3113 N N . HIS A 1 393 ? 9.113 4.021 -12.969 1.00 79.75 393 HIS A N 1
ATOM 3114 C CA . HIS A 1 393 ? 10.065 5.115 -13.035 1.00 79.75 393 HIS A CA 1
ATOM 3115 C C . HIS A 1 393 ? 10.357 5.459 -14.494 1.00 79.75 393 HIS A C 1
ATOM 3117 O O . HIS A 1 393 ? 10.704 4.587 -15.287 1.00 79.75 393 HIS A O 1
ATOM 3123 N N . VAL A 1 394 ? 10.198 6.735 -14.839 1.00 77.75 394 VAL A N 1
ATOM 3124 C CA . VAL A 1 394 ? 10.464 7.266 -16.178 1.00 77.75 394 VAL A CA 1
ATOM 3125 C C . VAL A 1 394 ? 11.660 8.200 -16.075 1.00 77.75 394 VAL A C 1
ATOM 3127 O O . VAL A 1 394 ? 11.576 9.253 -15.437 1.00 77.75 394 VAL A O 1
ATOM 3130 N N . VAL A 1 395 ? 12.771 7.818 -16.698 1.00 74.25 395 VAL A N 1
ATOM 3131 C CA . VAL A 1 395 ? 13.998 8.618 -16.701 1.00 74.25 395 VAL A CA 1
ATOM 3132 C C . VAL A 1 395 ? 13.820 9.774 -17.699 1.00 74.25 395 VAL A C 1
ATOM 3134 O O . VAL A 1 395 ? 13.579 9.543 -18.880 1.00 74.25 395 VAL A O 1
ATOM 3137 N N . GLY A 1 396 ? 13.914 11.030 -17.236 1.00 63.62 396 GLY A N 1
ATOM 3138 C CA . GLY A 1 396 ? 14.048 12.206 -18.119 1.00 63.62 396 GLY A CA 1
ATOM 3139 C C . GLY A 1 396 ? 12.887 13.213 -18.200 1.00 63.62 396 GLY A C 1
ATOM 3140 O O . GLY A 1 396 ? 12.939 14.096 -19.048 1.00 63.62 396 GLY A O 1
ATOM 3141 N N . GLN A 1 397 ? 11.855 13.153 -17.346 1.00 58.88 397 GLN A N 1
ATOM 3142 C CA . GLN A 1 397 ? 10.780 14.174 -17.355 1.00 58.88 397 GLN A CA 1
ATOM 3143 C C . GLN A 1 397 ? 11.057 15.434 -16.510 1.00 58.88 397 GLN A C 1
ATOM 3145 O O . GLN A 1 397 ? 10.331 16.422 -16.625 1.00 58.88 397 GLN A O 1
ATOM 3150 N N . ARG A 1 398 ? 12.087 15.439 -15.654 1.00 55.00 398 ARG A N 1
ATOM 3151 C CA . ARG A 1 398 ? 12.514 16.643 -14.920 1.00 55.00 398 ARG A CA 1
ATOM 3152 C C . ARG A 1 398 ? 13.594 17.337 -15.746 1.00 55.00 398 ARG A C 1
ATOM 3154 O O . ARG A 1 398 ? 14.677 16.788 -15.874 1.00 55.00 398 ARG A O 1
ATOM 3161 N N . GLY A 1 399 ? 13.251 18.485 -16.337 1.00 55.38 399 GLY A N 1
ATOM 3162 C CA . GLY A 1 399 ? 14.022 19.175 -17.383 1.00 55.38 399 GLY A CA 1
ATOM 3163 C C . GLY A 1 399 ? 15.545 19.211 -17.202 1.00 55.38 399 GLY A C 1
ATOM 3164 O O . GLY A 1 399 ? 16.025 19.307 -16.078 1.00 55.38 399 GLY A O 1
ATOM 3165 N N . ASP A 1 400 ? 16.259 19.137 -18.331 1.00 50.62 400 ASP A N 1
ATOM 3166 C CA . ASP A 1 400 ? 17.709 19.260 -18.603 1.00 50.62 400 ASP A CA 1
ATOM 3167 C C . ASP A 1 400 ? 18.727 18.555 -17.689 1.00 50.62 400 ASP A C 1
ATOM 3169 O O . ASP A 1 400 ? 19.900 18.447 -18.044 1.00 50.62 400 ASP A O 1
ATOM 3173 N N . LYS A 1 401 ? 18.330 18.018 -16.536 1.00 64.06 401 LYS A N 1
ATOM 3174 C CA . LYS A 1 401 ? 19.210 17.274 -15.641 1.00 64.06 401 LYS A CA 1
ATOM 3175 C C . LYS A 1 401 ? 18.974 15.788 -15.845 1.00 64.06 401 LYS A C 1
ATOM 3177 O O . LYS A 1 401 ? 17.916 15.261 -15.512 1.00 64.06 401 LYS A O 1
ATOM 3182 N N . HIS A 1 402 ? 19.990 15.116 -16.378 1.00 66.81 402 HIS A N 1
ATOM 3183 C CA . HIS A 1 402 ? 20.058 13.660 -16.385 1.00 66.81 402 HIS A CA 1
ATOM 3184 C C . HIS A 1 402 ? 19.819 13.140 -14.962 1.00 66.81 402 HIS A C 1
ATOM 3186 O O . HIS A 1 402 ? 20.567 13.474 -14.042 1.00 66.81 402 HIS A O 1
ATOM 3192 N N . ILE A 1 403 ? 18.761 12.346 -14.787 1.00 73.38 403 ILE A N 1
ATOM 3193 C CA . ILE A 1 403 ? 18.486 11.664 -13.522 1.00 73.38 403 ILE A CA 1
ATOM 3194 C C . ILE A 1 403 ? 19.610 10.651 -13.303 1.00 73.38 403 ILE A C 1
ATOM 3196 O O . ILE A 1 403 ? 19.915 9.832 -14.178 1.00 73.38 403 ILE A O 1
ATOM 3200 N N . GLY A 1 404 ? 20.251 10.735 -12.139 1.00 83.94 404 GLY A N 1
ATOM 3201 C CA . GLY A 1 404 ? 21.295 9.799 -11.751 1.00 83.94 404 GLY A CA 1
ATOM 3202 C C . GLY A 1 404 ? 20.730 8.391 -11.574 1.00 83.94 404 GLY A C 1
ATOM 3203 O O . GLY A 1 404 ? 19.607 8.204 -11.111 1.00 83.94 404 GLY A O 1
ATOM 3204 N N . ALA A 1 405 ? 21.539 7.389 -11.897 1.00 85.50 405 ALA A N 1
ATOM 3205 C CA . ALA A 1 405 ? 21.268 5.988 -11.589 1.00 85.50 405 ALA A CA 1
ATOM 3206 C C . ALA A 1 405 ? 20.875 5.771 -10.114 1.00 85.50 405 ALA A C 1
ATOM 3208 O O . ALA A 1 405 ? 19.979 4.992 -9.792 1.00 85.50 405 ALA A O 1
ATOM 3209 N N . GLU A 1 406 ? 21.550 6.496 -9.225 1.00 87.25 406 GLU A N 1
ATOM 3210 C CA . GLU A 1 406 ? 21.320 6.499 -7.788 1.00 87.25 406 GLU A CA 1
ATOM 3211 C C . GLU A 1 406 ? 19.914 7.024 -7.449 1.00 87.25 406 GLU A C 1
ATOM 3213 O O . GLU A 1 406 ? 19.190 6.377 -6.694 1.00 87.25 406 GLU A O 1
ATOM 3218 N N . GLU A 1 407 ? 19.486 8.126 -8.080 1.00 85.31 407 GLU A N 1
ATOM 3219 C CA . GLU A 1 407 ? 18.148 8.714 -7.901 1.00 85.31 407 GLU A CA 1
ATOM 3220 C C . GLU A 1 407 ? 17.049 7.771 -8.417 1.00 85.31 407 GLU A C 1
ATOM 3222 O O . GLU A 1 407 ? 16.000 7.650 -7.786 1.00 85.31 407 GLU A O 1
ATOM 3227 N N . ALA A 1 408 ? 17.289 7.041 -9.512 1.00 86.50 408 ALA A N 1
ATOM 3228 C CA . ALA A 1 408 ? 16.344 6.040 -10.008 1.00 86.50 408 ALA A CA 1
ATOM 3229 C C . ALA A 1 408 ? 16.148 4.887 -9.004 1.00 86.50 408 ALA A C 1
ATOM 3231 O O . ALA A 1 408 ? 15.010 4.512 -8.708 1.00 86.50 408 ALA A O 1
ATOM 3232 N N . LEU A 1 409 ? 17.235 4.349 -8.434 1.00 90.19 409 LEU A N 1
ATOM 3233 C CA . LEU A 1 409 ? 17.161 3.296 -7.412 1.00 90.19 409 LEU A CA 1
ATOM 3234 C C . LEU A 1 409 ? 16.529 3.798 -6.105 1.00 90.19 409 LEU A C 1
ATOM 3236 O O . LEU A 1 409 ? 15.718 3.088 -5.510 1.00 90.19 409 LEU A O 1
ATOM 3240 N N . GLU A 1 410 ? 16.852 5.021 -5.675 1.00 88.12 410 GLU A N 1
ATOM 3241 C CA . GLU A 1 410 ? 16.222 5.671 -4.518 1.00 88.12 410 GLU A CA 1
ATOM 3242 C C . GLU A 1 410 ? 14.721 5.866 -4.734 1.00 88.12 410 GLU A C 1
ATOM 3244 O O . GLU A 1 410 ? 13.919 5.536 -3.858 1.00 88.12 410 GLU A O 1
ATOM 3249 N N . ALA A 1 411 ? 14.324 6.333 -5.921 1.00 87.25 411 ALA A N 1
ATOM 3250 C CA . ALA A 1 411 ? 12.925 6.494 -6.275 1.00 87.25 411 ALA A CA 1
ATOM 3251 C C . ALA A 1 411 ? 12.197 5.150 -6.212 1.00 87.25 411 ALA A C 1
ATOM 3253 O O . ALA A 1 411 ? 11.126 5.085 -5.614 1.00 87.25 411 ALA A O 1
ATOM 3254 N N . ILE A 1 412 ? 12.778 4.081 -6.773 1.00 90.81 412 ILE A N 1
ATOM 3255 C CA . ILE A 1 412 ? 12.228 2.717 -6.711 1.00 90.81 412 ILE A CA 1
ATOM 3256 C C . ILE A 1 412 ? 12.053 2.265 -5.257 1.00 90.81 412 ILE A C 1
ATOM 3258 O O . ILE A 1 412 ? 10.972 1.802 -4.891 1.00 90.81 412 ILE A O 1
ATOM 3262 N N . ALA A 1 413 ? 13.078 2.444 -4.420 1.00 91.88 413 ALA A N 1
ATOM 3263 C CA . ALA A 1 413 ? 13.027 2.105 -3.001 1.00 91.88 413 ALA A CA 1
ATOM 3264 C C . ALA A 1 413 ? 11.907 2.867 -2.264 1.00 91.88 413 ALA A C 1
ATOM 3266 O O . ALA A 1 413 ? 11.135 2.245 -1.530 1.00 91.88 413 ALA A O 1
ATOM 3267 N N . ASP A 1 414 ? 11.755 4.177 -2.504 1.00 89.19 414 ASP A N 1
ATOM 3268 C CA . ASP A 1 414 ? 10.669 4.983 -1.925 1.00 89.19 414 ASP A CA 1
ATOM 3269 C C . ASP A 1 414 ? 9.288 4.473 -2.357 1.00 89.19 414 ASP A C 1
ATOM 3271 O O . ASP A 1 414 ? 8.400 4.344 -1.512 1.00 89.19 414 ASP A O 1
ATOM 3275 N N . GLN A 1 415 ? 9.096 4.118 -3.639 1.00 90.44 415 GLN A N 1
ATOM 3276 C CA . GLN A 1 415 ? 7.795 3.605 -4.093 1.00 90.44 415 GLN A CA 1
ATOM 3277 C C . GLN A 1 415 ? 7.449 2.271 -3.423 1.00 90.44 415 GLN A C 1
ATOM 3279 O O . GLN A 1 415 ? 6.289 2.061 -3.064 1.00 90.44 415 GLN A O 1
ATOM 3284 N N . ILE A 1 416 ? 8.430 1.382 -3.232 1.00 91.12 416 ILE A N 1
ATOM 3285 C CA . ILE A 1 416 ? 8.203 0.089 -2.571 1.00 91.12 416 ILE A CA 1
ATOM 3286 C C . ILE A 1 416 ? 7.854 0.304 -1.100 1.00 91.12 416 ILE A C 1
ATOM 3288 O O . ILE A 1 416 ? 6.855 -0.241 -0.636 1.00 91.12 416 ILE A O 1
ATOM 3292 N N . ILE A 1 417 ? 8.610 1.136 -0.376 1.00 90.12 417 ILE A N 1
ATOM 3293 C CA . ILE A 1 417 ? 8.329 1.447 1.036 1.00 90.12 417 ILE A CA 1
ATOM 3294 C C . ILE A 1 417 ? 6.946 2.092 1.189 1.00 90.12 417 ILE A C 1
ATOM 3296 O O . ILE A 1 417 ? 6.192 1.742 2.097 1.00 90.12 417 ILE A O 1
ATOM 3300 N N . GLU A 1 418 ? 6.580 3.014 0.295 1.00 87.75 418 GLU A N 1
ATOM 3301 C CA . GLU A 1 418 ? 5.266 3.657 0.320 1.00 87.75 418 GLU A CA 1
ATOM 3302 C C . GLU A 1 418 ? 4.125 2.650 0.126 1.00 87.75 418 GLU A C 1
ATOM 3304 O O . GLU A 1 418 ? 3.096 2.749 0.801 1.00 87.75 418 GLU A O 1
ATOM 3309 N N . GLN A 1 419 ? 4.308 1.674 -0.767 1.00 86.69 419 GLN A N 1
ATOM 3310 C CA . GLN A 1 419 ? 3.332 0.611 -1.007 1.00 86.69 419 GLN A CA 1
ATOM 3311 C C . GLN A 1 419 ? 3.341 -0.460 0.089 1.00 86.69 419 GLN A C 1
ATOM 3313 O O . GLN A 1 419 ? 2.308 -1.088 0.321 1.00 86.69 419 GLN A O 1
ATOM 3318 N N . GLN A 1 420 ? 4.468 -0.664 0.775 1.00 84.81 420 GLN A N 1
ATOM 3319 C CA . GLN A 1 420 ? 4.681 -1.711 1.774 1.00 84.81 420 GLN A CA 1
ATOM 3320 C C . GLN A 1 420 ? 5.215 -1.162 3.093 1.00 84.81 420 GLN A C 1
ATOM 3322 O O . GLN A 1 420 ? 6.337 -1.434 3.515 1.00 84.81 420 GLN A O 1
ATOM 3327 N N . ARG A 1 421 ? 4.336 -0.479 3.830 1.00 81.12 421 ARG A N 1
ATOM 3328 C CA . ARG A 1 421 ? 4.641 0.043 5.175 1.00 81.12 421 ARG A CA 1
ATOM 3329 C C . ARG A 1 421 ? 5.092 -1.041 6.160 1.00 81.12 421 ARG A C 1
ATOM 3331 O O . ARG A 1 421 ? 5.829 -0.759 7.098 1.00 81.12 421 ARG 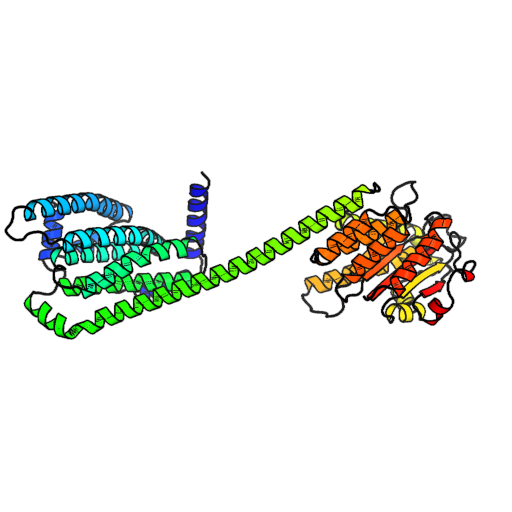A O 1
ATOM 3338 N N . CYS A 1 422 ? 4.685 -2.294 5.940 1.00 81.25 422 CYS A N 1
ATOM 3339 C CA . CYS A 1 422 ? 5.074 -3.410 6.798 1.00 81.25 422 CYS A CA 1
ATOM 3340 C C . CYS A 1 422 ? 6.568 -3.758 6.731 1.00 81.25 422 CYS A C 1
ATOM 3342 O O . CYS A 1 422 ? 7.059 -4.381 7.671 1.00 81.25 422 CYS A O 1
ATOM 3344 N N . VAL A 1 423 ? 7.293 -3.333 5.685 1.00 84.62 423 VAL A N 1
ATOM 3345 C CA . VAL A 1 423 ? 8.750 -3.533 5.542 1.00 84.62 423 VAL A CA 1
ATOM 3346 C C . VAL A 1 423 ? 9.514 -3.007 6.762 1.00 84.62 423 VAL A C 1
ATOM 3348 O O . VAL A 1 423 ? 10.539 -3.564 7.144 1.00 84.62 423 VAL A O 1
ATOM 3351 N N . LEU A 1 424 ? 8.982 -1.976 7.424 1.00 82.69 424 LEU A N 1
ATOM 3352 C CA . LEU A 1 424 ? 9.629 -1.297 8.548 1.00 82.69 424 LEU A CA 1
ATOM 3353 C C . LEU A 1 424 ? 9.110 -1.730 9.925 1.00 82.69 424 LEU A C 1
ATOM 3355 O O . LEU A 1 424 ? 9.559 -1.201 10.937 1.00 82.69 424 LEU A O 1
ATOM 3359 N N . ARG A 1 425 ? 8.199 -2.712 9.998 1.00 82.00 425 ARG A N 1
ATOM 3360 C CA . ARG A 1 425 ? 7.633 -3.182 11.280 1.00 82.00 425 ARG A CA 1
ATOM 3361 C C . ARG A 1 425 ? 8.674 -3.798 12.204 1.00 82.00 425 ARG A C 1
ATOM 3363 O O . ARG A 1 425 ? 8.576 -3.697 13.425 1.00 82.00 425 ARG A O 1
ATOM 3370 N N . ARG A 1 426 ? 9.660 -4.496 11.636 1.00 84.88 426 ARG A N 1
ATOM 3371 C CA . ARG A 1 426 ? 10.729 -5.134 12.409 1.00 84.88 426 ARG A CA 1
ATOM 3372 C C . ARG A 1 426 ? 11.822 -4.113 12.671 1.00 84.88 426 ARG A C 1
ATOM 3374 O O . ARG A 1 426 ? 12.521 -3.722 11.744 1.00 84.88 426 ARG A O 1
ATOM 3381 N N . ARG A 1 427 ? 12.014 -3.747 13.940 1.00 82.81 427 ARG A N 1
ATOM 3382 C CA . ARG A 1 427 ? 13.013 -2.751 14.355 1.00 82.81 427 ARG A CA 1
ATOM 3383 C C . ARG A 1 427 ? 14.416 -3.046 13.815 1.00 82.81 427 ARG A C 1
ATOM 3385 O O . ARG A 1 427 ? 15.037 -2.160 13.252 1.00 82.81 427 ARG A O 1
ATOM 3392 N N . SER A 1 428 ? 14.868 -4.300 13.887 1.00 87.56 428 SER A N 1
ATOM 3393 C CA . SER A 1 428 ? 16.176 -4.699 13.349 1.00 87.56 428 SER A CA 1
ATOM 3394 C C . SER A 1 428 ? 16.297 -4.497 11.834 1.00 87.56 428 SER A C 1
ATOM 3396 O O . SER A 1 428 ? 17.348 -4.081 11.354 1.00 87.56 428 SER A O 1
ATOM 3398 N N . ALA A 1 429 ? 15.225 -4.754 11.079 1.00 87.81 429 ALA A N 1
ATOM 3399 C CA . ALA A 1 429 ? 15.197 -4.508 9.641 1.00 87.81 429 ALA A CA 1
ATOM 3400 C C . ALA A 1 429 ? 15.147 -3.006 9.336 1.00 87.81 429 ALA A C 1
ATOM 3402 O O . ALA A 1 429 ? 15.869 -2.545 8.459 1.00 87.81 429 ALA A O 1
ATOM 3403 N N . ALA A 1 430 ? 14.355 -2.238 10.089 1.00 87.62 430 ALA A N 1
ATOM 3404 C CA . ALA A 1 430 ? 14.279 -0.788 9.952 1.00 87.62 430 ALA A CA 1
ATOM 3405 C C . ALA A 1 430 ? 15.636 -0.117 10.223 1.00 87.62 430 ALA A C 1
ATOM 3407 O O . ALA A 1 430 ? 16.047 0.740 9.443 1.00 87.62 430 ALA A O 1
ATOM 3408 N N . ASP A 1 431 ? 16.360 -0.541 11.262 1.00 88.62 431 ASP A N 1
ATOM 3409 C CA . ASP A 1 431 ? 17.696 -0.030 11.588 1.00 88.62 431 ASP A CA 1
ATOM 3410 C C . ASP A 1 431 ? 18.706 -0.360 10.472 1.00 88.62 431 ASP A C 1
ATOM 3412 O O . ASP A 1 431 ? 19.465 0.510 10.042 1.00 88.62 431 ASP A O 1
ATOM 3416 N N . HIS A 1 432 ? 18.670 -1.585 9.933 1.00 92.25 432 HIS A N 1
ATOM 3417 C CA . HIS A 1 432 ? 19.540 -1.996 8.827 1.00 92.25 432 HIS A CA 1
ATOM 3418 C C . HIS A 1 432 ? 19.237 -1.247 7.519 1.00 92.25 432 HIS A C 1
ATOM 3420 O O . HIS A 1 432 ? 20.149 -0.729 6.878 1.00 92.25 432 HIS A O 1
ATOM 3426 N N . ILE A 1 433 ? 17.959 -1.131 7.147 1.00 91.94 433 ILE A N 1
ATOM 3427 C CA . ILE A 1 433 ? 17.507 -0.359 5.980 1.00 91.94 433 ILE A CA 1
ATOM 3428 C C . ILE A 1 433 ? 17.905 1.111 6.141 1.00 91.94 433 ILE A C 1
ATOM 3430 O O . ILE A 1 433 ? 18.385 1.728 5.197 1.00 91.94 433 ILE A O 1
ATOM 3434 N N . THR A 1 434 ? 17.763 1.664 7.345 1.00 89.69 434 THR A N 1
ATOM 3435 C CA . THR A 1 434 ? 18.172 3.038 7.653 1.00 89.69 434 THR A CA 1
ATOM 3436 C C . THR A 1 434 ? 19.674 3.237 7.476 1.00 89.69 434 THR A C 1
ATOM 3438 O O . THR A 1 434 ? 20.082 4.235 6.896 1.00 89.69 434 THR A O 1
ATOM 3441 N N . PHE A 1 435 ? 20.492 2.291 7.936 1.00 92.06 435 PHE A N 1
ATOM 3442 C CA . PHE A 1 435 ? 21.940 2.334 7.745 1.00 92.06 435 PHE A CA 1
ATOM 3443 C C . PHE A 1 435 ? 22.324 2.291 6.256 1.00 92.06 435 PHE A C 1
ATOM 3445 O O . PHE A 1 435 ? 23.139 3.089 5.803 1.00 92.06 435 PHE A O 1
ATOM 3452 N N . LEU A 1 436 ? 21.696 1.409 5.470 1.00 92.50 436 LEU A N 1
ATOM 3453 C CA . LEU A 1 436 ? 21.932 1.324 4.022 1.00 92.50 436 LEU A CA 1
ATOM 3454 C C . LEU A 1 436 ? 21.433 2.569 3.269 1.00 92.50 436 LEU A C 1
ATOM 3456 O O . LEU A 1 436 ? 22.023 2.964 2.264 1.00 92.50 436 LEU A O 1
ATOM 3460 N N . ALA A 1 437 ? 20.379 3.218 3.771 1.00 89.69 437 ALA A N 1
ATOM 3461 C CA . ALA A 1 437 ? 19.853 4.471 3.237 1.00 89.69 437 ALA A CA 1
ATOM 3462 C C . ALA A 1 437 ? 20.814 5.661 3.403 1.00 89.69 437 ALA A C 1
ATOM 3464 O O . ALA A 1 437 ? 20.669 6.646 2.681 1.00 89.69 437 ALA A O 1
ATOM 3465 N N . ASP A 1 438 ? 21.814 5.568 4.277 1.00 89.75 438 ASP A N 1
ATOM 3466 C CA . ASP A 1 438 ? 22.844 6.599 4.422 1.00 89.75 438 ASP A CA 1
ATOM 3467 C C . ASP A 1 438 ? 24.035 6.376 3.458 1.00 89.75 438 ASP A C 1
ATOM 3469 O O . ASP A 1 438 ? 24.905 7.239 3.341 1.00 89.75 438 ASP A O 1
ATOM 3473 N N . SER A 1 439 ? 24.082 5.251 2.726 1.00 90.75 439 SER A N 1
ATOM 3474 C CA . SER A 1 439 ? 25.149 4.993 1.751 1.00 90.75 439 SER A CA 1
ATOM 3475 C C . SER A 1 439 ? 24.970 5.827 0.474 1.00 90.75 439 SER A C 1
ATOM 3477 O O . SER A 1 439 ? 23.929 5.709 -0.178 1.00 90.75 439 SER A O 1
ATOM 3479 N N . PRO A 1 440 ? 25.982 6.612 0.053 1.00 88.81 440 PRO A N 1
ATOM 3480 C CA . PRO A 1 440 ? 25.921 7.408 -1.173 1.00 88.81 440 PRO A CA 1
ATOM 3481 C C . PRO A 1 440 ? 26.278 6.604 -2.434 1.00 88.81 440 PRO A C 1
ATOM 3483 O O . PRO A 1 440 ? 26.240 7.144 -3.536 1.00 88.81 440 PRO A O 1
ATOM 3486 N N . THR A 1 441 ? 26.695 5.340 -2.297 1.00 92.31 441 THR A N 1
ATOM 3487 C CA . THR A 1 441 ? 27.161 4.531 -3.429 1.00 92.31 441 THR A CA 1
ATOM 3488 C C . THR A 1 441 ? 26.012 3.802 -4.110 1.00 92.31 441 THR A C 1
ATOM 3490 O O . THR A 1 441 ? 25.046 3.381 -3.470 1.00 92.31 441 THR A O 1
ATOM 3493 N N . LEU A 1 442 ? 26.148 3.576 -5.417 1.00 90.38 442 LEU A N 1
ATOM 3494 C CA . LEU A 1 442 ? 25.170 2.825 -6.199 1.00 90.38 442 LEU A CA 1
ATOM 3495 C C . LEU A 1 442 ? 24.986 1.388 -5.668 1.00 90.38 442 LEU A C 1
ATOM 3497 O O . LEU A 1 442 ? 23.861 0.902 -5.579 1.00 90.38 442 LEU A O 1
ATOM 3501 N N . GLU A 1 443 ? 26.065 0.731 -5.230 1.00 94.25 443 GLU A N 1
ATOM 3502 C CA . GLU A 1 443 ? 26.012 -0.581 -4.568 1.00 94.25 443 GLU A CA 1
ATOM 3503 C C . GLU A 1 443 ? 25.236 -0.520 -3.255 1.00 94.25 443 GLU A C 1
ATOM 3505 O O . GLU A 1 443 ? 24.450 -1.419 -2.970 1.00 94.25 443 GLU A O 1
ATOM 3510 N N . GLY A 1 444 ? 25.421 0.544 -2.468 1.00 93.38 444 GLY A N 1
ATOM 3511 C CA . GLY A 1 444 ? 24.658 0.770 -1.246 1.00 93.38 444 GLY A CA 1
ATOM 3512 C C . GLY A 1 444 ? 23.164 0.920 -1.524 1.00 93.38 444 GLY A C 1
ATOM 3513 O O . GLY A 1 444 ? 22.351 0.337 -0.810 1.00 93.38 444 GLY A O 1
ATOM 3514 N N . ARG A 1 445 ? 22.792 1.619 -2.607 1.00 92.19 445 ARG A N 1
ATOM 3515 C CA . ARG A 1 445 ? 21.392 1.736 -3.058 1.00 92.19 445 ARG A CA 1
ATOM 3516 C C . ARG A 1 445 ? 20.815 0.408 -3.539 1.00 92.19 445 ARG A C 1
ATOM 3518 O O . ARG A 1 445 ? 19.666 0.097 -3.233 1.00 92.19 445 ARG A O 1
ATOM 3525 N N . ALA A 1 446 ? 21.604 -0.405 -4.236 1.00 93.94 446 ALA A N 1
ATOM 3526 C CA . ALA A 1 446 ? 21.192 -1.756 -4.597 1.00 93.94 446 ALA A CA 1
ATOM 3527 C C . ALA A 1 446 ? 20.999 -2.629 -3.342 1.00 93.94 446 ALA A C 1
ATOM 3529 O O . ALA A 1 446 ? 19.956 -3.255 -3.184 1.00 93.94 446 ALA A O 1
ATOM 3530 N N . GLN A 1 447 ? 21.942 -2.619 -2.397 1.00 95.38 447 GLN A N 1
ATOM 3531 C CA . GLN A 1 447 ? 21.809 -3.351 -1.131 1.00 95.38 447 GLN A CA 1
ATOM 3532 C C . GLN A 1 447 ? 20.591 -2.894 -0.322 1.00 95.38 447 GLN A C 1
ATOM 3534 O O . GLN A 1 447 ? 19.873 -3.731 0.221 1.00 95.38 447 GLN A O 1
ATOM 3539 N N . LEU A 1 448 ? 20.321 -1.586 -0.284 1.00 94.00 448 LEU A N 1
ATOM 3540 C CA . LEU A 1 448 ? 19.110 -1.023 0.309 1.00 94.00 448 LEU A CA 1
ATOM 3541 C C . LEU A 1 448 ? 17.853 -1.623 -0.332 1.00 94.00 448 LEU A C 1
ATOM 3543 O O . LEU A 1 448 ? 16.964 -2.094 0.375 1.00 94.00 448 LEU A O 1
ATOM 3547 N N . LEU A 1 449 ? 17.785 -1.626 -1.665 1.00 94.50 449 LEU A N 1
ATOM 3548 C CA . LEU A 1 449 ? 16.651 -2.172 -2.404 1.00 94.50 449 LEU A CA 1
ATOM 3549 C C . LEU A 1 449 ? 16.479 -3.676 -2.141 1.00 94.50 449 LEU A C 1
ATOM 3551 O O . LEU A 1 449 ? 15.360 -4.126 -1.906 1.00 94.50 449 LEU A O 1
ATOM 3555 N N . LEU A 1 450 ? 17.573 -4.440 -2.086 1.00 95.69 450 LEU A N 1
ATOM 3556 C CA . LEU A 1 450 ? 17.540 -5.856 -1.714 1.00 95.69 450 LEU A CA 1
ATOM 3557 C C . LEU A 1 450 ? 17.006 -6.059 -0.291 1.00 95.69 450 LEU A C 1
ATOM 3559 O O . LEU A 1 450 ? 16.137 -6.900 -0.081 1.00 95.69 450 LEU A O 1
ATOM 3563 N N . ALA A 1 451 ? 17.477 -5.265 0.675 1.00 95.25 451 ALA A N 1
ATOM 3564 C CA . ALA A 1 451 ? 17.027 -5.337 2.061 1.00 95.25 451 ALA A CA 1
ATOM 3565 C C . ALA A 1 451 ? 15.527 -5.026 2.195 1.00 95.25 451 ALA A C 1
ATOM 3567 O O . ALA A 1 451 ? 14.832 -5.689 2.963 1.00 95.25 451 ALA A O 1
ATOM 3568 N N . ILE A 1 452 ? 15.015 -4.061 1.422 1.00 94.12 452 ILE A N 1
ATOM 3569 C CA . ILE A 1 452 ? 13.583 -3.733 1.348 1.00 94.12 452 ILE A CA 1
ATOM 3570 C C . ILE A 1 452 ? 12.789 -4.900 0.746 1.00 94.12 452 ILE A C 1
ATOM 3572 O O . ILE A 1 452 ? 11.776 -5.316 1.313 1.00 94.12 452 ILE A O 1
ATOM 3576 N N . LEU A 1 453 ? 13.251 -5.448 -0.382 1.00 94.00 453 LEU A N 1
ATOM 3577 C CA . LEU A 1 453 ? 12.607 -6.573 -1.067 1.00 94.00 453 LEU A CA 1
ATOM 3578 C C . LEU A 1 453 ? 12.558 -7.831 -0.190 1.00 94.00 453 LEU A C 1
ATOM 3580 O O . LEU A 1 453 ? 11.548 -8.528 -0.183 1.00 94.00 453 LEU A O 1
ATOM 3584 N N . ASP A 1 454 ? 13.598 -8.084 0.603 1.00 93.69 454 ASP A N 1
ATOM 3585 C CA . ASP A 1 454 ? 13.670 -9.213 1.538 1.00 93.69 454 ASP A CA 1
ATOM 3586 C C . ASP A 1 454 ? 12.656 -9.124 2.693 1.00 93.69 454 ASP A C 1
ATOM 3588 O O . ASP A 1 454 ? 12.324 -10.144 3.299 1.00 93.69 454 ASP A O 1
ATOM 3592 N N . GLN A 1 455 ? 12.158 -7.924 3.012 1.00 92.69 455 GLN A N 1
ATOM 3593 C CA . GLN A 1 455 ? 11.089 -7.731 4.000 1.00 92.69 455 GLN A CA 1
ATOM 3594 C C . GLN A 1 455 ? 9.691 -7.678 3.375 1.00 92.69 455 GLN A C 1
ATOM 3596 O O . GLN A 1 455 ? 8.696 -7.644 4.107 1.00 92.69 455 GLN A O 1
ATOM 3601 N N . CYS A 1 456 ? 9.588 -7.636 2.046 1.00 91.00 456 CYS A N 1
ATOM 3602 C CA . CYS A 1 456 ? 8.293 -7.655 1.386 1.00 91.00 456 CYS A CA 1
ATOM 3603 C C . CYS A 1 456 ? 7.624 -9.028 1.588 1.00 91.00 456 CYS A C 1
ATOM 3605 O O . CYS A 1 456 ? 8.304 -10.058 1.641 1.00 91.00 456 CYS A O 1
ATOM 3607 N N . PRO A 1 457 ? 6.284 -9.083 1.698 1.00 87.75 457 PRO A N 1
ATOM 3608 C CA . PRO A 1 457 ? 5.566 -10.353 1.666 1.00 87.75 457 PRO A CA 1
ATOM 3609 C C . PRO A 1 457 ? 5.869 -11.100 0.351 1.00 87.75 457 PRO A C 1
ATOM 3611 O O . PRO A 1 457 ? 6.305 -10.467 -0.611 1.00 87.75 457 PRO A O 1
ATOM 3614 N N . PRO A 1 458 ? 5.619 -12.423 0.269 1.00 87.94 458 PRO A N 1
ATOM 3615 C CA . PRO A 1 458 ? 5.921 -13.261 -0.901 1.00 87.94 458 PRO A CA 1
ATOM 3616 C C . PRO A 1 458 ? 4.966 -12.986 -2.081 1.00 87.94 458 PRO A C 1
ATOM 3618 O O . PRO A 1 458 ? 4.291 -13.875 -2.593 1.00 87.94 458 PRO A O 1
ATOM 3621 N N . ARG A 1 459 ? 4.882 -11.725 -2.492 1.00 87.81 459 ARG A N 1
ATOM 3622 C CA . ARG A 1 459 ? 4.069 -11.193 -3.581 1.00 87.81 459 ARG A CA 1
ATOM 3623 C C . ARG A 1 459 ? 4.998 -10.665 -4.672 1.00 87.81 459 ARG A C 1
ATOM 3625 O O . ARG A 1 459 ? 6.128 -10.271 -4.369 1.00 87.81 459 ARG A O 1
ATOM 3632 N N . PRO A 1 460 ? 4.559 -10.667 -5.935 1.00 90.88 460 PRO A N 1
ATOM 3633 C CA . PRO A 1 460 ? 5.372 -10.152 -7.021 1.00 90.88 460 PRO A CA 1
ATOM 3634 C C . PRO A 1 460 ? 5.517 -8.625 -6.950 1.00 90.88 460 PRO A C 1
ATOM 3636 O O . PRO A 1 460 ? 4.538 -7.882 -6.857 1.00 90.88 460 PRO A O 1
ATOM 3639 N N . VAL A 1 461 ? 6.765 -8.166 -7.017 1.00 94.31 461 VAL A N 1
ATOM 3640 C CA . VAL A 1 461 ? 7.142 -6.760 -7.182 1.00 94.31 461 VAL A CA 1
ATOM 3641 C C . VAL A 1 461 ? 7.498 -6.544 -8.647 1.00 94.31 461 VAL A C 1
ATOM 3643 O O . VAL A 1 461 ? 8.481 -7.094 -9.137 1.00 94.31 461 VAL A O 1
ATOM 3646 N N . PHE A 1 462 ? 6.697 -5.749 -9.343 1.00 95.62 462 PHE A N 1
ATOM 3647 C CA . PHE A 1 462 ? 6.928 -5.299 -10.707 1.00 95.62 462 PHE A CA 1
ATOM 3648 C C . PHE A 1 462 ? 7.610 -3.934 -10.689 1.00 95.62 462 PHE A C 1
ATOM 3650 O O . PHE A 1 462 ? 7.081 -2.973 -10.134 1.00 95.62 462 PHE A O 1
ATOM 3657 N N . VAL A 1 463 ? 8.774 -3.842 -11.320 1.00 95.75 463 VAL A N 1
ATOM 3658 C CA . VAL A 1 463 ? 9.539 -2.606 -11.475 1.00 95.75 463 VAL A CA 1
ATOM 3659 C C . VAL A 1 463 ? 9.668 -2.307 -12.961 1.00 95.75 463 VAL A C 1
ATOM 3661 O O . VAL A 1 463 ? 10.370 -3.017 -13.675 1.00 95.75 463 VAL A O 1
ATOM 3664 N N . LEU A 1 464 ? 8.994 -1.263 -13.432 1.00 95.25 464 LEU A N 1
ATOM 3665 C CA . LEU A 1 464 ? 9.199 -0.685 -14.753 1.00 95.25 464 LEU A CA 1
ATOM 3666 C C . LEU A 1 464 ? 10.212 0.457 -14.644 1.00 95.25 464 LEU A C 1
ATOM 3668 O O . LEU A 1 464 ? 9.987 1.415 -13.900 1.00 95.25 464 LEU A O 1
ATOM 3672 N N . ILE A 1 465 ? 11.270 0.389 -15.450 1.00 94.88 465 ILE A N 1
ATOM 3673 C CA . ILE A 1 465 ? 12.181 1.512 -15.675 1.00 94.88 465 ILE A CA 1
ATOM 3674 C C . ILE A 1 465 ? 12.179 1.838 -17.167 1.00 94.88 465 ILE A C 1
ATOM 3676 O O . ILE A 1 465 ? 12.710 1.088 -17.990 1.00 94.88 465 ILE A O 1
ATOM 3680 N N . ASP A 1 466 ? 11.554 2.956 -17.513 1.00 94.25 466 ASP A N 1
ATOM 3681 C CA . ASP A 1 466 ? 11.497 3.446 -18.884 1.00 94.25 466 ASP A CA 1
ATOM 3682 C C . ASP A 1 466 ? 12.691 4.361 -19.165 1.00 94.25 466 ASP A C 1
ATOM 3684 O O . ASP A 1 466 ? 12.941 5.310 -18.415 1.00 94.25 466 ASP A O 1
ATOM 3688 N N . ARG A 1 467 ? 13.396 4.077 -20.267 1.00 91.94 467 ARG A N 1
ATOM 3689 C CA . ARG A 1 467 ? 14.513 4.872 -20.794 1.00 91.94 467 ARG A CA 1
ATOM 3690 C C . ARG A 1 467 ? 15.733 4.963 -19.888 1.00 91.94 467 ARG A C 1
ATOM 3692 O O . ARG A 1 467 ? 16.349 6.021 -19.765 1.00 91.94 467 ARG A O 1
ATOM 3699 N N . LEU A 1 468 ? 16.134 3.834 -19.300 1.00 90.56 468 LEU A N 1
ATOM 3700 C CA . LEU A 1 468 ? 17.368 3.760 -18.511 1.00 90.56 468 LEU A CA 1
ATOM 3701 C C . LEU A 1 468 ? 18.618 4.139 -19.337 1.00 90.56 468 LEU A C 1
ATOM 3703 O O . LEU A 1 468 ? 19.601 4.589 -18.759 1.00 90.56 468 LEU A O 1
ATOM 3707 N N . ASP A 1 469 ? 18.557 4.055 -20.675 1.00 89.62 469 ASP A N 1
ATOM 3708 C CA . ASP A 1 469 ? 19.593 4.560 -21.593 1.00 89.62 469 ASP A CA 1
ATOM 3709 C C . ASP A 1 469 ? 19.872 6.068 -21.488 1.00 89.62 469 ASP A C 1
ATOM 3711 O O . ASP A 1 469 ? 20.901 6.521 -21.975 1.00 89.62 469 ASP A O 1
ATOM 3715 N N . LEU A 1 470 ? 18.978 6.858 -20.885 1.00 88.12 470 LEU A N 1
ATOM 3716 C CA . LEU A 1 470 ? 19.181 8.300 -20.701 1.00 88.12 470 LEU A CA 1
ATOM 3717 C C . LEU A 1 470 ? 20.058 8.649 -19.489 1.00 88.12 470 LEU A C 1
ATOM 3719 O O . LEU A 1 470 ? 20.410 9.821 -19.302 1.00 88.12 470 LEU A O 1
ATOM 3723 N N . CYS A 1 471 ? 20.403 7.661 -18.661 1.00 84.88 471 CYS A N 1
ATOM 3724 C CA . CYS A 1 471 ? 21.447 7.806 -17.655 1.00 84.88 471 CYS A CA 1
ATOM 3725 C C . CYS A 1 471 ? 22.828 7.882 -18.330 1.00 84.88 471 CYS A C 1
ATOM 3727 O O . CYS A 1 471 ? 23.011 7.421 -19.453 1.00 84.88 471 CYS A O 1
ATOM 3729 N N . ALA A 1 472 ? 23.824 8.442 -17.636 1.00 80.88 472 ALA A N 1
ATOM 3730 C CA . ALA A 1 472 ? 25.200 8.457 -18.138 1.00 80.88 472 ALA A CA 1
ATOM 3731 C C . ALA A 1 472 ? 25.662 7.035 -18.529 1.00 80.88 472 ALA A C 1
ATOM 3733 O O . ALA A 1 472 ? 25.353 6.057 -17.838 1.00 80.88 472 ALA A O 1
ATOM 3734 N N . GLU A 1 473 ? 26.351 6.908 -19.665 1.00 72.62 473 GLU A N 1
ATOM 3735 C CA . GLU A 1 473 ? 26.638 5.614 -20.301 1.00 72.62 473 GLU A CA 1
ATOM 3736 C C . GLU A 1 473 ? 27.444 4.671 -19.390 1.00 72.62 473 GLU A C 1
ATOM 3738 O O . GLU A 1 473 ? 27.113 3.489 -19.261 1.00 72.62 473 GLU A O 1
ATOM 3743 N N . ASP A 1 474 ? 28.446 5.213 -18.693 1.00 78.69 474 ASP A N 1
ATOM 3744 C CA . ASP A 1 474 ? 29.287 4.513 -17.716 1.00 78.69 474 ASP A CA 1
ATOM 3745 C C . ASP A 1 474 ? 28.473 3.955 -16.537 1.00 78.69 474 ASP A C 1
ATOM 3747 O O . ASP A 1 474 ? 28.757 2.872 -16.015 1.00 78.69 474 ASP A O 1
ATOM 3751 N N . LYS A 1 475 ? 27.407 4.659 -16.150 1.00 82.75 475 LYS A N 1
ATOM 3752 C CA . LYS A 1 475 ? 26.502 4.235 -15.083 1.00 82.75 475 LYS A CA 1
ATOM 3753 C C . LYS A 1 475 ? 25.478 3.210 -15.555 1.00 82.75 475 LYS A C 1
ATOM 3755 O O . LYS A 1 475 ? 25.125 2.328 -14.776 1.00 82.75 475 LYS A O 1
ATOM 3760 N N . THR A 1 476 ? 25.021 3.279 -16.804 1.00 88.62 476 THR A N 1
ATOM 3761 C CA . THR A 1 476 ? 23.934 2.424 -17.316 1.00 88.62 476 THR A CA 1
ATOM 3762 C C . THR A 1 476 ? 24.279 0.937 -17.220 1.00 88.62 476 THR A C 1
ATOM 3764 O O . THR A 1 476 ? 23.517 0.165 -16.637 1.00 88.62 476 THR A O 1
ATOM 3767 N N . SER A 1 477 ? 25.463 0.534 -17.693 1.00 90.12 477 SER A N 1
ATOM 3768 C CA . SER A 1 477 ? 25.916 -0.863 -17.601 1.00 90.12 477 SER A CA 1
ATOM 3769 C C . SER A 1 477 ? 26.014 -1.335 -16.147 1.00 90.12 477 SER A C 1
ATOM 3771 O O . SER A 1 477 ? 25.548 -2.422 -15.814 1.00 90.12 477 SER A O 1
ATOM 3773 N N . ARG A 1 478 ? 26.543 -0.486 -15.255 1.00 90.94 478 ARG A N 1
ATOM 3774 C CA . ARG A 1 478 ? 26.666 -0.791 -13.822 1.00 90.94 478 ARG A CA 1
ATOM 3775 C C . ARG A 1 478 ? 25.301 -0.958 -13.153 1.00 90.94 478 ARG A C 1
ATOM 3777 O O . ARG A 1 478 ? 25.126 -1.882 -12.364 1.00 90.94 478 ARG A O 1
ATOM 3784 N N . VAL A 1 479 ? 24.321 -0.112 -13.482 1.00 91.44 479 VAL A N 1
ATOM 3785 C CA . VAL A 1 479 ? 22.942 -0.252 -12.986 1.00 91.44 479 VAL A CA 1
ATOM 3786 C C . VAL A 1 479 ? 22.329 -1.559 -13.454 1.00 91.44 479 VAL A C 1
ATOM 3788 O O . VAL A 1 479 ? 21.734 -2.257 -12.642 1.00 91.44 479 VAL A O 1
ATOM 3791 N N . ILE A 1 480 ? 22.486 -1.911 -14.730 1.00 93.06 480 ILE A N 1
ATOM 3792 C CA . ILE A 1 480 ? 21.957 -3.163 -15.280 1.00 93.06 480 ILE A CA 1
ATOM 3793 C C . ILE A 1 480 ? 22.531 -4.360 -14.513 1.00 93.06 480 ILE A C 1
ATOM 3795 O O . ILE A 1 480 ? 21.759 -5.175 -14.006 1.00 93.06 480 ILE A O 1
ATOM 3799 N N . THR A 1 481 ? 23.853 -4.408 -14.313 1.00 93.38 481 THR A N 1
ATOM 3800 C CA . THR A 1 481 ? 24.507 -5.447 -13.502 1.00 93.38 481 THR A CA 1
ATOM 3801 C C . THR A 1 481 ? 23.942 -5.501 -12.081 1.00 93.38 481 THR A C 1
ATOM 3803 O O . THR A 1 481 ? 23.624 -6.580 -11.583 1.00 93.38 481 THR A O 1
ATOM 3806 N N . LEU A 1 482 ? 23.751 -4.353 -11.425 1.00 94.12 482 LEU A N 1
ATOM 3807 C CA . LEU A 1 482 ? 23.177 -4.304 -10.079 1.00 94.12 482 LEU A CA 1
ATOM 3808 C C . LEU A 1 482 ? 21.719 -4.770 -10.043 1.00 94.12 482 LEU A C 1
ATOM 3810 O O . LEU A 1 482 ? 21.361 -5.559 -9.175 1.00 94.12 482 LEU A O 1
ATOM 3814 N N . LEU A 1 483 ? 20.879 -4.336 -10.982 1.00 95.25 483 LEU A N 1
ATOM 3815 C CA . LEU A 1 483 ? 19.478 -4.750 -11.065 1.00 95.25 483 LEU A CA 1
ATOM 3816 C C . LEU A 1 483 ? 19.346 -6.252 -11.323 1.00 95.25 483 LEU A C 1
ATOM 3818 O O . LEU A 1 483 ? 18.441 -6.904 -10.806 1.00 95.25 483 LEU A O 1
ATOM 3822 N N . MET A 1 484 ? 20.246 -6.824 -12.109 1.00 95.19 484 MET A N 1
ATOM 3823 C CA . MET A 1 484 ? 20.249 -8.259 -12.332 1.00 95.19 484 MET A CA 1
ATOM 3824 C C . MET A 1 484 ? 20.770 -9.024 -11.101 1.00 95.19 484 MET A C 1
ATOM 3826 O O . MET A 1 484 ? 20.183 -10.044 -10.738 1.00 95.19 484 MET A O 1
ATOM 3830 N N . ASN A 1 485 ? 21.770 -8.494 -10.384 1.00 94.56 485 ASN A N 1
ATOM 3831 C CA . ASN A 1 485 ? 22.166 -9.022 -9.073 1.00 94.56 485 ASN A CA 1
ATOM 3832 C C . ASN A 1 485 ? 20.985 -8.999 -8.088 1.00 94.56 485 ASN A C 1
ATOM 3834 O O . ASN A 1 485 ? 20.793 -9.952 -7.335 1.00 94.56 485 ASN A O 1
ATOM 3838 N N . LEU A 1 486 ? 20.139 -7.962 -8.123 1.00 95.50 486 LEU A N 1
ATOM 3839 C CA . LEU A 1 486 ? 18.901 -7.929 -7.336 1.00 95.50 486 LEU A CA 1
ATOM 3840 C C . LEU A 1 486 ? 17.945 -9.051 -7.729 1.00 95.50 486 LEU A C 1
ATOM 3842 O O . LEU A 1 486 ? 17.415 -9.721 -6.851 1.00 95.50 486 LEU A O 1
ATOM 3846 N N . VAL A 1 487 ? 17.748 -9.299 -9.025 1.00 96.38 487 VAL A N 1
ATOM 3847 C CA . VAL A 1 487 ? 16.921 -10.415 -9.515 1.00 96.38 487 VAL A CA 1
ATOM 3848 C C . VAL A 1 487 ? 17.459 -11.768 -9.049 1.00 96.38 487 VAL A C 1
ATOM 3850 O O . VAL A 1 487 ? 16.671 -12.656 -8.722 1.00 96.38 487 VAL A O 1
ATOM 3853 N N . GLN A 1 488 ? 18.781 -11.932 -8.990 1.00 95.31 488 GLN A N 1
ATOM 3854 C CA . GLN A 1 488 ? 19.417 -13.160 -8.520 1.00 95.31 488 GLN A CA 1
ATOM 3855 C C . GLN A 1 488 ? 19.293 -13.361 -7.007 1.00 95.31 488 GLN A C 1
ATOM 3857 O O . GLN A 1 488 ? 19.102 -14.497 -6.572 1.00 95.31 488 GLN A O 1
ATOM 3862 N N . LEU A 1 489 ? 19.442 -12.292 -6.224 1.00 95.56 489 LEU A N 1
ATOM 3863 C CA . LEU A 1 489 ? 19.507 -12.359 -4.763 1.00 95.56 489 LEU A CA 1
ATOM 3864 C C . LEU A 1 489 ? 18.141 -12.214 -4.082 1.00 95.56 489 LEU A C 1
ATOM 3866 O O . LEU A 1 489 ? 17.989 -12.648 -2.940 1.00 95.56 489 LEU A O 1
ATOM 3870 N N . ALA A 1 490 ? 17.153 -11.614 -4.749 1.00 94.12 490 ALA A N 1
ATOM 3871 C CA . ALA A 1 490 ? 15.831 -11.402 -4.177 1.00 94.12 490 ALA A CA 1
ATOM 3872 C C . ALA A 1 490 ? 15.146 -12.741 -3.872 1.00 94.12 490 ALA A C 1
ATOM 3874 O O . ALA A 1 490 ? 14.854 -13.531 -4.771 1.00 94.12 490 ALA A O 1
ATOM 3875 N N . LYS A 1 491 ? 14.813 -12.963 -2.595 1.00 90.94 491 LYS A N 1
ATOM 3876 C CA . LYS A 1 491 ? 14.077 -14.159 -2.147 1.00 90.94 491 LYS A CA 1
ATOM 3877 C C . LYS A 1 491 ? 12.616 -14.170 -2.617 1.00 90.94 491 LYS A C 1
ATOM 3879 O O . LYS A 1 491 ? 11.994 -15.229 -2.682 1.00 90.94 491 LYS A O 1
ATOM 3884 N N . GLY A 1 492 ? 12.064 -12.990 -2.904 1.00 87.75 492 GLY A N 1
ATOM 3885 C CA . GLY A 1 492 ? 10.691 -12.795 -3.369 1.00 87.75 492 GLY A CA 1
ATOM 3886 C C . GLY A 1 492 ? 10.483 -13.116 -4.854 1.00 87.75 492 GLY A C 1
ATOM 3887 O O . GLY A 1 492 ? 11.273 -13.816 -5.484 1.00 87.75 492 GLY A O 1
ATOM 3888 N N . ARG A 1 493 ? 9.383 -12.605 -5.416 1.00 92.38 493 ARG A N 1
ATOM 3889 C CA . ARG A 1 493 ? 9.115 -12.599 -6.862 1.00 92.38 493 ARG A CA 1
ATOM 3890 C C . ARG A 1 493 ? 9.413 -11.195 -7.388 1.00 92.38 493 ARG A C 1
ATOM 3892 O O . ARG A 1 493 ? 8.620 -10.290 -7.160 1.00 92.38 493 ARG A O 1
ATOM 3899 N N . LEU A 1 494 ? 10.549 -10.987 -8.048 1.00 96.00 494 LEU A N 1
ATOM 3900 C CA . LEU A 1 494 ? 10.936 -9.677 -8.588 1.00 96.00 494 LEU A CA 1
ATOM 3901 C C . LEU A 1 494 ? 10.873 -9.679 -10.116 1.00 96.00 494 LEU A C 1
ATOM 3903 O O . LEU A 1 494 ? 11.583 -10.433 -10.775 1.00 96.00 494 LEU A O 1
ATOM 3907 N N . LYS A 1 495 ? 10.044 -8.810 -10.687 1.00 97.12 495 LYS A N 1
ATOM 3908 C CA . LYS A 1 495 ? 9.835 -8.673 -12.127 1.00 97.12 495 LYS A CA 1
ATOM 3909 C C . LYS A 1 495 ? 10.281 -7.301 -12.579 1.00 97.12 495 LYS A C 1
ATOM 3911 O O . LYS A 1 495 ? 9.600 -6.319 -12.316 1.00 97.12 495 LYS A O 1
ATOM 3916 N N . ILE A 1 496 ? 11.411 -7.228 -13.268 1.00 97.50 496 ILE A N 1
ATOM 3917 C CA . ILE A 1 496 ? 11.920 -5.958 -13.791 1.00 97.50 496 ILE A CA 1
ATOM 3918 C C . ILE A 1 496 ? 11.633 -5.888 -15.289 1.00 97.50 496 ILE A C 1
ATOM 3920 O O . ILE A 1 496 ? 11.942 -6.830 -16.013 1.00 97.50 496 ILE A O 1
ATOM 3924 N N . LEU A 1 497 ? 11.044 -4.788 -15.746 1.00 97.81 497 LEU A N 1
ATOM 3925 C CA . LEU A 1 497 ? 10.858 -4.462 -17.154 1.00 97.81 497 LEU A CA 1
ATOM 3926 C C . LEU A 1 497 ? 11.648 -3.191 -17.460 1.00 97.81 497 LEU A C 1
ATOM 3928 O O . LEU A 1 497 ? 11.354 -2.127 -16.916 1.00 97.81 497 LEU A O 1
ATOM 3932 N N . LEU A 1 498 ? 12.654 -3.308 -18.318 1.00 97.00 498 LEU A N 1
ATOM 3933 C CA . LEU A 1 498 ? 13.470 -2.188 -18.766 1.00 97.00 498 LEU A CA 1
ATOM 3934 C C . LEU A 1 498 ? 13.150 -1.869 -20.220 1.00 97.00 498 LEU A C 1
ATOM 3936 O O . LEU A 1 498 ? 13.011 -2.782 -21.034 1.00 97.00 498 LEU A O 1
ATOM 3940 N N . VAL A 1 499 ? 13.080 -0.584 -20.552 1.00 96.25 499 VAL A N 1
ATOM 3941 C CA . VAL A 1 499 ? 12.930 -0.121 -21.936 1.00 96.25 499 VAL A CA 1
ATOM 3942 C C . VAL A 1 499 ? 14.151 0.697 -22.334 1.00 96.25 499 VAL A C 1
ATOM 3944 O O . VAL A 1 499 ? 14.509 1.646 -21.638 1.00 96.25 499 VAL A O 1
ATOM 3947 N N . PHE A 1 500 ? 14.754 0.347 -23.469 1.00 94.75 500 PHE A N 1
ATOM 3948 C CA . PHE A 1 500 ? 15.910 1.031 -24.041 1.00 94.75 500 PHE A CA 1
ATOM 3949 C C . PHE A 1 500 ? 15.651 1.466 -25.480 1.00 94.75 500 PHE A C 1
ATOM 3951 O O . PHE A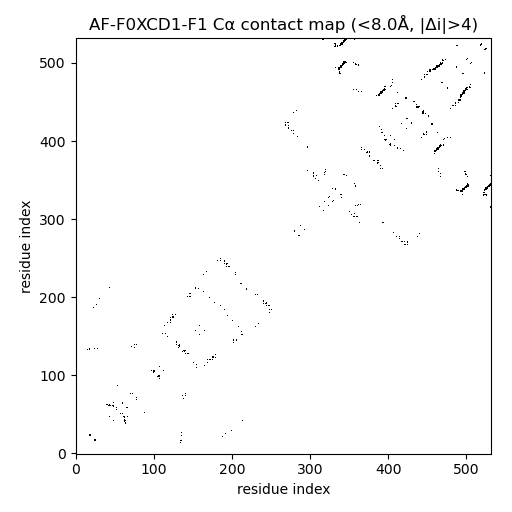 1 500 ? 14.862 0.864 -26.217 1.00 94.75 500 PHE A O 1
ATOM 3958 N N . ARG A 1 501 ? 16.392 2.488 -25.902 1.00 93.56 501 ARG A N 1
ATOM 3959 C CA . ARG A 1 501 ? 16.654 2.753 -27.316 1.00 93.56 501 ARG A CA 1
ATOM 3960 C C . ARG A 1 501 ? 17.971 2.131 -27.726 1.00 93.56 501 ARG A C 1
ATOM 3962 O O . ARG A 1 501 ? 19.004 2.423 -27.124 1.00 93.56 501 ARG A O 1
ATOM 3969 N N . LYS A 1 502 ? 17.941 1.320 -28.781 1.00 94.44 502 LYS A N 1
ATOM 3970 C CA . LYS A 1 502 ? 19.147 0.655 -29.271 1.00 94.44 502 LYS A CA 1
ATOM 3971 C C . LYS A 1 502 ? 20.185 1.656 -29.794 1.00 94.44 502 LYS A C 1
ATOM 3973 O O . LYS A 1 502 ? 21.372 1.410 -29.615 1.00 94.44 502 LYS A O 1
ATOM 3978 N N . GLU A 1 503 ? 19.771 2.792 -30.364 1.00 90.94 503 GLU A N 1
ATOM 3979 C CA . GLU A 1 503 ? 20.725 3.793 -30.874 1.00 90.94 503 GLU A CA 1
ATOM 3980 C C . GLU A 1 503 ? 21.524 4.481 -29.761 1.00 90.94 503 GLU A C 1
ATOM 3982 O O . GLU A 1 503 ? 22.633 4.946 -30.001 1.00 90.94 503 GLU A O 1
ATOM 3987 N N . VAL A 1 504 ? 20.957 4.556 -28.553 1.00 88.56 504 VAL A N 1
ATOM 3988 C CA . VAL A 1 504 ? 21.600 5.174 -27.384 1.00 88.56 504 VAL A CA 1
ATOM 3989 C C . VAL A 1 504 ? 22.393 4.12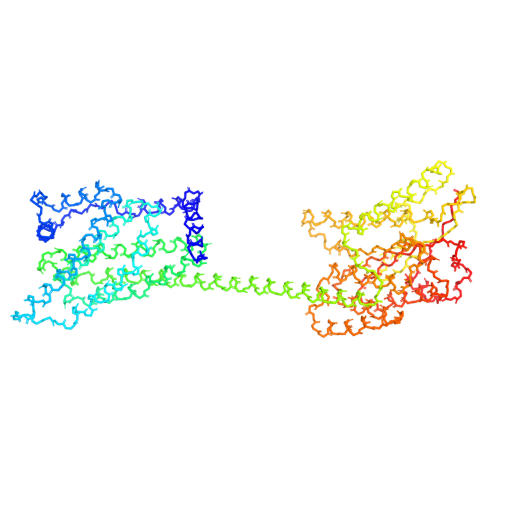6 -26.606 1.00 88.56 504 VAL A C 1
ATOM 3991 O O . VAL A 1 504 ? 23.530 4.361 -26.205 1.00 88.56 504 VAL A O 1
ATOM 3994 N N . TRP A 1 505 ? 21.812 2.938 -26.421 1.00 91.50 505 TRP A N 1
ATOM 3995 C CA . TRP A 1 505 ? 22.459 1.837 -25.723 1.00 91.50 505 TRP A CA 1
ATOM 3996 C C . TRP A 1 505 ? 22.241 0.511 -26.460 1.00 91.50 505 TRP A C 1
ATOM 3998 O O . TRP A 1 505 ? 21.229 -0.168 -26.282 1.00 91.50 505 TRP A O 1
ATOM 4008 N N . ASP A 1 506 ? 23.218 0.121 -27.286 1.00 92.88 506 ASP A N 1
ATOM 4009 C CA . ASP A 1 506 ? 23.162 -1.147 -28.012 1.00 92.88 506 ASP A CA 1
ATOM 4010 C C . ASP A 1 506 ? 23.466 -2.347 -27.100 1.00 92.88 506 ASP A C 1
ATOM 4012 O O . ASP A 1 506 ? 24.608 -2.579 -26.689 1.00 92.88 506 ASP A O 1
ATOM 4016 N N . VAL A 1 507 ? 22.417 -3.114 -26.794 1.00 92.12 507 VAL A N 1
ATOM 4017 C CA . VAL A 1 507 ? 22.488 -4.356 -26.012 1.00 92.12 507 VAL A CA 1
ATOM 4018 C C . VAL A 1 507 ? 23.299 -5.425 -26.746 1.00 92.12 507 VAL A C 1
ATOM 4020 O O . VAL A 1 507 ? 24.021 -6.193 -26.113 1.00 92.12 507 VAL A O 1
ATOM 4023 N N . ASP A 1 508 ? 23.199 -5.473 -28.080 1.00 93.88 508 ASP A N 1
ATOM 4024 C CA . ASP A 1 508 ? 23.826 -6.520 -28.890 1.00 93.88 508 ASP A CA 1
ATOM 4025 C C . ASP A 1 508 ? 25.355 -6.369 -28.850 1.00 93.88 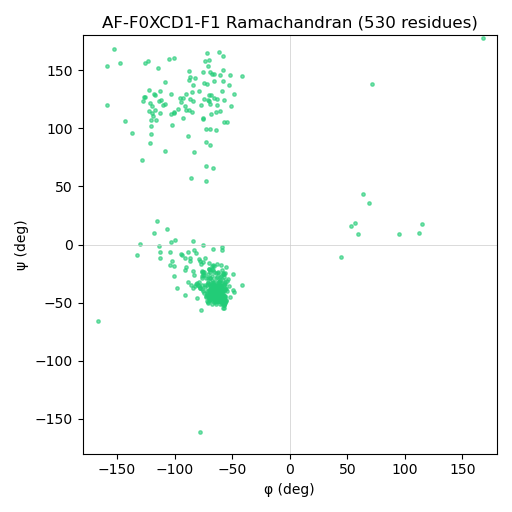508 ASP A C 1
ATOM 4027 O O . ASP A 1 508 ? 26.070 -7.341 -28.607 1.00 93.88 508 ASP A O 1
ATOM 4031 N N . SER A 1 509 ? 25.847 -5.134 -28.991 1.00 93.31 509 SER A N 1
ATOM 4032 C CA . SER A 1 509 ? 27.277 -4.798 -28.904 1.00 93.31 509 SER A CA 1
ATOM 4033 C C . SER A 1 509 ? 27.871 -4.985 -27.503 1.00 93.31 509 SER A C 1
ATOM 4035 O O . SER A 1 509 ? 29.082 -5.120 -27.358 1.00 93.31 509 SER A O 1
ATOM 4037 N N . ARG A 1 510 ? 27.036 -5.004 -26.458 1.00 91.06 510 ARG A N 1
ATOM 4038 C CA . ARG A 1 510 ? 27.457 -5.170 -25.055 1.00 91.06 510 ARG A CA 1
ATOM 4039 C C . ARG A 1 510 ? 27.116 -6.543 -24.484 1.00 91.06 510 ARG A C 1
ATOM 4041 O O . ARG A 1 510 ? 27.207 -6.748 -23.275 1.00 91.06 510 ARG A O 1
ATOM 4048 N N . ARG A 1 511 ? 26.751 -7.500 -25.337 1.00 90.06 511 ARG A N 1
ATOM 4049 C CA . ARG A 1 511 ? 26.350 -8.845 -24.915 1.00 90.06 511 ARG A CA 1
ATOM 4050 C C . ARG A 1 511 ? 27.446 -9.586 -24.149 1.00 90.06 511 ARG A C 1
ATOM 4052 O O . ARG A 1 511 ? 27.119 -10.401 -23.298 1.00 90.06 511 ARG A O 1
ATOM 4059 N N . ASP A 1 512 ? 28.715 -9.270 -24.395 1.00 88.69 512 ASP A N 1
ATOM 4060 C CA . ASP A 1 512 ? 29.849 -9.859 -23.670 1.00 88.69 512 ASP A CA 1
ATOM 4061 C C . ASP A 1 512 ? 29.936 -9.407 -22.204 1.00 88.69 512 ASP A C 1
ATOM 4063 O O . ASP A 1 512 ? 30.507 -10.113 -21.377 1.00 88.69 512 ASP A O 1
ATOM 4067 N N . LEU A 1 513 ? 29.330 -8.263 -21.860 1.00 84.88 513 LEU A N 1
ATOM 4068 C CA . LEU A 1 513 ? 29.199 -7.796 -20.474 1.00 84.88 513 LEU A CA 1
ATOM 4069 C C . LEU A 1 513 ? 28.063 -8.510 -19.726 1.00 84.88 513 LEU A C 1
ATOM 4071 O O . LEU A 1 513 ? 27.947 -8.385 -18.509 1.00 84.88 513 LEU A O 1
ATOM 4075 N N . ILE A 1 514 ? 27.207 -9.232 -20.451 1.00 88.00 514 ILE A N 1
ATOM 4076 C CA . ILE A 1 514 ? 26.091 -9.992 -19.901 1.00 88.00 514 ILE A CA 1
ATOM 4077 C C . ILE A 1 514 ? 26.541 -11.442 -19.741 1.00 88.00 514 ILE A C 1
ATOM 4079 O O . ILE A 1 514 ? 26.809 -12.145 -20.717 1.00 88.00 514 ILE A O 1
ATOM 4083 N N . GLU A 1 515 ? 26.576 -11.923 -18.500 1.00 88.19 515 GLU A N 1
ATOM 4084 C CA . GLU A 1 515 ? 26.920 -13.313 -18.212 1.00 88.19 515 GLU A CA 1
ATOM 4085 C C . GLU A 1 515 ? 25.973 -14.276 -18.950 1.00 88.19 515 GLU A C 1
ATOM 4087 O O . GLU A 1 515 ? 24.748 -14.232 -18.798 1.00 88.19 515 GLU A O 1
ATOM 4092 N N . LYS A 1 516 ? 26.541 -15.191 -19.748 1.00 89.94 516 LYS A N 1
ATOM 4093 C CA . LYS A 1 516 ? 25.769 -16.167 -20.545 1.00 89.94 516 LYS A CA 1
ATOM 4094 C C . LYS A 1 516 ? 24.823 -17.008 -19.686 1.00 89.94 516 LYS A C 1
ATOM 4096 O O . LYS A 1 516 ? 23.736 -17.365 -20.140 1.00 89.94 516 LYS A O 1
ATOM 4101 N N . GLU A 1 517 ? 25.213 -17.291 -18.445 1.00 91.69 517 GLU A N 1
ATOM 4102 C CA . GLU A 1 517 ? 24.408 -18.034 -17.474 1.00 91.69 517 GLU A CA 1
ATOM 4103 C C . GLU A 1 517 ? 23.043 -17.371 -17.213 1.00 91.69 517 GLU A C 1
ATOM 4105 O O . GLU A 1 517 ? 22.044 -18.056 -16.982 1.00 91.69 517 GLU A O 1
ATOM 4110 N N . TRP A 1 518 ? 22.946 -16.045 -17.312 1.00 90.94 518 TRP A N 1
ATOM 4111 C CA . TRP A 1 518 ? 21.725 -15.317 -16.964 1.00 90.94 518 TRP A CA 1
ATOM 4112 C C . TRP A 1 518 ? 20.680 -15.395 -18.075 1.00 90.94 518 TRP A C 1
ATOM 4114 O O . TRP A 1 518 ? 19.481 -15.467 -17.796 1.00 90.94 518 TRP A O 1
ATOM 4124 N N . LEU A 1 519 ? 21.144 -15.463 -19.325 1.00 91.12 519 LEU A N 1
ATOM 4125 C CA . LEU A 1 519 ? 20.306 -15.746 -20.487 1.00 91.12 519 LEU A CA 1
ATOM 4126 C C . LEU A 1 519 ? 19.807 -17.197 -20.456 1.00 91.12 519 LEU A C 1
ATOM 4128 O O . LEU A 1 519 ? 18.627 -17.451 -20.676 1.00 91.12 519 LEU A O 1
ATOM 4132 N N . VAL A 1 520 ? 20.690 -18.150 -20.131 1.00 91.50 520 VAL A N 1
ATOM 4133 C CA . VAL A 1 520 ? 20.341 -19.581 -20.068 1.00 91.50 520 VAL A CA 1
ATOM 4134 C C . VAL A 1 520 ? 19.353 -19.870 -18.935 1.00 91.50 520 VAL A C 1
ATOM 4136 O O . VAL A 1 520 ? 18.387 -20.604 -19.129 1.00 91.50 520 VAL A O 1
ATOM 4139 N N . SER A 1 521 ? 19.548 -19.255 -17.767 1.00 91.75 521 SER A N 1
ATOM 4140 C CA . SER A 1 521 ? 18.655 -19.405 -16.609 1.00 91.75 521 SER A CA 1
ATOM 4141 C C . SER A 1 521 ? 17.338 -18.630 -16.729 1.00 91.75 521 SER A C 1
ATOM 4143 O O . SER A 1 521 ? 16.522 -18.685 -15.809 1.00 91.75 521 SER A O 1
ATOM 4145 N N . LYS A 1 522 ? 17.117 -17.900 -17.835 1.00 94.06 522 LYS A N 1
ATOM 4146 C CA . LYS A 1 522 ? 15.953 -17.021 -18.063 1.00 94.06 522 LYS A CA 1
ATOM 4147 C C . LYS A 1 522 ? 15.762 -15.942 -16.984 1.00 94.06 522 LYS A C 1
ATOM 4149 O O . LYS A 1 522 ? 14.685 -15.357 -16.866 1.00 94.06 522 LYS A O 1
ATOM 4154 N N . LYS A 1 523 ? 16.806 -15.649 -16.199 1.00 94.31 523 LYS A N 1
ATOM 4155 C CA . LYS A 1 523 ? 16.825 -14.529 -15.243 1.00 94.31 523 LYS A CA 1
ATOM 4156 C C . LYS A 1 523 ? 16.928 -13.191 -15.963 1.00 94.31 523 LYS A C 1
ATOM 4158 O O . LYS A 1 523 ? 16.396 -12.198 -15.473 1.00 94.31 523 LYS A O 1
ATOM 4163 N N . LEU A 1 524 ? 17.554 -13.184 -17.136 1.00 97.25 524 LEU A N 1
ATOM 4164 C CA . LEU A 1 524 ? 17.514 -12.087 -18.086 1.00 97.25 524 LEU A CA 1
ATOM 4165 C C . LEU A 1 524 ? 16.879 -12.569 -19.390 1.00 97.25 524 LEU A C 1
ATOM 4167 O O . LEU A 1 524 ? 17.304 -13.567 -19.969 1.00 97.25 524 LEU A O 1
ATOM 4171 N N . VAL A 1 525 ? 15.903 -11.813 -19.873 1.00 97.56 525 VAL A N 1
ATOM 4172 C CA . VAL A 1 525 ? 15.249 -12.025 -21.157 1.00 97.56 525 VAL A CA 1
ATOM 4173 C C . VAL A 1 525 ? 15.406 -10.765 -22.001 1.00 97.56 525 VAL A C 1
ATOM 4175 O O . VAL A 1 525 ? 15.186 -9.653 -21.526 1.00 97.56 525 VAL A O 1
ATOM 4178 N N . LEU A 1 526 ? 15.800 -10.938 -23.260 1.00 97.44 526 LEU A N 1
ATOM 4179 C CA . LEU A 1 526 ? 16.032 -9.853 -24.208 1.00 97.44 526 LEU A CA 1
ATOM 4180 C C . LEU A 1 526 ? 14.987 -9.932 -25.320 1.00 97.44 526 LEU A C 1
ATOM 4182 O O . LEU A 1 526 ? 14.892 -10.959 -25.987 1.00 97.44 526 LEU A O 1
ATOM 4186 N N . LEU A 1 527 ? 14.231 -8.857 -25.540 1.00 97.69 527 LEU A N 1
ATOM 4187 C CA . LEU A 1 527 ? 13.278 -8.754 -26.644 1.00 97.69 527 LEU A CA 1
ATOM 4188 C C . LEU A 1 527 ? 13.647 -7.567 -27.531 1.00 97.69 527 LEU A C 1
ATOM 4190 O O . LEU A 1 527 ? 13.351 -6.413 -27.210 1.00 97.69 527 LEU A O 1
ATOM 4194 N N . ARG A 1 528 ? 14.272 -7.879 -28.672 1.00 97.19 528 ARG A N 1
ATOM 4195 C CA . ARG A 1 528 ? 14.602 -6.894 -29.701 1.00 97.19 528 ARG A CA 1
ATOM 4196 C C . ARG A 1 528 ? 13.441 -6.688 -30.663 1.00 97.19 528 ARG A C 1
ATOM 4198 O O . ARG A 1 528 ? 12.975 -7.644 -31.292 1.00 97.19 528 ARG A O 1
ATOM 4205 N N . ARG A 1 529 ? 13.009 -5.440 -30.827 1.00 97.25 529 ARG A N 1
ATOM 4206 C CA . ARG A 1 529 ? 11.987 -5.040 -31.800 1.00 97.25 529 ARG A CA 1
ATOM 4207 C C . ARG A 1 529 ? 12.338 -3.679 -32.383 1.00 97.25 529 ARG A C 1
ATOM 4209 O O . ARG A 1 529 ? 12.182 -2.661 -31.720 1.00 97.25 529 ARG A O 1
ATOM 4216 N N . ASP A 1 530 ? 12.789 -3.684 -33.629 1.00 95.81 530 ASP A N 1
ATOM 4217 C CA . ASP A 1 530 ? 12.990 -2.462 -34.404 1.00 95.81 530 ASP A CA 1
ATOM 4218 C C . ASP A 1 530 ? 11.644 -2.032 -35.015 1.00 95.81 530 ASP A C 1
ATOM 4220 O O . ASP A 1 530 ? 10.818 -2.885 -35.358 1.00 95.81 530 ASP A O 1
ATOM 4224 N N . GLN A 1 531 ? 11.391 -0.726 -35.086 1.00 93.44 531 GLN A N 1
ATOM 4225 C CA . GLN A 1 531 ? 10.168 -0.183 -35.671 1.00 93.44 531 GLN A CA 1
ATOM 4226 C C . GLN A 1 531 ? 10.254 -0.287 -37.197 1.00 93.44 531 GLN A C 1
ATOM 4228 O O . GLN A 1 531 ? 11.050 0.414 -37.823 1.00 93.44 531 GLN A O 1
ATOM 4233 N N . LEU A 1 532 ? 9.454 -1.188 -37.769 1.00 89.75 532 LEU A N 1
ATOM 4234 C CA . LEU A 1 532 ? 9.331 -1.397 -39.213 1.00 89.75 532 LEU A CA 1
ATOM 4235 C C . LEU A 1 532 ? 8.250 -0.506 -39.806 1.00 89.75 532 LEU A C 1
ATOM 4237 O O . LEU A 1 532 ? 7.132 -0.482 -39.223 1.00 89.75 532 LEU A O 1
#

Solvent-accessible surface area (backbone atoms only — not comparable to full-atom values): 29263 Å² total; per-residue (Å²): 116,67,67,63,51,52,54,50,56,47,54,49,55,46,53,48,43,51,73,68,33,74,63,37,52,48,51,53,44,47,51,62,74,68,42,72,82,83,74,70,84,76,55,46,66,64,61,34,46,52,49,40,68,71,58,79,55,95,76,70,89,43,39,61,50,55,50,55,52,63,72,67,47,52,73,69,55,49,50,52,47,51,61,57,42,50,63,51,47,52,49,48,50,52,51,49,51,54,62,27,73,77,39,100,61,67,76,55,70,69,58,58,54,46,52,57,44,44,52,50,26,47,59,29,46,49,64,49,38,56,53,41,32,71,72,39,64,68,58,21,54,50,50,52,49,40,47,51,51,21,47,58,42,43,76,74,62,43,93,78,47,67,66,66,54,50,52,49,47,54,45,27,69,47,41,47,55,51,55,53,51,55,74,73,47,98,42,75,68,57,52,52,45,52,52,50,43,50,51,49,50,47,54,48,31,45,53,54,31,56,56,63,66,46,60,78,67,62,35,55,58,46,58,75,74,46,62,60,63,57,53,52,49,47,52,51,43,51,49,44,52,51,52,46,51,52,53,51,52,52,52,50,51,50,50,51,51,52,50,51,53,48,50,51,53,52,50,35,51,51,53,49,50,52,50,50,55,48,61,39,67,80,68,74,63,82,81,68,51,72,69,56,47,50,51,49,53,52,51,47,48,51,50,47,46,59,74,47,52,85,43,54,90,77,35,68,80,70,44,55,70,59,49,61,69,35,69,54,43,46,50,34,67,71,39,67,29,14,32,35,40,40,31,26,40,69,39,88,83,61,83,75,68,93,67,46,76,64,43,48,29,55,48,52,45,50,52,51,53,52,49,55,37,51,54,40,64,73,68,66,53,82,60,93,83,52,79,57,43,78,36,79,44,70,59,65,83,60,76,99,50,70,54,48,70,55,55,54,46,50,50,50,42,51,48,49,46,72,77,38,48,68,39,50,66,47,64,73,52,34,54,51,43,51,56,30,53,69,42,90,46,61,66,33,40,47,51,27,41,43,55,49,50,63,47,47,67,91,42,46,37,38,37,39,37,36,35,54,52,65,25,61,71,83,52,36,60,54,48,51,54,46,56,49,50,40,35,72,67,46,82,43,26,36,40,38,39,37,28,35,34,29,88,77,46,49,62,77,86,45,44,87,78,50,63,67,65,37,53,74,68,40,37,39,30,78,45,81,54,62,45,86

Secondary structure (DSSP, 8-state):
-HHHHHHHHHHHHHHHHHHH-HHHHHHHHHHHHHS-----TT--HHHHHHHHHHH--S---SHHHHHHHHHH--HHHHHHHHHHHHHHHHHHHHHHHHHHHSSSS---HHHHHHHHHHHHHHHHHHHHHHHHHHH-HHHHHHHHHHHHHHHHHHHHHGGG-HHHHHHHHHHHHHHHHHHHHHHH---HHHHHHHHHHHHHHHHHHHHHHHHHHS-HHHHHHHHHH-HHHHHHHHHHHHHHHHHHHHHHHHHHHHHHHHHHHHHHHHHHHHHHHHHHHHHHHTSS-PPPPHHHHHHHHHHHHHHHHHHHHTTTTTSPPPPHHHHHHSHHHHHHHHSSSEEEEEEEPPPTTS---SS-TTHHHHHHHHHHHHHHHHHHHHH----TT---EEEEEETT-STTSPPPHHHHHHHHHHHHHHH-GGGGSSHHHHHHHHHHHT--SHHHHHHHHHHHHHHS-SSEEEEEEE-GGGS-HHHHHHHHHHHHHHHHH-SSEEEEEEEEETTTS-TTTTGGGS-HHHHHTTSEEEEE----

Mean predicted aligned error: 14.56 Å

Sequence (532 aa):
MDDAKKLASWKESWKDWVNNSAHSQEAKRILKETGPRVIMEGVSDFVAQEFQAMKGTKGARNGTDVQESLNSMTLEELREHVKGDIPRLDGGVEQWKANRQHGAKKISKKVVEFVDDFDSFLAGFSGIVEVVKLVDNQYGGTASAVLFIMFATVKAKALNDKAILSSMKLLAHRLPDLDIYYQVYADDILAKMLSKAYVDVILFAQKATNYFQGRGLGRVVKGFTQPTVYADLEQSMLRNFQDIRYRCNALVSQRISELSQSNTNINDENESRKLRKKLLRSGHSEPLPKSTRNTQLDNHARLLAHNFDQYRNMFTTMTVAKLQSTPEYRDWSAAQSSMLILYGNNNTECTHPPQSWLSLVGVEYTQQLIRQSVDSAITGAKTNDLDNFIVAHVVGQRGDKHIGAEEALEAIADQIIEQQRCVLRRRSAADHITFLADSPTLEGRAQLLLAILDQCPPRPVFVLIDRLDLCAEDKTSRVITLLMNLVQLAKGRLKILLVFRKEVWDVDSRRDLIEKEWLVSKKLVLLRRDQL

Foldseek 3Di:
DVVVVLVVVVVVVLLCCLVPPPLVVVLVVCCVVVPDPPPPPQPDQVNVVVVCVLPVDDDDRDPVSVVVVLQPDDLVRLVVVVVVVVVSVVVVVVVVQVVQVPDPNHDDPVLVVLVVLVVLLCVLCVLVLVSVCSNPVNVSSVLVVLQVLLVVLCSVAVPPPVLLSVLSSVNSVQSNVLSVLVSPDPDSVLVSLSSVLSVLVSVSSNVSSVLSSDDDPVSVVVVVVPPVVSVVSSVVNVVSSVVSVVVSVVVVVVVVVVVVVVVLVVVLVVLLVVLLVLLCVLPPDRQDPPVRVVVVLVVVLVVLCVLCVVCPVPWDADALVNCCPDPLVVLLVPDQFAEEEEEEAEPPVSPDDPFDSCLNRLSVVLVVLVVQCVVCVVVVPPPVARVEQGAEAEFAPPPPDGQALLNRLSNSLSSLCVSCSQLPSDVVLSVVLSVLSNDPDSLSSLVSSLSSLQSDDQHEYEHEYGALLSHDPVVSLVSVVSVLVSSVRRPHRYRYYYYHYCVSPPCPVCVVSPPPVCVVVNNYGYDYDYID